Protein AF-A0A6V7URA0-F1 (afdb_monomer)

Secondary structure (DSSP, 8-state):
-TT-TTB-TTT--BTTTTTT--S-----TTT-S-HHHHHHHHHHHSS-TT--SEEEEEESSGGGTHHHHHHHHHHHTT----EEEEETTEEEEEEE--BTTB-SEEEEEEGGGT--S-GGGHHHHHT----SS-SPP--GGG--GGGTT-EESSPPPGGGG-GGGS-HHHHHHHHHHHHHHTTS-EEHHHHHHHHHHHHHHHHHHHHHHHHHHHHHH--SGGG---HHHH-SSHHHHHHHHHHHHTPPTT-B----TT-SGGG----HHHHHHHHHHHHHH----EETTSTT-S-EEE-TTS-EEEPSEEEGGGTEEEEEE-HHHHT-TTT--TTSBPTTSSBHHHHHHHHHHHHHHHHHTT-EEEEEEHHHHHHHHHH-HHHHHHHHHS---S---GGGG--------S-S-----S-TT----------TTHHHHHHHH--EE-B--EEEEEEEEEEE-SGGGGTT--EEEEEEEE--SS-SS-SS-----SS---HHHH-EEEEEEHHHHHHHHHTT-EEEEEEEEEE-S-EESSSSHHHHHHHHHHHHHTT-S-GGG--TT-HHHHHHHHHHHHHHHHHHH-----GGG----HHHHHHHHHHHHHTGGGGG--S---EEEEE--HHHHHHHHT-TTEEE---EEEETTEEEEEEEE-GGGPPPPTT--HHHHHHHHHHHHHH-

Solvent-accessible surface area (backbone atoms only — not comparable to full-atom values): 39412 Å² total; per-residue (Å²): 119,94,76,52,80,60,32,36,92,85,77,65,30,42,66,90,54,50,85,86,57,77,93,70,85,86,67,42,69,78,82,30,98,52,29,68,58,55,51,48,50,37,72,49,64,66,52,68,85,81,47,87,53,74,43,80,44,75,41,75,56,16,24,74,45,57,52,56,60,50,49,50,47,36,41,78,74,66,70,47,73,49,52,62,42,56,60,87,81,37,39,53,34,46,32,40,72,61,47,95,91,33,57,47,31,34,36,39,34,24,47,33,47,61,47,86,60,58,76,81,49,41,42,69,21,67,72,51,95,64,85,95,66,75,76,74,91,62,50,67,72,59,74,44,74,93,38,26,87,46,75,34,74,30,46,77,62,70,75,25,51,46,55,88,78,43,55,75,69,61,33,52,56,45,53,57,51,43,72,74,46,43,73,40,68,35,42,45,55,58,53,54,47,57,53,51,51,50,53,53,48,53,52,50,55,47,53,53,50,54,50,49,52,52,40,64,71,27,78,52,77,91,51,46,63,63,42,83,78,80,25,77,31,40,34,52,31,38,39,51,49,41,54,61,74,67,56,58,86,80,42,63,46,84,50,51,73,75,27,87,47,92,83,52,94,69,45,47,66,51,56,49,48,52,53,49,48,26,70,74,69,71,49,73,60,37,13,69,87,37,96,83,31,43,46,74,45,74,41,98,88,72,50,74,48,74,38,62,23,32,29,75,95,72,40,31,38,37,42,71,42,50,40,66,53,50,26,36,76,83,67,38,54,54,84,41,72,23,77,74,74,43,33,14,44,58,41,48,53,52,49,53,50,50,52,52,53,40,44,75,73,68,31,48,74,46,78,44,46,42,67,59,52,53,55,46,36,78,75,28,67,70,56,38,52,54,52,68,72,49,77,81,80,36,75,74,43,67,63,72,40,50,59,71,80,84,82,78,79,90,62,96,69,86,83,78,89,71,67,99,81,69,87,79,88,83,90,84,88,77,71,86,56,50,64,48,52,34,42,43,70,42,72,41,70,39,39,67,62,50,79,45,80,64,68,39,81,48,81,39,52,44,50,72,64,46,63,94,60,39,44,41,38,26,30,34,37,27,70,51,95,82,66,90,70,77,70,70,94,69,87,81,85,80,82,88,62,57,72,79,68,54,28,46,69,44,44,41,42,42,74,45,49,36,54,29,17,70,66,55,20,35,34,48,30,40,46,35,36,42,27,38,92,46,67,37,45,62,78,45,21,65,63,42,33,56,30,46,38,49,25,48,27,19,56,24,79,57,73,91,34,60,39,96,91,38,66,71,60,20,52,51,38,48,49,51,51,45,52,46,36,33,73,78,61,68,28,80,74,60,76,94,57,45,39,73,28,74,40,40,20,48,51,25,50,45,48,53,63,34,23,56,59,48,18,54,55,76,63,71,58,71,44,62,48,52,45,60,48,67,65,62,51,52,53,59,78,68,36,65,57,46,46,73,54,78,72,42,75,79,46,102,63,31,34,38,38,36,32,31,58,37,83,90,69,52,59,52,50,96,68,30,30,49,67,64,32,25,50,46,31,43,52,43,48,68,77,104

pLDDT: mean 86.51, std 10.98, range [37.19, 97.12]

Sequence (688 aa):
MQNNAWKEKYTGACKTCGPGIPRMKSWTGANYENPLREFLQWIIFGLDNERKGKTLAVSHYGGRYDMHLLLGELINNFGIEPNITRTGNKLYEVLIKKKDGIYPNISFRDSFNWMMLKLNQLPKALDLDIDEGGKLFFPHGWNLNKNMDVLLKRLPDKKYYYPETMGKQRRKDFEEWYDMHKDSSFLLCEQIVEYCEQDVRILTYALVKLQKLFFELATEPSKRDDVLVSSMTLASACLRHFCINYLKSNQIGIIPDNGYHKDTNYSAISIKFIKWLEHKTGFQIQNRQSAEGEYRITVSNGNVLRLDGFIKEKNIAIEFLGCAWHGHKCLYRPHEICLNGKTALYNDDTLNERIKMLKNENIRTYIFWECEVVKALEGNPKMSLFFDELPDIGPLFPRDAFHGGRTGPLSLKCHLEGDAENEYEISCYDVVSLYPAVNFYAFYPIGHPELLDLNLDINWTKPEDLRPYRGIFKLFIIPPDDLYLPVIPERIHGKLHDDNKRGFVSTTCSVELELALSRGYRATKVYSIYHWEEWSDELLRPYVQDMMRLKIEASGWPSSVLSPDNIEQEERLKNDFIEKNQKEYGITLDPSKIARNEGLRYLAKTCNNSMWGRWALRCNLTQDCITSSPIKLHTILNDPKLEVGAIEMLTPDLFAVPYKNRREFVRPHDKYNIILALITTATARVML

Radius of gyration: 31.94 Å; Cα contacts (8 Å, |Δi|>4): 1020; chains: 1; bounding box: 79×62×95 Å

Mean predicted aligned error: 9.59 Å

Organism: Meloidogyne enterolobii (NCBI:txid390850)

Foldseek 3Di:
DVPLPQADPPPRHGPQQDPPRPPDDDFDLVVDVDSLLVVVCCVFQVRDLPPPAEAEAEDAQCQQPVVVVNVLCCCPPVVFFWFFDDDVSGTAWTWGCDDVNGRHTYIYGHCCQQAVDPLQCLCLLLVNPDPPDGQDQDQCQQPDSVQQAPKDQFDPDPVSSVLVVDDPVVSVVVVVVCVVGGRHIDHNNVVVSVNVVSSVVSVVRSLVSSLVVQCVLQVDNVLRDRCSVQHSHLQSSLQSSLCSRFDDPQWAADAWQQGPCLPPPDFLLLVLVVVVCCVVVVADWAACLDPVGFDWDQFPVRDIDTARTARPVQLEGEHEAECQALPDPLADDQQDQGPNRDGNVVSVVVVVVVCVRSVVVVHHYDYDYPVNSVVVCVVDVVSVVSSVPDARLTDFRLCLQFDFADDDDPDPDDDDPDDPPDDDDDDDDDDDLLLLVCLQAPKAFTHFFDKFQDFDFDWQQALVSCPPFFAKFWFWKAADPPDPDQLRPDDQPDDDDDRVSRIGTGIHGSLSVNVRSVRGMITGTTRIGGGGPDIDSSSRLVSSLSLVLQLQLQQADDPVLDDPPDPVSSVVSVVVVQVCCCVVRVHHHDNVSNDHRPSSNVSSSCSSPSHLVQQVDDLKDKGKRKDLDPVVVCCQVPNSQKDWDDWDDSDPRIIIIIITGDPSPRGRDPSHDSRSSSSSRSSSNSVD

InterPro domains:
  IPR004868 DNA-directed DNA polymerase, family B, mitochondria/virus [PF03175] (61-258)
  IPR004868 DNA-directed DNA polymerase, family B, mitochondria/virus [PF03175] (422-555)
  IPR012337 Ribonuclease H-like superfamily [SSF53098] (56-216)
  IPR036397 Ribonuclease H superfamily [G3DSA:3.30.420.10] (19-165)
  IPR043502 DNA/RNA polymerase superfamily [SSF56672] (396-688)

Nearest PDB structures (foldseek):
  2pyj-assembly1_A  TM=6.493E-01  e=2.298E-08  Salasvirus phi29
  2py5-assembly1_A  TM=6.226E-01  e=4.637E-07  Salasvirus phi29
  1vsr-assembly1_A  TM=6.389E-01  e=6.923E-02  Escherichia coli K-12
  9g6k-assembly1_L9  TM=3.494E-01  e=2.586E-01  Toxoplasma gondii
  7z3s-assembly1_A  TM=3.270E-01  e=9.661E-01  Geobacillus stearothermophilus

Structure (mmCIF, N/CA/C/O backbone):
data_AF-A0A6V7URA0-F1
#
_entry.id   AF-A0A6V7URA0-F1
#
loop_
_atom_site.group_PDB
_atom_site.id
_atom_site.type_symbol
_atom_site.label_atom_id
_atom_site.label_alt_id
_atom_site.label_comp_id
_atom_site.label_asym_id
_atom_site.label_entity_id
_atom_site.label_seq_id
_atom_site.pdbx_PDB_ins_code
_atom_site.Cartn_x
_atom_site.Cartn_y
_atom_site.Cartn_z
_atom_site.occupancy
_atom_site.B_iso_or_equiv
_atom_site.auth_seq_id
_atom_site.auth_comp_id
_atom_site.auth_asym_id
_atom_site.auth_atom_id
_atom_site.pdbx_PDB_model_num
ATOM 1 N N . MET A 1 1 ? 25.448 12.582 -4.496 1.00 45.47 1 MET A N 1
ATOM 2 C CA . MET A 1 1 ? 25.897 13.272 -5.732 1.00 45.47 1 MET A CA 1
ATOM 3 C C . MET A 1 1 ? 26.052 14.791 -5.589 1.00 45.47 1 MET A C 1
ATOM 5 O O . MET A 1 1 ? 26.789 15.354 -6.386 1.00 45.47 1 MET A O 1
ATOM 9 N N . GLN A 1 2 ? 25.430 15.443 -4.594 1.00 37.75 2 GLN A N 1
ATOM 10 C CA . GLN A 1 2 ? 25.272 16.909 -4.514 1.00 37.75 2 GLN A CA 1
ATOM 11 C C . GLN A 1 2 ? 26.557 17.766 -4.567 1.00 37.75 2 GLN A C 1
ATOM 13 O O . GLN A 1 2 ? 26.469 18.895 -5.023 1.00 37.75 2 GLN A O 1
ATOM 18 N N . ASN A 1 3 ? 27.744 17.244 -4.219 1.00 47.72 3 ASN A N 1
ATOM 19 C CA . ASN A 1 3 ? 28.981 18.053 -4.174 1.00 47.72 3 ASN A CA 1
ATOM 20 C C . ASN A 1 3 ? 30.072 17.601 -5.160 1.00 47.72 3 ASN A C 1
ATOM 22 O O . ASN A 1 3 ? 31.237 17.940 -4.975 1.00 47.72 3 ASN A O 1
ATOM 26 N N . ASN A 1 4 ? 29.748 16.746 -6.142 1.00 46.47 4 ASN A N 1
ATOM 27 C CA . ASN A 1 4 ? 30.726 16.128 -7.058 1.00 46.47 4 ASN A CA 1
ATOM 28 C C . ASN A 1 4 ? 31.925 15.431 -6.377 1.00 46.47 4 ASN A C 1
ATOM 30 O O . ASN A 1 4 ? 32.858 15.016 -7.052 1.00 46.47 4 ASN A O 1
ATOM 34 N N . ALA A 1 5 ? 31.880 15.204 -5.060 1.00 54.31 5 ALA A N 1
ATOM 35 C CA . ALA A 1 5 ? 32.964 14.593 -4.289 1.00 54.31 5 ALA A CA 1
ATOM 36 C C . ALA A 1 5 ? 33.297 13.153 -4.720 1.00 54.31 5 ALA A C 1
ATOM 38 O O . ALA A 1 5 ? 34.359 12.646 -4.366 1.00 54.31 5 ALA A O 1
ATOM 39 N N . TRP A 1 6 ? 32.402 12.522 -5.485 1.00 56.69 6 TRP A N 1
ATOM 40 C CA . TRP A 1 6 ? 32.556 11.203 -6.093 1.00 56.69 6 TRP A CA 1
ATOM 41 C C . TRP A 1 6 ? 33.377 11.217 -7.389 1.00 56.69 6 TRP A C 1
ATOM 43 O O . TRP A 1 6 ? 33.791 10.152 -7.835 1.00 56.69 6 TRP A O 1
ATOM 53 N N . LYS A 1 7 ? 33.615 12.389 -7.990 1.00 57.16 7 LYS A N 1
ATOM 54 C CA . LYS A 1 7 ? 34.470 12.566 -9.166 1.00 57.16 7 LYS A CA 1
ATOM 55 C C . LYS A 1 7 ? 35.818 13.136 -8.757 1.00 57.16 7 LYS A C 1
ATOM 57 O O . LYS A 1 7 ? 35.894 14.006 -7.888 1.00 57.16 7 LYS A O 1
ATOM 62 N N . GLU A 1 8 ? 36.885 12.664 -9.373 1.00 64.06 8 GLU A N 1
ATOM 63 C CA . GLU A 1 8 ? 38.178 13.324 -9.313 1.00 64.06 8 GLU A CA 1
ATOM 64 C C . GLU A 1 8 ? 38.073 14.733 -9.891 1.00 64.06 8 GLU A C 1
ATOM 66 O O . GLU A 1 8 ? 37.472 14.954 -10.943 1.00 64.06 8 GLU A O 1
ATOM 71 N N . LYS A 1 9 ? 38.671 15.695 -9.182 1.00 58.38 9 LYS A N 1
ATOM 72 C CA . LYS A 1 9 ? 38.550 17.124 -9.489 1.00 58.38 9 LYS A CA 1
ATOM 73 C C . LYS A 1 9 ? 39.153 17.490 -10.852 1.00 58.38 9 LYS A C 1
ATOM 75 O O . LYS A 1 9 ? 38.693 18.445 -11.462 1.00 58.38 9 LYS A O 1
ATOM 80 N N . TYR A 1 10 ? 40.151 16.732 -11.306 1.00 50.84 10 TYR A N 1
ATOM 81 C CA . TYR A 1 10 ? 40.919 17.024 -12.519 1.00 50.84 10 TYR A CA 1
ATOM 82 C C . TYR A 1 10 ? 40.523 16.153 -13.715 1.00 50.84 10 TYR A C 1
ATOM 84 O O . TYR A 1 10 ? 40.450 16.654 -14.828 1.00 50.84 10 TYR A O 1
ATOM 92 N N . THR A 1 11 ? 40.222 14.870 -13.498 1.00 61.94 11 THR A N 1
ATOM 93 C CA . THR A 1 11 ? 39.878 13.934 -14.585 1.00 61.94 11 THR A CA 1
ATOM 94 C C . THR A 1 11 ? 38.370 13.827 -14.822 1.00 61.94 11 THR A C 1
ATOM 96 O O . THR A 1 11 ? 37.937 13.291 -15.839 1.00 61.94 11 THR A O 1
ATOM 99 N N . GLY A 1 12 ? 37.540 14.272 -13.868 1.00 56.88 12 GLY A N 1
ATOM 100 C CA . GLY A 1 12 ? 36.091 14.045 -13.885 1.00 56.88 12 GLY A CA 1
ATOM 101 C C . GLY A 1 12 ? 35.690 12.571 -13.722 1.00 56.88 12 GLY A C 1
ATOM 102 O O . GLY A 1 12 ? 34.492 12.265 -13.692 1.00 56.88 12 GLY A O 1
ATOM 103 N N . ALA A 1 13 ? 36.662 11.661 -13.593 1.00 56.16 13 ALA A N 1
ATOM 104 C CA . ALA A 1 13 ? 36.440 10.235 -13.433 1.00 56.16 13 ALA A CA 1
ATOM 105 C C . ALA A 1 13 ? 35.858 9.934 -12.050 1.00 56.16 13 ALA A C 1
ATOM 107 O O . ALA A 1 13 ? 36.155 10.606 -11.066 1.00 56.16 13 ALA A O 1
ATOM 108 N N . CYS A 1 14 ? 35.014 8.910 -11.960 1.00 62.41 14 CYS A N 1
ATOM 109 C CA . CYS A 1 14 ? 34.522 8.414 -10.678 1.00 62.41 14 CYS A CA 1
ATOM 110 C C . CYS A 1 14 ? 35.717 7.955 -9.821 1.00 62.41 14 CYS A C 1
ATOM 112 O O . CYS A 1 14 ? 36.417 7.031 -10.219 1.00 62.41 14 CYS A O 1
ATOM 114 N N . LYS A 1 15 ? 35.924 8.545 -8.636 1.00 60.00 15 LYS A N 1
ATOM 115 C CA . LYS A 1 15 ? 37.036 8.216 -7.719 1.00 60.00 15 LYS A CA 1
ATOM 116 C C . LYS A 1 15 ? 37.089 6.737 -7.332 1.00 60.00 15 LYS A C 1
ATOM 118 O O . LYS A 1 15 ? 38.152 6.219 -7.045 1.00 60.00 15 LYS A O 1
ATOM 123 N N . THR A 1 16 ? 35.937 6.068 -7.308 1.00 57.38 16 THR A N 1
ATOM 124 C CA . THR A 1 16 ? 35.812 4.637 -6.977 1.00 57.38 16 THR A CA 1
ATOM 125 C C . THR A 1 16 ? 36.003 3.732 -8.193 1.00 57.38 16 THR A C 1
ATOM 127 O O . THR A 1 16 ? 36.319 2.560 -8.054 1.00 57.38 16 THR A O 1
ATOM 130 N N . CYS A 1 17 ? 35.755 4.259 -9.388 1.00 58.50 17 CYS A N 1
ATOM 131 C CA . CYS A 1 17 ? 35.760 3.500 -10.629 1.00 58.50 17 CYS A CA 1
ATOM 132 C C . CYS A 1 17 ? 37.062 3.712 -11.417 1.00 58.50 17 CYS A C 1
ATOM 134 O O . CYS A 1 17 ? 37.315 2.962 -12.347 1.00 58.50 17 CYS A O 1
ATOM 136 N N . GLY A 1 18 ? 37.840 4.748 -11.082 1.00 54.53 18 GLY A N 1
ATOM 137 C CA . GLY A 1 18 ? 39.051 5.165 -11.781 1.00 54.53 18 GLY A CA 1
ATOM 138 C C . GLY A 1 18 ? 38.839 5.515 -13.265 1.00 54.53 18 GLY A C 1
ATOM 139 O O . GLY A 1 18 ? 37.804 5.212 -13.871 1.00 54.53 18 GLY A O 1
ATOM 140 N N . PRO A 1 19 ? 39.809 6.178 -13.903 1.00 44.56 19 PRO A N 1
ATOM 141 C CA . PRO A 1 19 ? 39.999 6.057 -15.341 1.00 44.56 19 PRO A CA 1
ATOM 142 C C . PRO A 1 19 ? 40.602 4.669 -15.649 1.00 44.56 19 PRO A C 1
ATOM 144 O O . PRO A 1 19 ? 41.620 4.301 -15.077 1.00 44.56 19 PRO A O 1
ATOM 147 N N . GLY A 1 20 ? 39.968 3.883 -16.528 1.00 53.16 20 GLY A N 1
ATOM 148 C CA . GLY A 1 20 ? 40.534 2.623 -17.044 1.00 53.16 20 GLY A CA 1
ATOM 149 C C . GLY A 1 20 ? 39.934 1.306 -16.527 1.00 53.16 20 GLY A C 1
ATOM 150 O O . GLY A 1 20 ? 40.277 0.260 -17.068 1.00 53.16 20 GLY A O 1
ATOM 151 N N . ILE A 1 21 ? 39.010 1.310 -15.555 1.00 57.09 21 ILE A N 1
ATOM 152 C CA . ILE A 1 21 ? 38.282 0.079 -15.184 1.00 57.09 21 ILE A CA 1
ATOM 153 C C . ILE A 1 21 ? 37.158 -0.175 -16.206 1.00 57.09 21 ILE A C 1
ATOM 155 O O . ILE A 1 21 ? 36.320 0.715 -16.410 1.00 57.09 21 ILE A O 1
ATOM 159 N N . PRO A 1 22 ? 37.081 -1.375 -16.820 1.00 60.75 22 PRO A N 1
ATOM 160 C CA . PRO A 1 22 ? 35.968 -1.742 -17.688 1.00 60.75 22 PRO A CA 1
ATOM 161 C C . PRO A 1 22 ? 34.637 -1.595 -16.944 1.00 60.75 22 PRO A C 1
ATOM 163 O O . PRO A 1 22 ? 34.409 -2.225 -15.909 1.00 60.75 22 PRO A O 1
ATOM 166 N N . ARG A 1 23 ? 33.749 -0.739 -17.466 1.00 71.19 23 ARG A N 1
ATOM 167 C CA . ARG A 1 23 ? 32.410 -0.491 -16.893 1.00 71.19 23 ARG A CA 1
ATOM 168 C C . ARG A 1 23 ? 31.398 -1.587 -17.232 1.00 71.19 23 ARG A C 1
ATOM 170 O O . ARG A 1 23 ? 30.279 -1.557 -16.731 1.00 71.19 23 ARG A O 1
ATOM 177 N N . MET A 1 24 ? 31.800 -2.529 -18.076 1.00 82.31 24 MET A N 1
ATOM 178 C CA . MET A 1 24 ? 31.020 -3.662 -18.545 1.00 82.31 24 MET A CA 1
ATOM 179 C C . MET A 1 24 ? 31.838 -4.923 -18.284 1.00 82.31 24 MET A C 1
ATOM 181 O O . MET A 1 24 ? 33.040 -4.952 -18.553 1.00 82.31 24 MET A O 1
ATOM 185 N N . LYS A 1 25 ? 31.202 -5.924 -17.681 1.00 87.25 25 LYS A N 1
ATOM 186 C CA . LYS A 1 25 ? 31.781 -7.239 -17.407 1.00 87.25 25 LYS A CA 1
ATOM 187 C C . LYS A 1 25 ? 30.747 -8.290 -17.770 1.00 87.25 25 LYS A C 1
ATOM 189 O O . LYS A 1 25 ? 29.570 -8.108 -17.459 1.00 87.25 25 LYS A O 1
ATOM 194 N N . SER A 1 26 ? 31.211 -9.373 -18.376 1.00 89.19 26 SER A N 1
ATOM 195 C CA . SER A 1 26 ? 30.359 -10.423 -18.921 1.00 89.19 26 SER A CA 1
ATOM 196 C C . SER A 1 26 ? 30.864 -11.781 -18.449 1.00 89.19 26 SER A C 1
ATOM 198 O O . SER A 1 26 ? 32.057 -12.075 -18.528 1.00 89.19 26 SER A O 1
ATOM 200 N N . TRP A 1 27 ? 29.943 -12.608 -17.966 1.00 90.50 27 TRP A N 1
ATOM 201 C CA . TRP A 1 27 ? 30.185 -14.003 -17.617 1.00 90.50 27 TRP A CA 1
ATOM 202 C C . TRP A 1 27 ? 29.311 -14.848 -18.532 1.00 90.50 27 TRP A C 1
ATOM 204 O O . TRP A 1 27 ? 28.097 -14.654 -18.578 1.00 90.50 27 TRP A O 1
ATOM 214 N N . THR A 1 28 ? 29.917 -15.758 -19.288 1.00 87.19 28 THR A N 1
ATOM 215 C CA . THR A 1 28 ? 29.223 -16.559 -20.303 1.00 87.19 28 THR A CA 1
ATOM 216 C C . THR A 1 28 ? 29.547 -18.034 -20.142 1.00 87.19 28 THR A C 1
ATOM 218 O O . THR A 1 28 ? 30.597 -18.389 -19.608 1.00 87.19 28 THR A O 1
ATOM 221 N N . GLY A 1 29 ? 28.657 -18.890 -20.653 1.00 84.06 29 GLY A N 1
ATOM 222 C CA . GLY A 1 29 ? 28.874 -20.339 -20.696 1.00 84.06 29 GLY A CA 1
ATOM 223 C C . GLY A 1 29 ? 30.054 -20.769 -21.576 1.00 84.06 29 GLY A C 1
ATOM 224 O O . GLY A 1 29 ? 30.457 -21.921 -21.512 1.00 84.06 29 GLY A O 1
ATOM 225 N N . ALA A 1 30 ? 30.606 -19.854 -22.383 1.00 83.19 30 ALA A N 1
ATOM 226 C CA . ALA A 1 30 ? 31.829 -20.086 -23.149 1.00 83.19 30 ALA A CA 1
ATOM 227 C C . ALA A 1 30 ? 33.080 -20.064 -22.253 1.00 83.19 30 ALA A C 1
ATOM 229 O O . ALA A 1 30 ? 34.019 -20.819 -22.473 1.00 83.19 30 ALA A O 1
ATOM 230 N N . ASN A 1 31 ? 33.077 -19.217 -21.218 1.00 85.31 31 ASN A N 1
ATOM 231 C CA . ASN A 1 31 ? 34.243 -19.003 -20.357 1.00 85.31 31 ASN A CA 1
ATOM 232 C C . ASN A 1 31 ? 34.112 -19.684 -18.991 1.00 85.31 31 ASN A C 1
ATOM 234 O O . ASN A 1 31 ? 35.114 -19.898 -18.313 1.00 85.31 31 ASN A O 1
ATOM 238 N N . TYR A 1 32 ? 32.884 -19.986 -18.565 1.00 87.31 32 TYR A N 1
ATOM 239 C CA . TYR A 1 32 ? 32.593 -20.459 -17.219 1.00 87.31 32 TYR A CA 1
ATOM 240 C C . TYR A 1 32 ? 31.532 -21.553 -17.237 1.00 87.31 32 TYR A C 1
ATOM 242 O O . TYR A 1 32 ? 30.504 -21.423 -17.899 1.00 87.31 32 TYR A O 1
ATOM 250 N N . GLU A 1 33 ? 31.732 -22.589 -16.425 1.00 88.00 33 GLU A N 1
ATOM 251 C CA . GLU A 1 33 ? 30.746 -23.656 -16.234 1.00 88.00 33 GLU A CA 1
ATOM 252 C C . GLU A 1 33 ? 29.444 -23.120 -15.613 1.00 88.00 33 GLU A C 1
ATOM 254 O O . GLU A 1 33 ? 28.345 -23.487 -16.031 1.00 88.00 33 GLU A O 1
ATOM 259 N N . ASN A 1 34 ? 29.561 -22.194 -14.652 1.00 90.94 34 ASN A N 1
ATOM 260 C CA . ASN A 1 34 ? 28.428 -21.514 -14.027 1.00 90.94 34 ASN A CA 1
ATOM 261 C C . ASN A 1 34 ? 28.642 -19.987 -14.009 1.00 90.94 34 ASN A C 1
ATOM 263 O O . ASN A 1 34 ? 29.195 -19.441 -13.051 1.00 90.94 34 ASN A O 1
ATOM 267 N N . PRO A 1 35 ? 28.168 -19.269 -15.042 1.00 91.81 35 PRO A N 1
ATOM 268 C CA . PRO A 1 35 ? 28.327 -17.817 -15.140 1.00 91.81 35 PRO A CA 1
ATOM 269 C C . PRO A 1 35 ? 27.714 -17.028 -13.974 1.00 91.81 35 PRO A C 1
ATOM 271 O O . PRO A 1 35 ? 28.247 -15.993 -13.577 1.00 91.81 35 PRO A O 1
ATOM 274 N N . LEU A 1 36 ? 26.604 -17.513 -13.404 1.00 93.69 36 LEU A N 1
ATOM 275 C CA . LEU A 1 36 ? 25.943 -16.874 -12.264 1.00 93.69 36 LEU A CA 1
ATOM 276 C C . LEU A 1 36 ? 26.807 -16.963 -11.001 1.00 93.69 36 LEU A C 1
ATOM 278 O O . LEU A 1 36 ? 26.923 -15.978 -10.271 1.00 93.69 36 LEU A O 1
ATOM 282 N N . ARG A 1 37 ? 27.432 -18.120 -10.757 1.00 94.94 37 ARG A N 1
ATOM 283 C CA . ARG A 1 37 ? 28.354 -18.314 -9.630 1.00 94.94 37 ARG A CA 1
ATOM 284 C C . ARG A 1 37 ? 29.539 -17.363 -9.715 1.00 94.94 37 ARG A C 1
ATOM 286 O O . ARG A 1 37 ? 29.875 -16.729 -8.724 1.00 94.94 37 ARG A O 1
ATOM 293 N N . GLU A 1 38 ? 30.122 -17.215 -10.896 1.00 94.62 38 GLU A N 1
ATOM 294 C CA . GLU A 1 38 ? 31.271 -16.332 -11.118 1.00 94.62 38 GLU A CA 1
ATOM 295 C C . GLU A 1 38 ? 30.910 -14.853 -10.951 1.00 94.62 38 GLU A C 1
ATOM 297 O O . GLU A 1 38 ? 31.642 -14.086 -10.319 1.00 94.62 38 GLU A O 1
ATOM 302 N N . PHE A 1 39 ? 29.728 -14.451 -11.428 1.00 93.25 39 PHE A N 1
ATOM 303 C CA . PHE A 1 39 ? 29.177 -13.130 -11.138 1.00 93.25 39 PHE A CA 1
ATOM 304 C C . PHE A 1 39 ? 29.007 -12.899 -9.628 1.00 93.25 39 PHE A C 1
ATOM 306 O O . PHE A 1 39 ? 29.389 -11.840 -9.120 1.00 93.25 39 PHE A O 1
ATOM 313 N N . LEU A 1 40 ? 28.459 -13.879 -8.900 1.00 92.69 40 LEU A N 1
ATOM 314 C CA . LEU A 1 40 ? 28.265 -13.786 -7.452 1.00 92.69 40 LEU A CA 1
ATOM 315 C C . LEU A 1 40 ? 29.599 -13.730 -6.698 1.00 92.69 40 LEU A C 1
ATOM 317 O O . L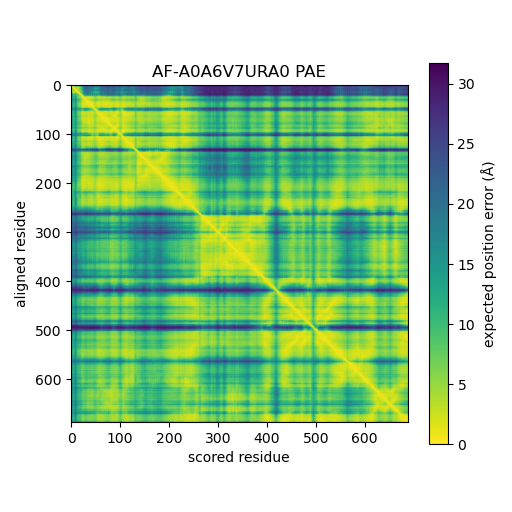EU A 1 40 ? 29.770 -12.873 -5.833 1.00 92.69 40 LEU A O 1
ATOM 321 N N . GLN A 1 41 ? 30.571 -14.562 -7.073 1.00 90.94 41 GLN A N 1
ATOM 322 C CA . GLN A 1 41 ? 31.926 -14.527 -6.525 1.00 90.94 41 GLN A CA 1
ATOM 323 C C . GLN A 1 41 ? 32.539 -13.131 -6.699 1.00 90.94 41 GLN A C 1
ATOM 325 O O . GLN A 1 41 ? 33.068 -12.547 -5.749 1.00 90.94 41 GLN A O 1
ATOM 330 N N . TRP A 1 42 ? 32.406 -12.552 -7.895 1.00 88.88 42 TRP A N 1
ATOM 331 C CA . TRP A 1 42 ? 32.902 -11.212 -8.178 1.00 88.88 42 TRP A CA 1
ATOM 332 C C . TRP A 1 42 ? 32.182 -10.125 -7.370 1.00 88.88 42 TRP A C 1
ATOM 334 O O . TRP A 1 42 ? 32.849 -9.278 -6.780 1.00 88.88 42 TRP A O 1
ATOM 344 N N . ILE A 1 43 ? 30.846 -10.114 -7.318 1.00 88.00 43 ILE A N 1
ATOM 345 C CA . ILE A 1 43 ? 30.113 -9.030 -6.646 1.00 88.00 43 ILE A CA 1
ATOM 346 C C . ILE A 1 43 ? 30.215 -9.108 -5.114 1.00 88.00 43 ILE A C 1
ATOM 348 O O . ILE A 1 43 ? 30.139 -8.078 -4.443 1.00 88.00 43 ILE A O 1
ATOM 352 N N . ILE A 1 44 ? 30.395 -10.306 -4.552 1.00 86.50 44 ILE A N 1
ATOM 353 C CA . ILE A 1 44 ? 30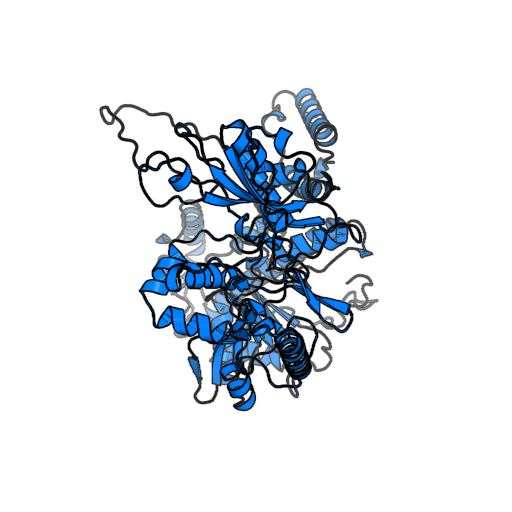.494 -10.515 -3.101 1.00 86.50 44 ILE A CA 1
ATOM 354 C C . ILE A 1 44 ? 31.927 -10.275 -2.611 1.00 86.50 44 ILE A C 1
ATOM 356 O O . ILE A 1 44 ? 32.114 -9.578 -1.611 1.00 86.50 44 ILE A O 1
ATOM 360 N N . PHE A 1 45 ? 32.926 -10.817 -3.317 1.00 83.62 45 PHE A N 1
ATOM 361 C CA . PHE A 1 45 ? 34.318 -10.859 -2.848 1.00 83.62 45 PHE A CA 1
ATOM 362 C C . PHE A 1 45 ? 35.311 -10.126 -3.757 1.00 83.62 45 PHE A C 1
ATOM 364 O O . PHE A 1 45 ? 36.362 -9.699 -3.295 1.00 83.62 45 PHE A O 1
ATOM 371 N N . GLY A 1 46 ? 35.001 -9.965 -5.045 1.00 77.75 46 GLY A N 1
ATOM 372 C CA . GLY A 1 46 ? 35.898 -9.374 -6.049 1.00 77.75 46 GLY A CA 1
ATOM 373 C C . GLY A 1 46 ? 35.848 -7.847 -6.150 1.00 77.75 46 GLY A C 1
ATOM 374 O O . GLY A 1 46 ? 36.347 -7.277 -7.122 1.00 77.75 46 GLY A O 1
ATOM 375 N N . LEU A 1 47 ? 35.201 -7.177 -5.198 1.00 72.12 47 LEU A N 1
ATOM 376 C CA . LEU A 1 47 ? 35.090 -5.726 -5.129 1.00 72.12 47 LEU A CA 1
ATOM 377 C C . LEU A 1 47 ? 35.868 -5.215 -3.909 1.00 72.12 47 LEU A C 1
ATOM 379 O O . LEU A 1 47 ? 35.541 -5.606 -2.794 1.00 72.12 47 LEU A O 1
ATOM 383 N N . ASP A 1 48 ? 36.855 -4.335 -4.124 1.00 63.78 48 ASP A N 1
ATOM 384 C CA . ASP A 1 48 ? 37.822 -3.908 -3.098 1.00 63.78 48 ASP A CA 1
ATOM 385 C C . ASP A 1 48 ? 37.209 -3.511 -1.746 1.00 63.78 48 ASP A C 1
ATOM 387 O O . ASP A 1 48 ? 36.160 -2.857 -1.656 1.00 63.78 48 ASP A O 1
ATOM 391 N N . ASN A 1 49 ? 37.966 -3.812 -0.686 1.00 58.56 49 ASN A N 1
ATOM 392 C CA . ASN A 1 49 ? 37.637 -3.556 0.722 1.00 58.56 49 ASN A CA 1
ATOM 393 C C . ASN A 1 49 ? 37.391 -2.067 1.051 1.00 58.56 49 ASN A C 1
ATOM 395 O O . ASN A 1 49 ? 36.890 -1.741 2.129 1.00 58.56 49 ASN A O 1
ATOM 399 N N . GLU A 1 50 ? 37.705 -1.148 0.134 1.00 56.81 50 GLU A N 1
ATOM 400 C CA . GLU A 1 50 ? 37.452 0.290 0.274 1.00 56.81 50 GLU A CA 1
ATOM 401 C C . GLU A 1 50 ? 35.974 0.684 0.086 1.00 56.81 50 GLU A C 1
ATOM 403 O O . GLU A 1 50 ? 35.578 1.811 0.411 1.00 56.81 50 GLU A O 1
ATOM 408 N N . ARG A 1 51 ? 35.112 -0.226 -0.395 1.00 64.94 51 ARG A N 1
ATOM 409 C CA . ARG A 1 51 ? 33.669 0.029 -0.527 1.00 64.94 51 ARG A CA 1
ATOM 410 C C . ARG A 1 51 ? 32.985 0.089 0.838 1.00 64.94 51 ARG A C 1
ATOM 412 O O . ARG A 1 51 ? 32.529 -0.905 1.388 1.00 64.94 51 ARG A O 1
ATOM 419 N N . LYS A 1 52 ? 32.829 1.304 1.362 1.00 66.56 52 LYS A N 1
ATOM 420 C CA . LYS A 1 52 ? 32.134 1.558 2.638 1.00 66.56 52 LYS A CA 1
ATOM 421 C C . LYS A 1 52 ? 30.598 1.615 2.522 1.00 66.56 52 LYS A C 1
ATOM 423 O O . LYS A 1 52 ? 29.922 1.698 3.543 1.00 66.56 52 LYS A O 1
ATOM 428 N N . GLY A 1 53 ? 30.045 1.609 1.303 1.00 73.69 53 GLY A N 1
ATOM 429 C CA . GLY A 1 53 ? 28.621 1.855 1.027 1.00 73.69 53 GLY A CA 1
ATOM 430 C C . GLY A 1 53 ? 27.782 0.616 0.681 1.00 73.69 53 GLY A C 1
ATOM 431 O O . GLY A 1 53 ? 28.295 -0.487 0.506 1.00 73.69 53 GLY A O 1
ATOM 432 N N . LYS A 1 54 ? 26.462 0.822 0.546 1.00 82.56 54 LYS A N 1
ATOM 433 C CA . LYS A 1 54 ? 25.518 -0.179 0.023 1.00 82.56 54 LYS A CA 1
ATOM 434 C C . LYS A 1 54 ? 25.668 -0.282 -1.499 1.00 82.56 54 LYS A C 1
ATOM 436 O O . LYS A 1 54 ? 25.566 0.729 -2.188 1.00 82.56 54 LYS A O 1
ATOM 441 N N . THR A 1 55 ? 25.880 -1.488 -2.018 1.00 87.50 55 THR A N 1
ATOM 442 C CA . THR A 1 55 ? 25.870 -1.772 -3.460 1.00 87.50 55 THR A CA 1
ATOM 443 C C . THR A 1 55 ? 24.449 -2.118 -3.885 1.00 87.50 55 THR A C 1
ATOM 445 O O . THR A 1 55 ? 23.818 -2.994 -3.293 1.00 87.50 55 THR A O 1
ATOM 448 N N . LEU A 1 56 ? 23.938 -1.421 -4.898 1.00 90.25 56 LEU A N 1
ATOM 449 C CA . LEU A 1 56 ? 22.638 -1.703 -5.493 1.00 90.25 56 LEU A CA 1
ATOM 450 C C . LEU A 1 56 ? 22.852 -2.441 -6.819 1.00 90.25 56 LEU A C 1
ATOM 452 O O . LEU A 1 56 ? 23.387 -1.865 -7.763 1.00 90.25 56 LEU A O 1
ATOM 456 N N . ALA A 1 57 ? 22.440 -3.703 -6.872 1.00 93.44 57 ALA A N 1
ATOM 457 C CA . ALA A 1 57 ? 22.433 -4.521 -8.076 1.00 93.44 57 ALA A CA 1
ATOM 458 C C . ALA A 1 57 ? 21.000 -4.585 -8.609 1.00 93.44 57 ALA A C 1
ATOM 460 O O . ALA A 1 57 ? 20.076 -4.950 -7.883 1.00 93.44 57 ALA A O 1
ATOM 461 N N . VAL A 1 58 ? 20.795 -4.189 -9.862 1.00 95.38 58 VAL A N 1
ATOM 462 C CA . VAL A 1 58 ? 19.454 -4.057 -10.436 1.00 95.38 58 VAL A CA 1
ATOM 463 C C . VAL A 1 58 ? 19.342 -4.919 -11.678 1.00 95.38 58 VAL A C 1
ATOM 465 O O . VAL A 1 58 ? 20.142 -4.770 -12.596 1.00 95.38 58 VAL A O 1
ATOM 468 N N . SER A 1 59 ? 18.321 -5.769 -11.725 1.00 95.75 59 SER A N 1
ATOM 469 C CA . SER A 1 59 ? 17.895 -6.452 -12.948 1.00 95.75 59 SER A CA 1
ATOM 470 C C . SER A 1 59 ? 16.512 -5.965 -13.383 1.00 95.75 59 SER A C 1
ATOM 472 O O . SER A 1 59 ? 15.852 -5.183 -12.686 1.00 95.75 59 SER A O 1
ATOM 474 N N . HIS A 1 60 ? 16.073 -6.358 -14.577 1.00 95.62 60 HIS A N 1
ATOM 475 C CA . HIS A 1 60 ? 14.771 -5.971 -15.107 1.00 95.62 60 HIS A CA 1
ATOM 476 C C . HIS A 1 60 ? 13.833 -7.169 -15.156 1.00 95.62 60 HIS A C 1
ATOM 478 O O . HIS A 1 60 ? 14.074 -8.121 -15.885 1.00 95.62 60 HIS A O 1
ATOM 484 N N . TYR A 1 61 ? 12.762 -7.104 -14.366 1.00 95.06 61 TYR A N 1
ATOM 485 C CA . TYR A 1 61 ? 11.819 -8.195 -14.124 1.00 95.06 61 TYR A CA 1
ATOM 486 C C . TYR A 1 61 ? 12.419 -9.410 -13.392 1.00 95.06 61 TYR A C 1
ATOM 488 O O . TYR A 1 61 ? 11.796 -10.469 -13.296 1.00 95.06 61 TYR A O 1
ATOM 496 N N . GLY A 1 62 ? 13.602 -9.246 -12.792 1.00 94.88 62 GLY A N 1
ATOM 497 C CA . GLY A 1 62 ? 14.307 -10.334 -12.116 1.00 94.88 62 GLY A CA 1
ATOM 498 C C . GLY A 1 62 ? 13.647 -10.808 -10.825 1.00 94.88 62 GLY A C 1
ATOM 499 O O . GLY A 1 62 ? 13.891 -11.935 -10.407 1.00 94.88 62 GLY A O 1
ATOM 500 N N . GLY A 1 63 ? 12.743 -10.023 -10.227 1.00 95.00 63 GLY A N 1
ATOM 501 C CA . GLY A 1 63 ? 12.009 -10.417 -9.020 1.00 95.00 63 GLY A CA 1
ATOM 502 C C . GLY A 1 63 ? 11.125 -11.656 -9.202 1.00 95.00 63 GLY A C 1
ATOM 503 O O . GLY A 1 63 ? 10.693 -12.263 -8.222 1.00 95.00 63 GLY A O 1
ATOM 504 N N . ARG A 1 64 ? 10.840 -12.039 -10.452 1.00 94.44 64 ARG A N 1
ATOM 505 C CA . ARG A 1 64 ? 10.123 -13.273 -10.811 1.00 94.44 64 ARG A CA 1
ATOM 506 C C . ARG A 1 64 ? 10.992 -14.304 -11.536 1.00 94.44 64 ARG A C 1
ATOM 508 O O . ARG A 1 64 ? 10.508 -15.403 -11.772 1.00 94.44 64 ARG A O 1
ATOM 515 N N . TYR A 1 65 ? 12.239 -13.961 -11.854 1.00 92.62 65 TYR A N 1
ATOM 516 C CA . TYR A 1 65 ? 13.170 -14.801 -12.605 1.00 92.62 65 TYR A CA 1
ATOM 517 C C . TYR A 1 65 ? 14.550 -14.791 -11.938 1.00 92.62 65 TYR A C 1
ATOM 519 O O . TYR A 1 65 ? 14.751 -15.522 -10.970 1.00 92.62 65 TYR A O 1
ATOM 527 N N . ASP A 1 66 ? 15.468 -13.938 -12.404 1.00 93.12 66 ASP A N 1
ATOM 528 C CA . ASP A 1 66 ? 16.898 -13.933 -12.053 1.00 93.12 66 ASP A CA 1
ATOM 529 C C . ASP A 1 66 ? 17.176 -14.018 -10.549 1.00 93.12 66 ASP A C 1
ATOM 531 O O . ASP A 1 66 ? 18.078 -14.730 -10.114 1.00 93.12 66 ASP A O 1
ATOM 535 N N . MET A 1 67 ? 16.388 -13.309 -9.735 1.00 95.06 67 MET A N 1
ATOM 536 C CA . MET A 1 67 ? 16.608 -13.231 -8.291 1.00 95.06 67 MET A CA 1
ATOM 537 C C . MET A 1 67 ? 16.351 -14.568 -7.585 1.00 95.06 67 MET A C 1
ATOM 539 O O . MET A 1 67 ? 16.939 -14.801 -6.534 1.00 95.06 67 MET A O 1
ATOM 543 N N . HIS A 1 68 ? 15.527 -15.456 -8.152 1.00 92.88 68 HIS A N 1
ATOM 544 C CA . HIS A 1 68 ? 15.318 -16.809 -7.619 1.00 92.88 68 HIS A CA 1
ATOM 545 C C . HIS A 1 68 ? 16.506 -17.721 -7.901 1.00 92.88 68 HIS A C 1
ATOM 547 O O . HIS A 1 68 ? 16.940 -18.444 -7.009 1.00 92.88 68 HIS A O 1
ATOM 553 N N . LEU A 1 69 ? 17.067 -17.645 -9.113 1.00 93.69 69 LEU A N 1
ATOM 554 C CA . LEU A 1 69 ? 18.289 -18.376 -9.466 1.00 93.69 69 LEU A CA 1
ATOM 555 C C . LEU A 1 69 ? 19.449 -17.921 -8.576 1.00 93.69 69 LEU A C 1
ATOM 557 O O . LEU A 1 69 ? 20.161 -18.738 -7.996 1.00 93.69 69 LEU A O 1
ATOM 561 N N . LEU A 1 70 ? 19.577 -16.604 -8.406 1.00 94.50 70 LEU A N 1
ATOM 562 C CA . LEU A 1 70 ? 20.552 -15.991 -7.514 1.00 94.50 70 LEU A CA 1
ATOM 563 C C . LEU A 1 70 ? 20.359 -16.435 -6.061 1.00 94.50 70 LEU A C 1
ATOM 565 O O . LEU A 1 70 ? 21.336 -16.773 -5.401 1.00 94.50 70 LEU A O 1
ATOM 569 N N . LEU A 1 71 ? 19.120 -16.456 -5.561 1.00 91.94 71 LEU A N 1
ATOM 570 C CA . LEU A 1 71 ? 18.816 -16.895 -4.198 1.00 91.94 71 LEU A CA 1
ATOM 571 C C . LEU A 1 71 ? 19.237 -18.353 -3.971 1.00 91.94 71 LEU A C 1
ATOM 573 O O . LEU A 1 71 ? 19.852 -18.649 -2.948 1.00 91.94 71 LEU A O 1
ATOM 577 N N . GLY A 1 72 ? 18.959 -19.235 -4.935 1.00 90.56 72 GLY A N 1
ATOM 578 C CA . GLY A 1 72 ? 19.390 -20.631 -4.887 1.00 90.56 72 GLY A CA 1
ATOM 579 C C . GLY A 1 72 ? 20.911 -20.770 -4.830 1.00 90.56 72 GLY A C 1
ATOM 580 O O . GLY A 1 72 ? 21.426 -21.523 -4.007 1.00 90.56 72 GLY A O 1
ATOM 581 N N . GLU A 1 73 ? 21.641 -20.005 -5.642 1.00 93.19 73 GLU A N 1
ATOM 582 C CA . GLU A 1 73 ? 23.104 -20.068 -5.671 1.00 93.19 73 GLU A CA 1
ATOM 583 C C . GLU A 1 73 ? 23.735 -19.515 -4.382 1.00 93.19 73 GLU A C 1
ATOM 585 O O . GLU A 1 73 ? 24.642 -20.134 -3.824 1.00 93.19 73 GLU A O 1
ATOM 590 N N . LEU A 1 74 ? 23.213 -18.398 -3.856 1.00 91.31 74 LEU A N 1
ATOM 591 C CA . LEU A 1 74 ? 23.646 -17.821 -2.576 1.00 91.31 74 LEU A CA 1
ATOM 592 C C . LEU A 1 74 ? 23.514 -18.811 -1.416 1.00 91.31 74 LEU A C 1
ATOM 594 O O . LEU A 1 74 ? 24.405 -18.898 -0.573 1.00 91.31 74 LEU A O 1
ATOM 598 N N . ILE A 1 75 ? 22.402 -19.540 -1.379 1.00 89.06 75 ILE A N 1
ATOM 599 C CA . ILE A 1 75 ? 22.103 -20.494 -0.315 1.00 89.06 75 ILE A CA 1
ATOM 600 C C . ILE A 1 75 ? 22.946 -21.760 -0.476 1.00 89.06 75 ILE A C 1
ATOM 602 O O . ILE A 1 75 ? 23.662 -22.142 0.446 1.00 89.06 75 ILE A O 1
ATOM 606 N N . ASN A 1 76 ? 22.884 -22.393 -1.648 1.00 88.12 76 ASN A N 1
ATOM 607 C CA . ASN A 1 76 ? 23.420 -23.738 -1.840 1.00 88.12 76 ASN A CA 1
ATOM 608 C C . ASN A 1 76 ? 24.942 -23.765 -1.999 1.00 88.12 76 ASN A C 1
ATOM 610 O O . ASN A 1 76 ? 25.569 -24.740 -1.599 1.00 88.12 76 ASN A O 1
ATOM 614 N N . ASN A 1 77 ? 25.535 -22.720 -2.586 1.00 88.56 77 ASN A N 1
ATOM 615 C CA . ASN A 1 77 ? 26.959 -22.712 -2.935 1.00 88.56 77 ASN A CA 1
ATOM 616 C C . ASN A 1 77 ? 27.781 -21.739 -2.089 1.00 88.56 77 ASN A C 1
ATOM 618 O O . ASN A 1 77 ? 28.939 -22.022 -1.793 1.00 88.56 77 ASN A O 1
ATOM 622 N N . PHE A 1 78 ? 27.192 -20.619 -1.661 1.00 87.50 78 PHE A N 1
ATOM 623 C CA . PHE A 1 78 ? 27.890 -19.640 -0.820 1.00 87.50 78 PHE A CA 1
ATOM 624 C C . PHE A 1 78 ? 27.557 -19.758 0.674 1.00 87.50 78 PHE A C 1
ATOM 626 O O . PHE A 1 78 ? 28.213 -19.107 1.486 1.00 87.50 78 PHE A O 1
ATOM 633 N N . GLY A 1 79 ? 26.545 -20.548 1.061 1.00 85.00 79 GLY A N 1
ATOM 634 C CA . GLY A 1 79 ? 26.116 -20.676 2.460 1.00 85.00 79 GLY A CA 1
ATOM 635 C C . GLY A 1 79 ? 25.634 -19.353 3.072 1.00 85.00 79 GLY A C 1
ATOM 636 O O . GLY A 1 79 ? 25.709 -19.151 4.285 1.00 85.00 79 GLY A O 1
ATOM 637 N N . ILE A 1 80 ? 25.183 -18.411 2.238 1.00 86.69 80 ILE A N 1
ATOM 638 C CA . ILE A 1 80 ? 24.737 -17.090 2.676 1.00 86.69 80 ILE A CA 1
ATOM 639 C C . ILE A 1 80 ? 23.260 -17.169 3.063 1.00 86.69 80 ILE A C 1
ATOM 641 O O . ILE A 1 80 ? 22.428 -17.641 2.297 1.00 86.69 80 ILE A O 1
ATOM 645 N N . GLU A 1 81 ? 22.929 -16.634 4.241 1.00 88.44 81 GLU A N 1
ATOM 646 C CA . GLU A 1 81 ? 21.556 -16.370 4.688 1.00 88.44 81 GLU A CA 1
ATOM 647 C C . GLU A 1 81 ? 21.144 -14.932 4.292 1.00 88.44 81 GLU A C 1
ATOM 649 O O . GLU A 1 81 ? 21.477 -13.986 5.024 1.00 88.44 81 GLU A O 1
ATOM 654 N N . PRO A 1 82 ? 20.474 -14.701 3.145 1.00 90.06 82 PRO A N 1
ATOM 655 C CA . PRO A 1 82 ? 20.032 -13.364 2.776 1.00 90.06 82 PRO A CA 1
ATOM 656 C C . PRO A 1 82 ? 18.740 -12.970 3.497 1.00 90.06 82 PRO A C 1
ATOM 658 O O . PRO A 1 82 ? 17.867 -13.789 3.779 1.00 90.06 82 PRO A O 1
ATOM 661 N N . ASN A 1 83 ? 18.567 -11.667 3.698 1.00 91.12 83 ASN A N 1
ATOM 662 C CA . ASN A 1 83 ? 17.279 -11.096 4.066 1.00 91.12 83 ASN A CA 1
ATOM 663 C C . ASN A 1 83 ? 16.443 -10.900 2.797 1.00 91.12 83 ASN A C 1
ATOM 665 O O . ASN A 1 83 ? 16.858 -10.168 1.899 1.00 91.12 83 ASN A O 1
ATOM 669 N N . ILE A 1 84 ? 15.254 -11.494 2.735 1.00 91.62 84 ILE A N 1
ATOM 670 C CA . ILE A 1 84 ? 14.365 -11.358 1.577 1.00 91.62 84 ILE A CA 1
ATOM 671 C C . ILE A 1 84 ? 13.158 -10.477 1.892 1.00 91.62 84 ILE A C 1
ATOM 673 O O . ILE A 1 84 ? 12.601 -10.511 2.985 1.00 91.62 84 ILE A O 1
ATOM 677 N N . THR A 1 85 ? 12.745 -9.679 0.911 1.00 91.19 85 THR A N 1
ATOM 678 C CA . THR A 1 85 ? 11.461 -8.967 0.930 1.00 91.19 85 THR A CA 1
ATOM 679 C C . THR A 1 85 ? 10.646 -9.459 -0.253 1.00 91.19 85 THR A C 1
ATOM 681 O O . THR A 1 85 ? 11.059 -9.245 -1.394 1.00 91.19 85 THR A O 1
ATOM 684 N N . ARG A 1 86 ? 9.503 -10.114 -0.015 1.00 89.56 86 ARG A N 1
ATOM 685 C CA . ARG A 1 86 ? 8.689 -10.716 -1.082 1.00 89.56 86 ARG A CA 1
ATOM 686 C C . ARG A 1 86 ? 7.187 -10.568 -0.878 1.00 89.56 86 ARG A C 1
ATOM 688 O O . ARG A 1 86 ? 6.704 -10.218 0.193 1.00 89.56 86 ARG A O 1
ATOM 695 N N . THR A 1 87 ? 6.430 -10.835 -1.934 1.00 86.38 87 THR A N 1
ATOM 696 C CA . THR A 1 87 ? 4.982 -11.069 -1.859 1.00 86.38 87 THR A CA 1
ATOM 697 C C . THR A 1 87 ? 4.637 -12.224 -2.785 1.00 86.38 87 THR A C 1
ATOM 699 O O . THR A 1 87 ? 4.838 -12.131 -4.000 1.00 86.38 87 THR A O 1
ATOM 702 N N . GLY A 1 88 ? 4.159 -13.329 -2.207 1.00 85.56 88 GLY A N 1
ATOM 703 C CA . GLY A 1 88 ? 4.111 -14.608 -2.916 1.00 85.56 88 GLY A CA 1
ATOM 704 C C . GLY A 1 88 ? 5.496 -14.954 -3.471 1.00 85.56 88 GLY A C 1
ATOM 705 O O . GLY A 1 88 ? 6.503 -14.792 -2.786 1.00 85.56 88 GLY A O 1
ATOM 706 N N . ASN A 1 89 ? 5.559 -15.331 -4.747 1.00 86.50 89 ASN A N 1
ATOM 707 C CA . ASN A 1 89 ? 6.819 -15.669 -5.419 1.00 86.50 89 ASN A CA 1
ATOM 708 C C . ASN A 1 89 ? 7.547 -14.460 -6.021 1.00 86.50 89 ASN A C 1
ATOM 710 O O . ASN A 1 89 ? 8.548 -14.628 -6.705 1.00 86.50 89 ASN A O 1
ATOM 714 N N . LYS A 1 90 ? 7.066 -13.230 -5.822 1.00 92.38 90 LYS A N 1
ATOM 715 C CA . LYS A 1 90 ? 7.759 -12.042 -6.328 1.00 92.38 90 LYS A CA 1
ATOM 716 C C . LYS A 1 90 ? 8.730 -11.510 -5.275 1.00 92.38 90 LYS A C 1
ATOM 718 O O . LYS A 1 90 ? 8.287 -10.993 -4.250 1.00 92.38 90 LYS A O 1
ATOM 723 N N . LEU A 1 91 ? 10.028 -11.583 -5.560 1.00 93.50 91 LEU A N 1
ATOM 724 C CA . LEU A 1 91 ? 11.098 -10.966 -4.778 1.00 93.50 91 LEU A CA 1
ATOM 725 C C . LEU A 1 91 ? 11.194 -9.471 -5.117 1.00 93.50 91 LEU A C 1
ATOM 727 O O . LEU A 1 91 ? 11.295 -9.084 -6.279 1.00 93.50 91 LEU A O 1
ATOM 731 N N . TYR A 1 92 ? 11.143 -8.623 -4.096 1.00 93.75 92 TYR A N 1
ATOM 732 C CA . TYR A 1 92 ? 11.373 -7.182 -4.206 1.00 93.75 92 TYR A CA 1
ATOM 733 C C . TYR A 1 92 ? 12.815 -6.821 -3.818 1.00 93.75 92 TYR A C 1
ATOM 735 O O . TYR A 1 92 ? 13.420 -5.969 -4.468 1.00 93.75 92 TYR A O 1
ATOM 743 N N . GLU A 1 93 ? 13.355 -7.454 -2.767 1.00 94.50 93 GLU A N 1
ATOM 744 C CA . GLU A 1 93 ? 14.769 -7.367 -2.366 1.00 94.50 93 GLU A CA 1
ATOM 745 C C . GLU A 1 93 ? 15.313 -8.756 -2.051 1.00 94.50 93 GLU A C 1
ATOM 747 O O . GLU A 1 93 ? 14.641 -9.541 -1.378 1.00 94.50 93 GLU A O 1
ATOM 752 N N . VAL A 1 94 ? 16.567 -8.985 -2.432 1.00 94.62 94 VAL A N 1
ATOM 753 C CA . VAL A 1 94 ? 17.459 -9.934 -1.757 1.00 94.62 94 VAL A CA 1
ATOM 754 C C . VAL A 1 94 ? 18.611 -9.108 -1.190 1.00 94.62 94 VAL A C 1
ATOM 756 O O . VAL A 1 94 ? 19.346 -8.461 -1.937 1.00 94.62 94 VAL A O 1
ATOM 759 N N . LEU A 1 95 ? 18.719 -9.057 0.136 1.00 93.00 95 LEU A N 1
ATOM 760 C CA . LEU A 1 95 ? 19.664 -8.218 0.866 1.00 93.00 95 LEU A CA 1
ATOM 761 C C . LEU A 1 95 ? 20.722 -9.083 1.552 1.00 93.00 95 LEU A C 1
ATOM 763 O O . LEU A 1 95 ? 20.427 -9.825 2.491 1.00 93.00 95 LEU A O 1
ATOM 767 N N . ILE A 1 96 ? 21.972 -8.914 1.134 1.00 90.94 96 ILE A N 1
ATOM 768 C CA . ILE A 1 96 ? 23.146 -9.490 1.786 1.00 90.94 96 ILE A CA 1
ATOM 769 C C . ILE A 1 96 ? 23.724 -8.431 2.720 1.00 90.94 96 ILE A C 1
ATOM 771 O O . ILE A 1 96 ? 24.278 -7.421 2.281 1.00 90.94 96 ILE A O 1
ATOM 775 N N . LYS A 1 97 ? 23.575 -8.651 4.028 1.00 86.38 97 LYS A N 1
ATOM 776 C CA . LYS A 1 97 ? 24.144 -7.765 5.048 1.00 86.38 97 LYS A CA 1
ATOM 777 C C . LYS A 1 97 ? 25.651 -7.982 5.168 1.00 86.38 97 LYS A C 1
ATOM 779 O O . LYS A 1 97 ? 26.138 -9.096 5.001 1.00 86.38 97 LYS A O 1
ATOM 784 N N . LYS A 1 98 ? 26.358 -6.916 5.543 1.00 80.69 98 LYS A N 1
ATOM 785 C CA . LYS A 1 98 ? 27.787 -6.964 5.861 1.00 80.69 98 LYS A CA 1
ATOM 786 C C . LYS A 1 98 ? 28.050 -7.969 6.992 1.00 80.69 98 LYS A C 1
ATOM 788 O O . LYS A 1 98 ? 27.363 -7.925 8.013 1.00 80.69 98 LYS A O 1
ATOM 793 N N . LYS A 1 99 ? 29.039 -8.839 6.796 1.00 76.88 99 LYS A N 1
ATOM 794 C CA . LYS A 1 99 ? 29.549 -9.833 7.757 1.00 76.88 99 LYS A CA 1
ATOM 795 C C . LYS A 1 99 ? 31.070 -9.930 7.592 1.00 76.88 99 LYS A C 1
ATOM 797 O O . LYS A 1 99 ? 31.599 -9.437 6.597 1.00 76.88 99 LYS A O 1
ATOM 802 N N . ASP A 1 100 ? 31.770 -10.549 8.538 1.00 67.75 100 ASP A N 1
ATOM 803 C CA . ASP A 1 100 ? 33.212 -10.787 8.399 1.00 67.75 100 ASP A CA 1
ATOM 804 C C . ASP A 1 100 ? 33.491 -11.588 7.114 1.00 67.75 100 ASP A C 1
ATOM 806 O O . ASP A 1 100 ? 32.853 -12.608 6.862 1.00 67.75 100 ASP A O 1
ATOM 810 N N . GLY A 1 101 ? 34.376 -11.071 6.254 1.00 65.62 101 GLY A N 1
ATOM 811 C CA . GLY A 1 101 ? 34.670 -11.641 4.930 1.00 65.62 101 GLY A CA 1
ATOM 812 C C . GLY A 1 101 ? 33.700 -11.264 3.795 1.00 65.62 101 GLY A C 1
ATOM 813 O O . GLY A 1 101 ? 33.982 -11.584 2.645 1.00 65.62 101 GLY A O 1
ATOM 814 N N . ILE A 1 102 ? 32.598 -10.553 4.072 1.00 65.19 102 ILE A N 1
ATOM 815 C CA . ILE A 1 102 ? 31.654 -10.029 3.064 1.00 65.19 102 ILE A CA 1
ATOM 816 C C . ILE A 1 102 ? 31.644 -8.500 3.147 1.00 65.19 102 ILE A C 1
ATOM 818 O O . ILE A 1 102 ? 31.090 -7.911 4.081 1.00 65.19 102 ILE A O 1
ATOM 822 N N . TYR A 1 103 ? 32.271 -7.843 2.170 1.00 63.25 103 TYR A N 1
ATOM 823 C CA . TYR A 1 103 ? 32.683 -6.446 2.321 1.00 63.25 103 TYR A CA 1
ATOM 824 C C . TYR A 1 103 ? 31.577 -5.407 2.027 1.00 63.25 103 TYR A C 1
ATOM 826 O O . TYR A 1 103 ? 31.350 -4.561 2.904 1.00 63.25 103 TYR A O 1
ATOM 834 N N . PRO A 1 104 ? 30.823 -5.435 0.905 1.00 67.38 104 PRO A N 1
ATOM 835 C CA . PRO A 1 104 ? 29.688 -4.529 0.732 1.00 67.38 104 PRO A CA 1
ATOM 836 C C . PRO A 1 104 ? 28.359 -5.116 1.237 1.00 67.38 104 PRO A C 1
ATOM 838 O O . PRO A 1 104 ? 28.067 -6.299 1.106 1.00 67.38 104 PRO A O 1
ATOM 841 N N . ASN A 1 105 ? 27.496 -4.239 1.755 1.00 85.12 105 ASN A N 1
ATOM 842 C CA . ASN A 1 105 ? 26.068 -4.516 1.931 1.00 85.12 105 ASN A CA 1
ATOM 843 C C . ASN A 1 105 ? 25.406 -4.504 0.540 1.00 85.12 105 ASN A C 1
ATOM 845 O O . ASN A 1 105 ? 25.353 -3.439 -0.078 1.00 85.12 105 ASN A O 1
ATOM 849 N N . ILE A 1 106 ? 24.947 -5.646 0.025 1.00 90.94 106 ILE A N 1
ATOM 850 C CA . ILE A 1 106 ? 24.445 -5.772 -1.355 1.00 90.94 106 ILE A CA 1
ATOM 851 C C . ILE A 1 106 ? 22.930 -5.916 -1.345 1.00 90.94 106 ILE A C 1
ATOM 853 O O . ILE A 1 106 ? 22.378 -6.748 -0.633 1.00 90.94 106 ILE A O 1
ATOM 857 N N . SER A 1 107 ? 22.252 -5.122 -2.164 1.00 93.31 107 SER A N 1
ATOM 858 C CA . SER A 1 107 ? 20.815 -5.225 -2.394 1.00 93.31 107 SER A CA 1
ATOM 859 C C . SER A 1 107 ? 20.549 -5.495 -3.859 1.00 93.31 107 SER A C 1
ATOM 861 O O . SER A 1 107 ? 20.850 -4.657 -4.709 1.00 93.31 107 SER A O 1
ATOM 863 N N . PHE A 1 108 ? 19.977 -6.661 -4.130 1.00 95.75 108 PHE A N 1
ATOM 864 C CA . PHE A 1 108 ? 19.436 -7.003 -5.434 1.00 95.75 108 PHE A CA 1
ATOM 865 C C . PHE A 1 108 ? 17.994 -6.505 -5.508 1.00 95.75 108 PHE A C 1
ATOM 867 O O . PHE A 1 108 ? 17.194 -6.817 -4.622 1.00 95.75 108 PHE A O 1
ATOM 874 N N . ARG A 1 109 ? 17.663 -5.720 -6.538 1.00 95.94 109 ARG A N 1
ATOM 875 C CA . ARG A 1 109 ? 16.325 -5.150 -6.762 1.00 95.94 109 ARG A CA 1
ATOM 876 C C . ARG A 1 109 ? 15.874 -5.326 -8.203 1.00 95.94 109 ARG A C 1
ATOM 878 O O . ARG A 1 109 ? 16.678 -5.422 -9.125 1.00 95.94 109 ARG A O 1
ATOM 885 N N . ASP A 1 110 ? 14.563 -5.282 -8.382 1.00 95.81 110 ASP A N 1
ATOM 886 C CA . ASP A 1 110 ? 13.918 -5.369 -9.687 1.00 95.81 110 ASP A CA 1
ATOM 887 C C . ASP A 1 110 ? 13.442 -3.988 -10.163 1.00 95.81 110 ASP A C 1
ATOM 889 O O . ASP A 1 110 ? 12.527 -3.393 -9.581 1.00 95.81 110 ASP A O 1
ATOM 893 N N . SER A 1 111 ? 14.038 -3.505 -11.257 1.00 95.00 111 SER A N 1
ATOM 894 C CA . SER A 1 111 ? 13.698 -2.225 -11.887 1.00 95.00 111 SER A CA 1
ATOM 895 C C . SER A 1 111 ? 12.293 -2.154 -12.465 1.00 95.00 111 SER A C 1
ATOM 897 O O . SER A 1 111 ? 11.751 -1.055 -12.602 1.00 95.00 111 SER A O 1
ATOM 899 N N . PHE A 1 112 ? 11.664 -3.295 -12.750 1.00 94.06 112 PHE A N 1
ATOM 900 C CA . PHE A 1 112 ? 10.284 -3.335 -13.218 1.00 94.06 112 PHE A CA 1
ATOM 901 C C . PHE A 1 112 ? 9.324 -2.729 -12.184 1.00 94.06 112 PHE A C 1
ATOM 903 O O . PHE A 1 112 ? 8.281 -2.190 -12.537 1.00 94.06 112 PHE A O 1
ATOM 910 N N . ASN A 1 113 ? 9.691 -2.739 -10.896 1.00 93.44 113 ASN A N 1
ATOM 911 C CA . ASN A 1 113 ? 8.914 -2.089 -9.839 1.00 93.44 113 ASN A CA 1
ATOM 912 C C . ASN A 1 113 ? 8.942 -0.553 -9.897 1.00 93.44 113 ASN A C 1
ATOM 914 O O . ASN A 1 113 ? 8.079 0.086 -9.288 1.00 93.44 113 ASN A O 1
ATOM 918 N N . TRP A 1 114 ? 9.915 0.037 -10.594 1.00 92.25 114 TRP A N 1
ATOM 919 C CA . TRP A 1 114 ? 9.975 1.474 -10.864 1.00 92.25 114 TRP A CA 1
ATOM 920 C C . TRP A 1 114 ? 9.438 1.818 -12.256 1.00 92.25 114 TRP A C 1
ATOM 922 O O . TRP A 1 114 ? 8.772 2.835 -12.419 1.00 92.25 114 TRP A O 1
ATOM 932 N N . MET A 1 115 ? 9.706 0.966 -13.248 1.00 91.12 115 MET A N 1
ATOM 933 C CA . MET A 1 115 ? 9.357 1.176 -14.653 1.00 91.12 115 MET A CA 1
ATOM 934 C C . MET A 1 115 ? 8.633 -0.063 -15.186 1.00 91.12 115 MET A C 1
ATOM 936 O O . MET A 1 115 ? 9.253 -0.966 -15.741 1.00 91.12 115 MET A O 1
ATOM 940 N N . MET A 1 116 ? 7.312 -0.111 -14.995 1.00 89.69 116 MET A N 1
ATOM 941 C CA . MET A 1 116 ? 6.450 -1.249 -15.354 1.00 89.69 116 MET A CA 1
ATOM 942 C C . MET A 1 116 ? 6.180 -1.321 -16.869 1.00 89.69 116 MET A C 1
ATOM 944 O O . MET A 1 116 ? 5.030 -1.280 -17.306 1.00 89.69 116 MET A O 1
ATOM 948 N N . LEU A 1 117 ? 7.246 -1.371 -17.664 1.00 89.06 117 LEU A N 1
ATOM 949 C CA . LEU A 1 117 ? 7.268 -1.487 -19.122 1.00 89.06 117 LEU A CA 1
ATOM 950 C C . LEU A 1 117 ? 8.273 -2.573 -19.509 1.00 89.06 117 LEU A C 1
ATOM 952 O O . LEU A 1 117 ? 9.155 -2.898 -18.721 1.00 89.06 117 LEU A O 1
ATOM 956 N N . LYS A 1 118 ? 8.164 -3.129 -20.720 1.00 88.19 118 LYS A N 1
ATOM 957 C CA . LYS A 1 118 ? 9.198 -4.044 -21.228 1.00 88.19 118 LYS A CA 1
ATOM 958 C C . LYS A 1 118 ? 10.502 -3.271 -21.439 1.00 88.19 118 LYS A C 1
ATOM 960 O O . LYS A 1 118 ? 10.462 -2.124 -21.880 1.00 88.19 118 LYS A O 1
ATOM 965 N N . LEU A 1 119 ? 11.648 -3.921 -21.231 1.00 89.25 119 LEU A N 1
ATOM 966 C CA . LEU A 1 119 ? 12.967 -3.292 -21.384 1.00 89.25 119 LEU A CA 1
ATOM 967 C C . LEU A 1 119 ? 13.134 -2.576 -22.736 1.00 89.25 119 LEU A C 1
ATOM 969 O O . LEU A 1 119 ? 13.579 -1.437 -22.785 1.00 89.25 119 LEU A O 1
ATOM 973 N N . ASN A 1 120 ? 12.681 -3.199 -23.829 1.00 85.06 120 ASN A N 1
ATOM 974 C CA . ASN A 1 120 ? 12.769 -2.633 -25.179 1.00 85.06 120 ASN A CA 1
ATOM 975 C C . ASN A 1 120 ? 11.851 -1.420 -25.425 1.00 85.06 120 ASN A C 1
ATOM 977 O O . ASN A 1 120 ? 11.984 -0.761 -26.449 1.00 85.06 120 ASN A O 1
ATOM 981 N N . GLN A 1 121 ? 10.899 -1.146 -24.532 1.00 85.00 121 GLN A N 1
ATOM 982 C CA . GLN A 1 121 ? 10.039 0.037 -24.596 1.00 85.00 121 GLN A CA 1
ATOM 983 C C . GLN A 1 121 ? 10.641 1.220 -23.830 1.00 85.00 121 GLN A C 1
ATOM 985 O O . GLN A 1 121 ? 10.237 2.353 -24.077 1.00 85.00 121 GLN A O 1
ATOM 990 N N . LEU A 1 122 ? 11.598 0.979 -22.922 1.00 87.69 122 LEU A N 1
ATOM 991 C CA . LEU A 1 122 ? 12.201 2.028 -22.097 1.00 87.69 122 LEU A CA 1
ATOM 992 C C . LEU A 1 122 ? 12.914 3.120 -22.907 1.00 87.69 122 LEU A C 1
ATOM 994 O O . LEU A 1 122 ? 12.714 4.278 -22.548 1.00 87.69 122 LEU A O 1
ATOM 998 N N . PRO A 1 123 ? 13.665 2.826 -23.993 1.00 87.38 123 PRO A N 1
ATOM 999 C CA . PRO A 1 123 ? 14.325 3.869 -24.777 1.00 87.38 123 PRO A CA 1
ATOM 1000 C C . PRO A 1 123 ? 13.347 4.912 -25.313 1.00 87.38 123 PRO A C 1
ATOM 1002 O O . PRO A 1 123 ? 13.474 6.092 -25.005 1.00 87.38 123 PRO A O 1
ATOM 1005 N N . LYS A 1 124 ? 12.288 4.461 -25.996 1.00 81.69 124 LYS A N 1
ATOM 1006 C CA . LYS A 1 124 ? 11.218 5.340 -26.484 1.00 81.69 124 LYS A CA 1
ATOM 1007 C C . LYS A 1 124 ? 10.474 6.026 -25.334 1.00 81.69 124 LYS A C 1
ATOM 1009 O O . LYS A 1 124 ? 10.129 7.196 -25.428 1.00 81.69 124 LYS A O 1
ATOM 1014 N N . ALA A 1 125 ? 10.211 5.300 -24.247 1.00 82.06 125 ALA A N 1
ATOM 1015 C CA . ALA A 1 125 ? 9.434 5.814 -23.123 1.00 82.06 125 ALA A CA 1
ATOM 1016 C C . ALA A 1 125 ? 10.130 6.930 -22.341 1.00 82.06 125 ALA A C 1
ATOM 1018 O O . ALA A 1 125 ? 9.466 7.786 -21.767 1.00 82.06 125 ALA A O 1
ATOM 1019 N N . LEU A 1 126 ? 11.454 6.889 -22.276 1.00 83.25 126 LEU A N 1
ATOM 1020 C CA . LEU A 1 126 ? 12.264 7.816 -21.497 1.00 83.25 126 LEU A CA 1
ATOM 1021 C C . LEU A 1 126 ? 13.062 8.782 -22.372 1.00 83.25 126 LEU A C 1
ATOM 1023 O O . LEU A 1 126 ? 13.841 9.564 -21.826 1.00 83.25 126 LEU A O 1
ATOM 1027 N N . ASP A 1 127 ? 12.836 8.738 -23.689 1.00 80.06 127 ASP A N 1
ATOM 1028 C CA . ASP A 1 127 ? 13.554 9.541 -24.676 1.00 80.06 127 ASP A CA 1
ATOM 1029 C C . ASP A 1 127 ? 15.072 9.389 -24.483 1.00 80.06 127 ASP A C 1
ATOM 1031 O O . ASP A 1 127 ? 15.793 10.320 -24.111 1.00 80.06 127 ASP A O 1
ATOM 1035 N N . LEU A 1 128 ? 15.520 8.130 -24.549 1.00 83.50 128 LEU A N 1
ATOM 1036 C CA . LEU A 1 128 ? 16.920 7.762 -24.382 1.00 83.50 128 LEU A CA 1
ATOM 1037 C C . LEU A 1 128 ? 17.599 7.765 -25.745 1.00 83.50 128 LEU A C 1
ATOM 1039 O O . LEU A 1 128 ? 17.219 6.993 -26.624 1.00 83.50 128 LEU A O 1
ATOM 1043 N N . ASP A 1 129 ? 18.638 8.580 -25.858 1.00 74.25 129 ASP A N 1
ATOM 1044 C CA . ASP A 1 129 ? 19.550 8.594 -26.993 1.00 74.25 129 ASP A CA 1
ATOM 1045 C C . ASP A 1 129 ? 20.486 7.378 -26.894 1.00 74.25 129 ASP A C 1
ATOM 1047 O O . ASP A 1 129 ? 21.449 7.361 -26.119 1.00 74.25 129 ASP A O 1
ATOM 1051 N N . ILE A 1 130 ? 20.101 6.289 -27.559 1.00 71.00 130 ILE A N 1
ATOM 1052 C CA . ILE A 1 130 ? 20.837 5.024 -27.619 1.00 71.00 130 ILE A CA 1
ATOM 1053 C C . ILE A 1 130 ? 20.955 4.683 -29.102 1.00 71.00 130 ILE A C 1
ATOM 1055 O O . ILE A 1 130 ? 19.920 4.638 -29.767 1.00 71.00 130 ILE A O 1
ATOM 1059 N N . ASP A 1 131 ? 22.185 4.448 -29.581 1.00 56.69 131 ASP A N 1
ATOM 1060 C CA . ASP A 1 131 ? 22.499 4.221 -31.000 1.00 56.69 131 ASP A CA 1
ATOM 1061 C C . ASP A 1 131 ? 21.450 3.348 -31.710 1.00 56.69 131 ASP A C 1
ATOM 1063 O O . ASP A 1 131 ? 21.018 2.294 -31.220 1.00 56.69 131 ASP A O 1
ATOM 1067 N N . GLU A 1 132 ? 21.020 3.859 -32.863 1.00 45.78 132 GLU A N 1
ATOM 1068 C CA . GLU A 1 132 ? 19.871 3.437 -33.657 1.00 45.78 132 GLU A CA 1
ATOM 1069 C C . GLU A 1 132 ? 19.963 1.968 -34.098 1.00 45.78 132 GLU A C 1
ATOM 1071 O O . GLU A 1 132 ? 20.519 1.626 -35.136 1.00 45.78 132 GLU A O 1
ATOM 1076 N N . GLY A 1 133 ? 19.376 1.072 -33.310 1.00 50.38 133 GLY A N 1
ATOM 1077 C CA . GLY A 1 133 ? 19.127 -0.308 -33.744 1.00 50.38 133 GLY A CA 1
ATOM 1078 C C . GLY A 1 133 ? 17.942 -0.989 -33.069 1.00 50.38 133 GLY A C 1
ATOM 1079 O O . GLY A 1 133 ? 17.541 -2.081 -33.470 1.00 50.38 133 GLY A O 1
ATOM 1080 N N . GLY A 1 134 ? 17.360 -0.371 -32.032 1.00 54.19 134 GLY A N 1
ATOM 1081 C CA . GLY A 1 134 ? 16.408 -1.058 -31.161 1.00 54.19 134 GLY A CA 1
ATOM 1082 C C . GLY A 1 134 ? 17.019 -2.317 -30.529 1.00 54.19 134 GLY A C 1
ATOM 1083 O O . GLY A 1 134 ? 18.188 -2.640 -30.718 1.00 54.19 134 GLY A O 1
ATOM 1084 N N . LYS A 1 135 ? 16.237 -3.046 -29.732 1.00 64.88 135 LYS A N 1
ATOM 1085 C CA . LYS A 1 135 ? 16.692 -4.338 -29.202 1.00 64.88 135 LYS A CA 1
ATOM 1086 C C . LYS A 1 135 ? 16.752 -5.351 -30.350 1.00 64.88 135 LYS A C 1
ATOM 1088 O O . LYS A 1 135 ? 15.695 -5.671 -30.899 1.00 64.88 135 LYS A O 1
ATOM 1093 N N . LEU A 1 136 ? 17.946 -5.858 -30.663 1.00 70.06 136 LEU A N 1
ATOM 1094 C CA . LEU A 1 136 ? 18.158 -6.862 -31.711 1.00 70.06 136 LEU A CA 1
ATOM 1095 C C . LEU A 1 136 ? 17.331 -8.133 -31.447 1.00 70.06 136 LEU A C 1
ATOM 1097 O O . LEU A 1 136 ? 17.004 -8.472 -30.302 1.00 70.06 136 LEU A O 1
ATOM 1101 N N . PHE A 1 137 ? 16.973 -8.847 -32.513 1.00 86.38 137 PHE A N 1
ATOM 1102 C CA . PHE A 1 137 ? 16.311 -10.143 -32.397 1.00 86.38 137 PHE A CA 1
ATOM 1103 C C . PHE A 1 137 ? 17.330 -11.215 -32.011 1.00 86.38 137 PHE A C 1
ATOM 1105 O O . PHE A 1 137 ? 18.345 -11.383 -32.681 1.00 86.38 137 PHE A O 1
ATOM 1112 N N . PHE A 1 138 ? 17.044 -11.964 -30.944 1.00 90.69 138 PHE A N 1
ATOM 1113 C CA . PHE A 1 138 ? 17.938 -12.999 -30.430 1.00 90.69 138 PHE A CA 1
ATOM 1114 C C . PHE A 1 138 ? 17.316 -14.399 -30.573 1.00 90.69 138 PHE A C 1
ATOM 1116 O O . PHE A 1 138 ? 16.143 -14.580 -30.222 1.00 90.69 138 PHE A O 1
ATOM 1123 N N . PRO A 1 139 ? 18.069 -15.406 -31.058 1.00 93.75 139 PRO A N 1
ATOM 1124 C CA . PRO A 1 139 ? 17.570 -16.763 -31.266 1.00 93.75 139 PRO A CA 1
ATOM 1125 C C . PRO A 1 139 ? 17.514 -17.533 -29.941 1.00 93.75 139 PRO A C 1
ATOM 1127 O O . PRO A 1 139 ? 18.338 -18.405 -29.664 1.00 93.75 139 PRO A O 1
ATOM 1130 N N . HIS A 1 140 ? 16.530 -17.223 -29.097 1.00 92.38 140 HIS A N 1
ATOM 1131 C CA . HIS A 1 140 ? 16.368 -17.826 -27.772 1.00 92.38 140 HIS A CA 1
ATOM 1132 C C . HIS A 1 140 ? 16.346 -19.365 -27.782 1.00 92.38 140 HIS A C 1
ATOM 1134 O O . HIS A 1 140 ? 16.862 -19.981 -26.855 1.00 92.38 140 HIS A O 1
ATOM 1140 N N . GLY A 1 141 ? 15.797 -19.999 -28.823 1.00 93.81 141 GLY A N 1
ATOM 1141 C CA . GLY A 1 141 ? 15.797 -21.458 -28.965 1.00 93.81 141 GLY A CA 1
ATOM 1142 C C . GLY A 1 141 ? 17.145 -22.063 -29.376 1.00 93.81 141 GLY A C 1
ATOM 1143 O O . GLY A 1 141 ? 17.318 -23.276 -29.282 1.00 93.81 141 GLY A O 1
ATOM 1144 N N . TRP A 1 142 ? 18.098 -21.241 -29.826 1.00 94.25 142 TRP A N 1
ATOM 1145 C CA . TRP A 1 142 ? 19.467 -21.658 -30.148 1.00 94.25 142 TRP A CA 1
ATOM 1146 C C . TRP A 1 142 ? 20.439 -21.476 -28.972 1.00 94.25 142 TRP A C 1
ATOM 1148 O O . TRP A 1 142 ? 21.562 -21.979 -29.024 1.00 94.25 142 TRP A O 1
ATOM 1158 N N . ASN A 1 143 ? 20.013 -20.791 -27.906 1.00 92.25 143 ASN A N 1
ATOM 1159 C CA . ASN A 1 143 ? 20.828 -20.493 -26.732 1.00 92.25 143 ASN A CA 1
ATOM 1160 C C . ASN A 1 143 ? 21.046 -21.732 -25.846 1.00 92.25 143 ASN A C 1
ATOM 1162 O O . ASN A 1 143 ? 20.366 -21.928 -24.840 1.00 92.25 143 ASN A O 1
ATOM 1166 N N . LEU A 1 144 ? 21.988 -22.582 -26.249 1.00 90.06 144 LEU A N 1
ATOM 1167 C CA . LEU A 1 144 ? 22.377 -23.809 -25.559 1.00 90.06 144 LEU A CA 1
ATOM 1168 C C . LEU A 1 144 ? 23.896 -23.826 -25.381 1.00 90.06 144 LEU A C 1
ATOM 1170 O O . LEU A 1 144 ? 24.616 -23.473 -26.311 1.00 90.06 144 LEU A O 1
ATOM 1174 N N . ASN A 1 145 ? 24.395 -24.330 -24.247 1.00 86.56 145 ASN A N 1
ATOM 1175 C CA . ASN A 1 145 ? 25.842 -24.386 -23.975 1.00 86.56 145 ASN A CA 1
ATOM 1176 C C . ASN A 1 145 ? 26.626 -25.106 -25.083 1.00 86.56 145 ASN A C 1
ATOM 1178 O O . ASN A 1 145 ? 27.667 -24.628 -25.515 1.00 86.56 145 ASN A O 1
ATOM 1182 N N . LYS A 1 146 ? 26.078 -26.202 -25.626 1.00 89.50 146 LYS A N 1
ATOM 1183 C CA . LYS A 1 146 ? 26.687 -26.950 -26.742 1.00 89.50 146 LYS A CA 1
ATOM 1184 C C . LYS A 1 146 ? 26.852 -26.143 -28.040 1.00 89.50 146 LYS A C 1
ATOM 1186 O O . LYS A 1 146 ? 27.564 -26.584 -28.932 1.00 89.50 146 LYS A O 1
ATOM 1191 N N . ASN A 1 147 ? 26.158 -25.011 -28.165 1.00 92.38 147 ASN A N 1
ATOM 1192 C CA . ASN A 1 147 ? 26.175 -24.156 -29.347 1.00 92.38 147 ASN A CA 1
ATOM 1193 C C . ASN A 1 147 ? 27.097 -22.932 -29.183 1.00 92.38 147 ASN A C 1
ATOM 1195 O O . ASN A 1 147 ? 27.190 -22.153 -30.128 1.00 92.38 147 ASN A O 1
ATOM 1199 N N . MET A 1 148 ? 27.737 -22.729 -28.019 1.00 88.50 148 MET A N 1
ATOM 1200 C CA . MET A 1 148 ? 28.500 -21.505 -27.710 1.00 88.50 148 MET A CA 1
ATOM 1201 C C . MET A 1 148 ? 29.605 -21.220 -28.733 1.00 88.50 148 MET A C 1
ATOM 1203 O O . MET A 1 148 ? 29.670 -20.105 -29.245 1.00 88.50 148 MET A O 1
ATOM 1207 N N . ASP A 1 149 ? 30.379 -22.243 -29.101 1.00 89.50 149 ASP A N 1
ATOM 1208 C CA . ASP A 1 149 ? 31.531 -22.119 -30.009 1.00 89.50 149 ASP A CA 1
ATOM 1209 C C . ASP A 1 149 ? 31.224 -22.580 -31.445 1.00 89.50 149 ASP A C 1
ATOM 1211 O O . ASP A 1 149 ? 32.120 -22.774 -32.269 1.00 89.50 149 ASP A O 1
ATOM 1215 N N . VAL A 1 150 ? 29.943 -22.790 -31.768 1.00 91.31 150 VAL A N 1
ATOM 1216 C CA . VAL A 1 150 ? 29.526 -23.234 -33.102 1.00 91.31 150 VAL A CA 1
ATOM 1217 C C . VAL A 1 150 ? 29.380 -22.024 -34.019 1.00 91.31 150 VAL A C 1
ATOM 1219 O O . VAL A 1 150 ? 28.405 -21.277 -33.923 1.00 91.31 150 VAL A O 1
ATOM 1222 N N . LEU A 1 151 ? 30.321 -21.871 -34.955 1.00 93.19 151 LEU A N 1
ATOM 1223 C CA . LEU A 1 151 ? 30.237 -20.863 -36.009 1.00 93.19 151 LEU A CA 1
ATOM 1224 C C . LEU A 1 151 ? 29.268 -21.309 -37.111 1.00 93.19 151 LEU A C 1
ATOM 1226 O O . LEU A 1 151 ? 29.533 -22.255 -37.860 1.00 93.19 151 LEU A O 1
ATOM 1230 N N . LEU A 1 152 ? 28.162 -20.586 -37.254 1.00 93.88 152 LEU A N 1
ATOM 1231 C CA . LEU A 1 152 ? 27.243 -20.732 -38.373 1.00 93.88 152 LEU A CA 1
ATOM 1232 C C . LEU A 1 152 ? 27.593 -19.730 -39.475 1.00 93.88 152 LEU A C 1
ATOM 1234 O O . LEU A 1 152 ? 27.840 -18.554 -39.222 1.00 93.88 152 LEU A O 1
ATOM 1238 N N . LYS A 1 153 ? 27.552 -20.185 -40.731 1.00 93.62 153 LYS A N 1
ATOM 1239 C CA . LYS A 1 153 ? 27.738 -19.316 -41.910 1.00 93.62 153 LYS A CA 1
ATOM 1240 C C . LYS A 1 153 ? 26.540 -18.398 -42.190 1.00 93.62 153 LYS A C 1
ATOM 1242 O O . LYS A 1 153 ? 26.639 -17.535 -43.048 1.00 93.62 153 LYS A O 1
ATOM 1247 N N . ARG A 1 154 ? 25.411 -18.653 -41.530 1.00 94.50 154 ARG A N 1
ATOM 1248 C CA . ARG A 1 154 ? 24.118 -17.978 -41.674 1.00 94.50 154 ARG A CA 1
ATOM 1249 C C . ARG A 1 154 ? 23.487 -17.825 -40.294 1.00 94.50 154 ARG A C 1
ATOM 1251 O O . ARG A 1 154 ? 23.874 -18.548 -39.372 1.00 94.50 154 ARG A O 1
ATOM 1258 N N . LEU A 1 155 ? 22.476 -16.970 -40.166 1.00 94.25 155 LEU A N 1
ATOM 1259 C CA . LEU A 1 155 ? 21.692 -16.893 -38.933 1.00 94.25 155 LEU A CA 1
ATOM 1260 C C . LEU A 1 155 ? 21.014 -18.239 -38.612 1.00 94.25 155 LEU A C 1
ATOM 1262 O O . LEU A 1 155 ? 20.686 -19.002 -39.529 1.00 94.25 155 LEU A O 1
ATOM 1266 N N . PRO A 1 156 ? 20.747 -18.534 -37.324 1.00 95.31 156 PRO A N 1
ATOM 1267 C CA . PRO A 1 156 ? 19.890 -19.647 -36.939 1.00 95.31 156 PRO A CA 1
ATOM 1268 C C . PRO A 1 156 ? 18.537 -19.601 -37.653 1.00 95.31 156 PRO A C 1
ATOM 1270 O O . PRO A 1 156 ? 18.042 -18.541 -38.030 1.00 95.31 156 PRO A O 1
ATOM 1273 N N . ASP A 1 157 ? 17.912 -20.760 -37.828 1.00 94.81 157 ASP A N 1
ATOM 1274 C CA . ASP A 1 157 ? 16.579 -20.868 -38.429 1.00 94.81 157 ASP A CA 1
ATOM 1275 C C . ASP A 1 157 ? 15.551 -19.961 -37.715 1.00 94.81 157 ASP A C 1
ATOM 1277 O O . ASP A 1 157 ? 15.575 -19.847 -36.483 1.00 94.81 157 ASP A O 1
ATOM 1281 N N . LYS A 1 158 ? 14.628 -19.351 -38.480 1.00 94.50 158 LYS A N 1
ATOM 1282 C CA . LYS A 1 158 ? 13.562 -18.461 -37.976 1.00 94.50 158 LYS A CA 1
ATOM 1283 C C . LYS A 1 158 ? 12.834 -19.046 -36.758 1.00 94.50 158 LYS A C 1
ATOM 1285 O O . LYS A 1 158 ? 12.513 -18.297 -35.838 1.00 94.50 158 LYS A O 1
ATOM 1290 N N . LYS A 1 159 ? 12.635 -20.370 -36.693 1.00 94.88 159 LYS A N 1
ATOM 1291 C CA . LYS A 1 159 ? 11.961 -21.044 -35.565 1.00 94.88 159 LYS A CA 1
ATOM 1292 C C . LYS A 1 159 ? 12.626 -20.792 -34.206 1.00 94.88 159 LYS A C 1
ATOM 1294 O O . LYS A 1 159 ? 11.948 -20.773 -33.186 1.00 94.88 159 LYS A O 1
ATOM 1299 N N . TYR A 1 160 ? 13.943 -20.569 -34.167 1.00 95.31 160 TYR A N 1
ATOM 1300 C CA . TYR A 1 160 ? 14.674 -20.338 -32.916 1.00 95.31 160 TYR A CA 1
ATOM 1301 C C . TYR A 1 160 ? 14.456 -18.936 -32.332 1.00 95.31 160 TYR A C 1
ATOM 1303 O O . TYR A 1 160 ? 14.850 -18.687 -31.193 1.00 95.31 160 TYR A O 1
ATOM 1311 N N . TYR A 1 161 ? 13.814 -18.036 -33.079 1.00 93.88 161 TYR A N 1
ATOM 1312 C CA . TYR A 1 161 ? 13.445 -16.688 -32.639 1.00 93.88 161 TYR A CA 1
ATOM 1313 C C . TYR A 1 161 ? 12.002 -16.602 -32.117 1.00 93.88 161 TYR A C 1
ATOM 1315 O O . TYR A 1 161 ? 11.605 -15.560 -31.600 1.00 93.88 161 TYR A O 1
ATOM 1323 N N . TYR A 1 162 ? 11.225 -17.685 -32.230 1.00 93.31 162 TYR A N 1
ATOM 1324 C CA . TYR A 1 162 ? 9.824 -17.778 -31.810 1.00 93.31 162 TYR A CA 1
ATOM 1325 C C . TYR A 1 162 ? 8.875 -16.719 -32.422 1.00 93.31 162 TYR A C 1
ATOM 1327 O O . TYR A 1 162 ? 8.148 -16.045 -31.677 1.00 93.31 162 TYR A O 1
ATOM 1335 N N . PRO A 1 163 ? 8.849 -16.530 -33.760 1.00 91.88 163 PRO A N 1
ATOM 1336 C CA . PRO A 1 163 ? 8.056 -15.478 -34.409 1.00 91.88 163 PRO A CA 1
ATOM 1337 C C . PRO A 1 163 ? 6.548 -15.590 -34.142 1.00 91.88 163 PRO A C 1
ATOM 1339 O O . PRO A 1 163 ? 5.857 -14.579 -34.041 1.00 91.88 163 PRO A O 1
ATOM 1342 N N . GLU A 1 164 ? 6.030 -16.801 -33.951 1.00 91.06 164 GLU A N 1
ATOM 1343 C CA . GLU A 1 164 ? 4.648 -17.087 -33.548 1.00 91.06 164 GLU A CA 1
ATOM 1344 C C . GLU A 1 164 ? 4.243 -16.490 -32.190 1.00 91.06 164 GLU A C 1
ATOM 1346 O O . GLU A 1 164 ? 3.059 -16.246 -31.966 1.00 91.06 164 GLU A O 1
ATOM 1351 N N . THR A 1 165 ? 5.198 -16.204 -31.301 1.00 88.88 165 THR A N 1
ATOM 1352 C CA . THR A 1 165 ? 4.926 -15.544 -30.008 1.00 88.88 165 THR A CA 1
ATOM 1353 C C . THR A 1 165 ? 4.946 -14.015 -30.100 1.00 88.88 165 THR A C 1
ATOM 1355 O O . THR A 1 165 ? 4.570 -13.317 -29.152 1.00 88.88 165 THR A O 1
ATOM 1358 N N . MET A 1 166 ? 5.394 -13.465 -31.233 1.00 88.44 166 MET A N 1
ATOM 1359 C CA . MET A 1 166 ? 5.499 -12.027 -31.447 1.00 88.44 166 MET A CA 1
ATOM 1360 C C . MET A 1 166 ? 4.143 -11.430 -31.845 1.00 88.44 166 MET A C 1
ATOM 1362 O O . MET A 1 166 ? 3.364 -12.015 -32.593 1.00 88.44 166 MET A O 1
ATOM 1366 N N . GLY A 1 167 ? 3.863 -10.209 -31.377 1.00 86.19 167 GLY A N 1
ATOM 1367 C CA . GLY A 1 167 ? 2.712 -9.442 -31.864 1.00 86.19 167 GLY A CA 1
ATOM 1368 C C . GLY A 1 167 ? 2.874 -9.063 -33.341 1.00 86.19 167 GLY A C 1
ATOM 1369 O O . GLY A 1 167 ? 4.000 -8.940 -33.817 1.00 86.19 167 GLY A O 1
ATOM 1370 N N . LYS A 1 168 ? 1.757 -8.819 -34.044 1.00 88.81 168 LYS A N 1
ATOM 1371 C CA . LYS A 1 168 ? 1.716 -8.584 -35.505 1.00 88.81 168 LYS A CA 1
ATOM 1372 C C . LYS A 1 168 ? 2.804 -7.632 -36.020 1.00 88.81 168 LYS A C 1
ATOM 1374 O O . LYS A 1 168 ? 3.542 -8.006 -36.921 1.00 88.81 168 LYS A O 1
ATOM 1379 N N . GLN A 1 169 ? 2.931 -6.442 -35.422 1.00 85.56 169 GLN A N 1
ATOM 1380 C CA . GLN A 1 169 ? 3.928 -5.454 -35.851 1.00 85.56 169 GLN A CA 1
ATOM 1381 C C . GLN A 1 169 ? 5.361 -5.960 -35.646 1.00 85.56 169 GLN A C 1
ATOM 1383 O O . GLN A 1 169 ? 6.136 -6.001 -36.587 1.00 85.56 169 GLN A O 1
ATOM 1388 N N . ARG A 1 170 ? 5.687 -6.447 -34.443 1.00 84.69 170 ARG A N 1
ATOM 1389 C CA . ARG A 1 170 ? 7.035 -6.944 -34.129 1.00 84.69 170 ARG A CA 1
ATOM 1390 C C . ARG A 1 170 ? 7.436 -8.145 -34.986 1.00 84.69 170 ARG A C 1
ATOM 1392 O O . ARG A 1 170 ? 8.611 -8.307 -35.286 1.00 84.69 170 ARG A O 1
ATOM 1399 N N . ARG A 1 171 ? 6.473 -8.995 -35.353 1.00 90.12 171 ARG A N 1
ATOM 1400 C CA . ARG A 1 171 ? 6.705 -10.115 -36.267 1.00 90.12 171 ARG A CA 1
ATOM 1401 C C . ARG A 1 171 ? 7.060 -9.626 -37.670 1.00 90.12 171 ARG A C 1
ATOM 1403 O O . ARG A 1 171 ? 7.973 -10.174 -38.270 1.00 90.12 171 ARG A O 1
ATOM 1410 N N . LYS A 1 172 ? 6.375 -8.591 -38.161 1.00 90.25 172 LYS A N 1
ATOM 1411 C CA . LYS A 1 172 ? 6.707 -7.951 -39.437 1.00 90.25 172 LYS A CA 1
ATOM 1412 C C . LYS A 1 172 ? 8.128 -7.377 -39.402 1.00 90.25 172 LYS A C 1
ATOM 1414 O O . LYS A 1 172 ? 8.932 -7.719 -40.260 1.00 90.25 172 LYS A O 1
ATOM 1419 N N . ASP A 1 173 ? 8.450 -6.621 -38.350 1.00 88.69 173 ASP A N 1
ATOM 1420 C CA . ASP A 1 173 ? 9.791 -6.055 -38.148 1.00 88.69 173 ASP A CA 1
ATOM 1421 C C . ASP A 1 173 ? 10.870 -7.165 -38.090 1.00 88.69 173 ASP A C 1
ATOM 1423 O O . ASP A 1 173 ? 11.974 -7.001 -38.605 1.00 88.69 173 ASP A O 1
ATOM 1427 N N . PHE A 1 174 ? 10.552 -8.322 -37.490 1.00 91.75 174 PHE A N 1
ATOM 1428 C CA . PHE A 1 174 ? 11.432 -9.497 -37.457 1.00 91.75 174 PHE A CA 1
ATOM 1429 C C . PHE A 1 174 ? 11.641 -10.123 -38.832 1.00 91.75 174 PHE A C 1
ATOM 1431 O O . PHE A 1 174 ? 12.767 -10.475 -39.166 1.00 91.75 174 PHE A O 1
ATOM 1438 N N . GLU A 1 175 ? 10.573 -10.317 -39.604 1.00 92.56 175 GLU A N 1
ATOM 1439 C CA . GLU A 1 175 ? 10.651 -10.953 -40.920 1.00 92.56 175 GLU A CA 1
ATOM 1440 C C . GLU A 1 175 ? 11.498 -10.108 -41.880 1.00 92.56 175 GLU A C 1
ATOM 1442 O O . GLU A 1 175 ? 12.401 -10.650 -42.519 1.00 92.56 175 GLU A O 1
ATOM 1447 N N . GLU A 1 176 ? 11.290 -8.787 -41.885 1.00 92.12 176 GLU A N 1
ATOM 1448 C CA . GLU A 1 176 ? 12.101 -7.828 -42.646 1.00 92.12 176 GLU A CA 1
ATOM 1449 C C . GLU A 1 176 ? 13.574 -7.865 -42.208 1.00 92.12 176 GLU A C 1
ATOM 1451 O O . GLU A 1 176 ? 14.469 -8.045 -43.037 1.00 92.12 176 GLU A O 1
ATOM 1456 N N . TRP A 1 177 ? 13.836 -7.784 -40.898 1.00 91.62 177 TRP A N 1
ATOM 1457 C CA . TRP A 1 177 ? 15.194 -7.866 -40.358 1.00 91.62 177 TRP A CA 1
ATOM 1458 C C . TRP A 1 177 ? 15.879 -9.194 -40.705 1.00 91.62 177 TRP A C 1
ATOM 1460 O O . TRP A 1 177 ? 17.031 -9.200 -41.139 1.00 91.62 177 TRP A O 1
ATOM 1470 N N . TYR A 1 178 ? 15.187 -10.324 -40.544 1.00 93.25 178 TYR A N 1
ATOM 1471 C CA . TYR A 1 178 ? 15.760 -11.643 -40.791 1.00 93.25 178 TYR A CA 1
ATOM 1472 C C . TYR A 1 178 ? 16.114 -11.812 -42.262 1.00 93.25 178 TYR A C 1
ATOM 1474 O O . TYR A 1 178 ? 17.194 -12.297 -42.577 1.00 93.25 178 TYR A O 1
ATOM 1482 N N . ASP A 1 179 ? 15.235 -11.404 -43.177 1.00 93.69 179 ASP A N 1
ATOM 1483 C CA . ASP A 1 179 ? 15.490 -11.567 -44.607 1.00 93.69 179 ASP A CA 1
ATOM 1484 C C . ASP A 1 179 ? 16.679 -10.718 -45.085 1.00 93.69 179 ASP A C 1
ATOM 1486 O O . ASP A 1 179 ? 17.400 -11.161 -45.984 1.00 93.69 179 ASP A O 1
ATOM 1490 N N . MET A 1 180 ? 16.936 -9.574 -44.436 1.00 92.19 180 MET A N 1
ATOM 1491 C CA . MET A 1 180 ? 18.123 -8.739 -44.661 1.00 92.19 180 MET A CA 1
ATOM 1492 C C . MET A 1 180 ? 19.420 -9.339 -44.092 1.00 92.19 180 MET A C 1
ATOM 1494 O O . MET A 1 180 ? 20.479 -9.147 -44.683 1.00 92.19 180 MET A O 1
ATOM 1498 N N . HIS A 1 181 ? 19.355 -10.057 -42.965 1.00 90.38 181 HIS A N 1
ATOM 1499 C CA . HIS A 1 181 ? 20.543 -10.515 -42.224 1.00 90.38 181 HIS A CA 1
ATOM 1500 C C . HIS A 1 181 ? 20.781 -12.031 -42.285 1.00 90.38 181 HIS A C 1
ATOM 1502 O O . HIS A 1 181 ? 21.778 -12.513 -41.761 1.00 90.38 181 HIS A O 1
ATOM 1508 N N . LYS A 1 182 ? 19.902 -12.818 -42.921 1.00 91.81 182 LYS A N 1
ATOM 1509 C CA . LYS A 1 182 ? 19.955 -14.297 -42.934 1.00 91.81 182 LYS A CA 1
ATOM 1510 C C . LYS A 1 182 ? 21.293 -14.885 -43.385 1.00 91.81 182 LYS A C 1
ATOM 1512 O O . LYS A 1 182 ? 21.641 -15.983 -42.955 1.00 91.81 182 LYS A O 1
ATOM 1517 N N . ASP A 1 183 ? 22.025 -14.180 -44.244 1.00 93.25 183 ASP A N 1
ATOM 1518 C CA . ASP A 1 183 ? 23.314 -14.617 -44.782 1.00 93.25 183 ASP A CA 1
ATOM 1519 C C . ASP A 1 183 ? 24.523 -14.137 -43.952 1.00 93.25 183 ASP A C 1
ATOM 1521 O O . ASP A 1 183 ? 25.663 -14.443 -44.294 1.00 93.25 183 ASP A O 1
ATOM 1525 N N . SER A 1 184 ? 24.296 -13.425 -42.844 1.00 91.69 184 SER A N 1
ATOM 1526 C CA . SER A 1 184 ? 25.341 -13.044 -41.891 1.00 91.69 184 SER A CA 1
ATOM 1527 C C . SER A 1 184 ? 25.820 -14.250 -41.078 1.00 91.69 184 SER A C 1
ATOM 1529 O O . SER A 1 184 ? 25.025 -15.096 -40.659 1.00 91.69 184 SER A O 1
ATOM 1531 N N . SER A 1 185 ? 27.128 -14.320 -40.816 1.00 93.44 185 SER A N 1
ATOM 1532 C CA . SER A 1 185 ? 27.697 -15.320 -39.911 1.00 93.44 185 SER A CA 1
ATOM 1533 C C . SER A 1 185 ? 27.194 -15.114 -38.485 1.00 93.44 185 SER A C 1
ATOM 1535 O O . SER A 1 185 ? 27.037 -13.980 -38.037 1.00 93.44 185 SER A O 1
ATOM 1537 N N . PHE A 1 186 ? 26.991 -16.207 -37.758 1.00 93.75 186 PHE A N 1
ATOM 1538 C CA . PHE A 1 186 ? 26.499 -16.179 -36.387 1.00 93.75 186 PHE A CA 1
ATOM 1539 C C . PHE A 1 186 ? 27.379 -17.042 -35.488 1.00 93.75 186 PHE A C 1
ATOM 1541 O O . PHE A 1 186 ? 27.546 -18.238 -35.737 1.00 93.75 186 PHE A O 1
ATOM 1548 N N . LEU A 1 187 ? 27.889 -16.442 -34.416 1.00 92.62 187 LEU A N 1
ATOM 1549 C CA . LEU A 1 187 ? 28.602 -17.128 -33.346 1.00 92.62 187 LEU A CA 1
ATOM 1550 C C . LEU A 1 187 ? 27.925 -16.800 -32.014 1.00 92.62 187 LEU A C 1
ATOM 1552 O O . LEU A 1 187 ? 27.845 -15.638 -31.618 1.00 92.62 187 LEU A O 1
ATOM 1556 N N . LEU A 1 188 ? 27.399 -17.821 -31.332 1.00 91.25 188 LEU A N 1
ATOM 1557 C CA . LEU A 1 188 ? 26.560 -17.608 -30.151 1.00 91.25 188 LEU A CA 1
ATOM 1558 C C . LEU A 1 188 ? 27.321 -16.906 -29.019 1.00 91.25 188 LEU A C 1
ATOM 1560 O O . LEU A 1 188 ? 26.740 -16.033 -28.379 1.00 91.25 188 LEU A O 1
ATOM 1564 N N . CYS A 1 189 ? 28.587 -17.265 -28.772 1.00 89.62 189 CYS A N 1
ATOM 1565 C CA . CYS A 1 189 ? 29.364 -16.696 -27.669 1.00 89.62 189 CYS A CA 1
ATOM 1566 C C . CYS A 1 189 ? 29.617 -15.185 -27.812 1.00 89.62 189 CYS A C 1
ATOM 1568 O O . CYS A 1 189 ? 29.626 -14.487 -26.800 1.00 89.62 189 CYS A O 1
ATOM 1570 N N . GLU A 1 190 ? 29.732 -14.666 -29.035 1.00 89.31 190 GLU A N 1
ATOM 1571 C CA . GLU A 1 190 ? 29.830 -13.225 -29.304 1.00 89.31 190 GLU A CA 1
ATOM 1572 C C . GLU A 1 190 ? 28.449 -12.564 -29.233 1.00 89.31 190 GLU A C 1
ATOM 1574 O O . GLU A 1 190 ? 28.234 -11.606 -28.489 1.00 89.31 190 GLU A O 1
ATOM 1579 N N . GLN A 1 191 ? 27.469 -13.143 -29.931 1.00 89.62 191 GLN A N 1
ATOM 1580 C CA . GLN A 1 191 ? 26.129 -12.569 -30.066 1.00 89.62 191 GLN A CA 1
ATOM 1581 C C . GLN A 1 191 ? 25.370 -12.488 -28.734 1.00 89.62 191 GLN A C 1
ATOM 1583 O O . GLN A 1 191 ? 24.610 -11.547 -28.504 1.00 89.62 191 GLN A O 1
ATOM 1588 N N . ILE A 1 192 ? 25.570 -13.448 -27.823 1.00 89.62 192 ILE A N 1
ATOM 1589 C CA . ILE A 1 192 ? 24.959 -13.398 -26.487 1.00 89.62 192 ILE A CA 1
ATOM 1590 C C . ILE A 1 192 ? 25.548 -12.276 -25.629 1.00 89.62 192 ILE A C 1
ATOM 1592 O O . ILE A 1 192 ? 24.817 -11.674 -24.841 1.00 89.62 192 ILE A O 1
ATOM 1596 N N . VAL A 1 193 ? 26.842 -11.976 -25.781 1.00 89.06 193 VAL A N 1
ATOM 1597 C CA . VAL A 1 193 ? 27.489 -10.871 -25.065 1.00 89.06 193 VAL A CA 1
ATOM 1598 C C . VAL A 1 193 ? 26.936 -9.553 -25.579 1.00 89.06 193 VAL A C 1
ATOM 1600 O O . VAL A 1 193 ? 26.407 -8.791 -24.779 1.00 89.06 193 VAL A O 1
ATOM 1603 N N . GLU A 1 194 ? 26.956 -9.325 -26.894 1.00 87.50 194 GLU A N 1
ATOM 1604 C CA . GLU A 1 194 ? 26.427 -8.099 -27.509 1.00 87.50 194 GLU A CA 1
ATOM 1605 C C . GLU A 1 194 ? 24.971 -7.832 -27.100 1.00 87.50 194 GLU A C 1
ATOM 1607 O O . GLU A 1 194 ? 24.623 -6.728 -26.671 1.00 87.50 194 GLU A O 1
ATOM 1612 N N . TYR A 1 195 ? 24.128 -8.867 -27.149 1.00 88.25 195 TYR A N 1
ATOM 1613 C CA . TYR A 1 195 ? 22.725 -8.778 -26.756 1.00 88.25 195 TYR A CA 1
ATOM 1614 C C . TYR A 1 195 ? 22.543 -8.430 -25.268 1.00 88.25 195 TYR A C 1
ATOM 1616 O O . TYR A 1 195 ? 21.775 -7.527 -24.922 1.00 88.25 195 TYR A O 1
ATOM 1624 N N . CYS A 1 196 ? 23.263 -9.113 -24.372 1.00 89.06 196 CYS A N 1
ATOM 1625 C CA . CYS A 1 196 ? 23.193 -8.850 -22.933 1.00 89.06 196 CYS A CA 1
ATOM 1626 C C . CYS A 1 196 ? 23.765 -7.472 -22.567 1.00 89.06 196 CYS A C 1
ATOM 1628 O O . CYS A 1 196 ? 23.211 -6.777 -21.712 1.00 89.06 196 CYS A O 1
ATOM 1630 N N . GLU A 1 197 ? 24.848 -7.045 -23.218 1.00 87.81 197 GLU A N 1
ATOM 1631 C CA . GLU A 1 197 ? 25.425 -5.715 -23.035 1.00 87.81 197 GLU A CA 1
ATOM 1632 C C . GLU A 1 197 ? 24.440 -4.619 -23.436 1.00 87.81 197 GLU A C 1
ATOM 1634 O O . GLU A 1 197 ? 24.274 -3.646 -22.696 1.00 87.81 197 GLU A O 1
ATOM 1639 N N . GLN A 1 198 ? 23.744 -4.786 -24.564 1.00 86.31 198 GLN A N 1
ATOM 1640 C CA . GLN A 1 198 ? 22.709 -3.854 -25.001 1.00 86.31 198 GLN A CA 1
ATOM 1641 C C . GLN A 1 198 ? 21.578 -3.745 -23.965 1.00 86.31 198 GLN A C 1
ATOM 1643 O O . GLN A 1 198 ? 21.176 -2.635 -23.604 1.00 86.31 198 GLN A O 1
ATOM 1648 N N . ASP A 1 199 ? 21.110 -4.875 -23.427 1.00 89.81 199 ASP A N 1
ATOM 1649 C CA . ASP A 1 199 ? 20.083 -4.907 -22.381 1.00 89.81 199 ASP A CA 1
ATOM 1650 C C . ASP A 1 199 ? 20.523 -4.156 -21.111 1.00 89.81 199 ASP A C 1
ATOM 1652 O O . ASP A 1 199 ? 19.774 -3.330 -20.573 1.00 89.81 199 ASP A O 1
ATOM 1656 N N . VAL A 1 200 ? 21.759 -4.381 -20.651 1.00 90.38 200 VAL A N 1
ATOM 1657 C CA . VAL A 1 200 ? 22.320 -3.695 -19.474 1.00 90.38 200 VAL A CA 1
ATOM 1658 C C . VAL A 1 200 ? 22.514 -2.199 -19.735 1.00 90.38 200 VAL A C 1
ATOM 1660 O O . VAL A 1 200 ? 22.255 -1.386 -18.839 1.00 90.38 200 VAL A O 1
ATOM 1663 N N . ARG A 1 201 ? 22.921 -1.803 -20.951 1.00 88.19 201 ARG A N 1
ATOM 1664 C CA . ARG A 1 201 ? 23.009 -0.388 -21.349 1.00 88.19 201 ARG A CA 1
ATOM 1665 C C . ARG A 1 201 ? 21.633 0.263 -21.259 1.00 88.19 201 ARG A C 1
ATOM 1667 O O . ARG A 1 201 ? 21.488 1.210 -20.488 1.00 88.19 201 ARG A O 1
ATOM 1674 N N . ILE A 1 202 ? 20.616 -0.276 -21.939 1.00 90.00 202 ILE A N 1
ATOM 1675 C CA . ILE A 1 202 ? 19.241 0.258 -21.902 1.00 90.00 202 ILE A CA 1
ATOM 1676 C C . ILE A 1 202 ? 18.764 0.437 -20.458 1.00 90.00 202 ILE A C 1
ATOM 1678 O O . ILE A 1 202 ? 18.286 1.514 -20.093 1.00 90.00 202 ILE A O 1
ATOM 1682 N N . LEU A 1 203 ? 18.938 -0.590 -19.621 1.00 92.94 203 LEU A N 1
ATOM 1683 C CA . LEU A 1 203 ? 18.548 -0.528 -18.215 1.00 92.94 203 LEU A CA 1
ATOM 1684 C C . LEU A 1 203 ? 19.281 0.594 -17.465 1.00 92.94 203 LEU A C 1
ATOM 1686 O O . LEU A 1 203 ? 18.659 1.351 -16.720 1.00 92.94 203 LEU A O 1
ATOM 1690 N N . THR A 1 204 ? 20.589 0.735 -17.678 1.00 91.06 204 THR A N 1
ATOM 1691 C CA . THR A 1 204 ? 21.411 1.757 -17.017 1.00 91.06 204 THR A CA 1
ATOM 1692 C C . THR A 1 204 ? 20.965 3.170 -17.397 1.00 91.06 204 THR A C 1
ATOM 1694 O O . THR A 1 204 ? 20.731 3.994 -16.509 1.00 91.06 204 THR A O 1
ATOM 1697 N N . TYR A 1 205 ? 20.784 3.454 -18.692 1.00 89.19 205 TYR A N 1
ATOM 1698 C CA . TYR A 1 205 ? 20.309 4.764 -19.156 1.00 89.19 205 TYR A CA 1
ATOM 1699 C C . TYR A 1 205 ? 18.901 5.071 -18.629 1.00 89.19 205 TYR A C 1
ATOM 1701 O O . TYR A 1 205 ? 18.648 6.185 -18.164 1.00 89.19 205 TYR A O 1
ATOM 1709 N N . ALA A 1 206 ? 18.012 4.073 -18.613 1.00 91.12 206 ALA A N 1
ATOM 1710 C CA . ALA A 1 206 ? 16.659 4.218 -18.088 1.00 91.12 206 ALA A CA 1
ATOM 1711 C C . ALA A 1 206 ? 16.646 4.572 -16.591 1.00 91.12 206 ALA A C 1
ATOM 1713 O O . ALA A 1 206 ? 15.961 5.510 -16.181 1.00 91.12 206 ALA A O 1
ATOM 1714 N N . LEU A 1 207 ? 17.446 3.877 -15.775 1.00 92.12 207 LEU A N 1
ATOM 1715 C CA . LEU A 1 207 ? 17.570 4.155 -14.340 1.00 92.12 207 LEU A CA 1
ATOM 1716 C C . LEU A 1 207 ? 18.106 5.569 -14.078 1.00 92.12 207 LEU A C 1
ATOM 1718 O O . LEU A 1 207 ? 17.574 6.282 -13.225 1.00 92.12 207 LEU A O 1
ATOM 1722 N N . VAL A 1 208 ? 19.118 6.004 -14.835 1.00 89.94 208 VAL A N 1
ATOM 1723 C CA . VAL A 1 208 ? 19.675 7.361 -14.723 1.00 89.94 208 VAL A CA 1
ATOM 1724 C C . VAL A 1 208 ? 18.643 8.417 -15.121 1.00 89.94 208 VAL A C 1
ATOM 1726 O O . VAL A 1 208 ? 18.513 9.429 -14.431 1.00 89.94 208 VAL A O 1
ATOM 1729 N N . LYS A 1 209 ? 17.886 8.204 -16.204 1.00 87.88 209 LYS A N 1
ATOM 1730 C CA . LYS A 1 209 ? 16.841 9.144 -16.632 1.00 87.88 209 LYS A CA 1
ATOM 1731 C C . LYS A 1 209 ? 15.708 9.227 -15.609 1.00 87.88 209 LYS A C 1
ATOM 1733 O O . LYS A 1 209 ? 15.296 10.333 -15.270 1.00 87.88 209 LYS A O 1
ATOM 1738 N N . LEU A 1 210 ? 15.263 8.096 -15.055 1.00 88.88 210 LEU A N 1
ATOM 1739 C CA . LEU A 1 210 ? 14.265 8.074 -13.982 1.00 88.88 210 LEU A CA 1
ATOM 1740 C C . LEU A 1 210 ? 14.741 8.866 -12.755 1.00 88.88 210 LEU A C 1
ATOM 1742 O O . LEU A 1 210 ? 13.987 9.663 -12.201 1.00 88.88 210 LEU A O 1
ATOM 1746 N N . GLN A 1 211 ? 15.993 8.670 -12.341 1.00 88.81 211 GLN A N 1
ATOM 1747 C CA . GLN A 1 211 ? 16.576 9.404 -11.219 1.00 88.81 211 GLN A CA 1
ATOM 1748 C C . GLN A 1 211 ? 16.600 10.919 -11.485 1.00 88.81 211 GLN A C 1
ATOM 1750 O O . GLN A 1 211 ? 16.210 11.699 -10.616 1.00 88.81 211 GLN A O 1
ATOM 1755 N N . LYS A 1 212 ? 17.006 11.340 -12.691 1.00 86.56 212 LYS A N 1
ATOM 1756 C CA . LYS A 1 212 ? 16.995 12.754 -13.100 1.00 86.56 212 LYS A CA 1
ATOM 1757 C C . LYS A 1 212 ? 15.590 13.353 -13.064 1.00 86.56 212 LYS A C 1
ATOM 1759 O O . LYS A 1 212 ? 15.429 14.425 -12.495 1.00 86.56 212 LYS A O 1
ATOM 1764 N N . LEU A 1 213 ? 14.584 12.632 -13.563 1.00 85.69 213 LEU A N 1
ATOM 1765 C CA . LEU A 1 213 ? 13.188 13.082 -13.551 1.00 85.69 213 LEU A CA 1
ATOM 1766 C C . LEU A 1 213 ? 12.717 13.439 -12.129 1.00 85.69 213 LEU A C 1
ATOM 1768 O O . LEU A 1 213 ? 12.149 14.504 -11.905 1.00 85.69 213 LEU A O 1
ATOM 1772 N N . PHE A 1 214 ? 12.998 12.585 -11.140 1.00 87.19 214 PHE A N 1
ATOM 1773 C CA . PHE A 1 214 ? 12.642 12.865 -9.742 1.00 87.19 214 PHE A CA 1
ATOM 1774 C C . PHE A 1 214 ? 13.454 14.016 -9.127 1.00 87.19 214 PHE A C 1
ATOM 1776 O O . PHE A 1 214 ? 12.945 14.729 -8.262 1.00 87.19 214 PHE A O 1
ATOM 1783 N N . PHE A 1 215 ? 14.699 14.228 -9.563 1.00 87.94 215 PHE A N 1
ATOM 1784 C CA . PHE A 1 215 ? 15.491 15.388 -9.147 1.00 87.94 215 PHE A CA 1
ATOM 1785 C C . PHE A 1 215 ? 15.012 16.702 -9.767 1.00 87.94 215 PHE A C 1
ATOM 1787 O O . PHE A 1 215 ? 15.153 17.739 -9.126 1.00 87.94 215 PHE A O 1
ATOM 1794 N N . GLU A 1 216 ? 14.475 16.669 -10.985 1.00 84.62 216 GLU A N 1
ATOM 1795 C CA . GLU A 1 216 ? 13.887 17.829 -11.664 1.00 84.62 216 GLU A CA 1
ATOM 1796 C C . GLU A 1 216 ? 12.538 18.216 -11.051 1.00 84.62 216 GLU A C 1
ATOM 1798 O O . GLU A 1 216 ? 12.254 19.402 -10.901 1.00 84.62 216 GLU A O 1
ATOM 1803 N N . LEU A 1 217 ? 11.750 17.226 -10.622 1.00 84.31 217 LEU A N 1
ATOM 1804 C CA . LEU A 1 217 ? 10.513 17.444 -9.868 1.00 84.31 217 LEU A CA 1
ATOM 1805 C C . LEU A 1 217 ? 10.757 18.118 -8.509 1.00 84.31 217 LEU A C 1
ATOM 1807 O O . LEU A 1 217 ? 9.971 18.956 -8.082 1.00 84.31 217 LEU A O 1
ATOM 1811 N N . ALA A 1 218 ? 11.850 17.773 -7.825 1.00 85.56 218 ALA A N 1
ATOM 1812 C CA . ALA A 1 218 ? 12.265 18.443 -6.595 1.00 85.56 218 ALA A CA 1
ATOM 1813 C C . ALA A 1 218 ? 13.067 19.716 -6.927 1.00 85.56 218 ALA A C 1
ATOM 1815 O O . ALA A 1 218 ? 14.300 19.694 -7.042 1.00 85.56 218 ALA A O 1
ATOM 1816 N N . THR A 1 219 ? 12.347 20.830 -7.088 1.00 75.12 219 THR A N 1
ATOM 1817 C CA . THR A 1 219 ? 12.902 22.138 -7.479 1.00 75.12 219 THR A CA 1
ATOM 1818 C C . THR A 1 219 ? 13.971 22.638 -6.504 1.00 75.12 219 THR A C 1
ATOM 1820 O O . THR A 1 219 ? 14.992 23.180 -6.930 1.00 75.12 219 THR A O 1
ATOM 1823 N N . GLU A 1 220 ? 13.798 22.384 -5.205 1.00 85.31 220 GLU A N 1
ATOM 1824 C CA . GLU A 1 220 ? 14.790 22.689 -4.175 1.00 85.31 220 GLU A CA 1
ATOM 1825 C C . GLU A 1 220 ? 15.845 21.571 -4.054 1.00 85.31 220 GLU A C 1
ATOM 1827 O O . GLU A 1 220 ? 15.509 20.427 -3.726 1.00 85.31 220 GLU A O 1
ATOM 1832 N N . PRO A 1 221 ? 17.150 21.870 -4.220 1.00 84.31 221 PRO A N 1
ATOM 1833 C CA . PRO A 1 221 ? 18.202 20.858 -4.128 1.00 84.31 221 PRO A CA 1
ATOM 1834 C C . PRO A 1 221 ? 18.246 20.090 -2.799 1.00 84.31 221 PRO A C 1
ATOM 1836 O O . PRO A 1 221 ? 18.615 18.915 -2.803 1.00 84.31 221 PRO A O 1
ATOM 1839 N N . SER A 1 222 ? 17.864 20.724 -1.684 1.00 86.75 222 SER A N 1
ATOM 1840 C CA . SER A 1 222 ? 17.783 20.122 -0.341 1.00 86.75 222 SER A CA 1
ATOM 1841 C C . SER A 1 222 ? 16.680 19.065 -0.213 1.00 86.75 222 SER A C 1
ATOM 1843 O O . SER A 1 222 ? 16.768 18.197 0.652 1.00 86.75 222 SER A O 1
ATOM 1845 N N . LYS A 1 223 ? 15.672 19.110 -1.092 1.00 86.81 223 LYS A N 1
ATOM 1846 C CA . LYS A 1 223 ? 14.508 18.214 -1.118 1.00 86.81 223 LYS A CA 1
ATOM 1847 C C . LYS A 1 223 ? 14.641 17.070 -2.133 1.00 86.81 223 LYS A C 1
ATOM 1849 O O . LYS A 1 223 ? 13.724 16.264 -2.302 1.00 86.81 223 LYS A O 1
ATOM 1854 N N . ARG A 1 224 ? 15.788 16.967 -2.813 1.00 88.62 224 ARG A N 1
ATOM 1855 C CA . ARG A 1 224 ? 16.080 15.875 -3.753 1.00 88.62 224 ARG A CA 1
ATOM 1856 C C . ARG A 1 224 ? 16.358 14.573 -3.009 1.00 88.62 224 ARG A C 1
ATOM 1858 O O . ARG A 1 224 ? 17.211 14.521 -2.127 1.00 88.62 224 ARG A O 1
ATOM 1865 N N . ASP A 1 225 ? 15.690 13.506 -3.433 1.00 87.94 225 ASP A N 1
ATOM 1866 C CA . ASP A 1 225 ? 15.844 12.159 -2.886 1.00 87.94 225 ASP A CA 1
ATOM 1867 C C . ASP A 1 225 ? 16.181 11.163 -3.996 1.00 87.94 225 ASP A C 1
ATOM 1869 O O . ASP A 1 225 ? 15.569 11.173 -5.064 1.00 87.94 225 ASP A O 1
ATOM 1873 N N . ASP A 1 226 ? 17.174 10.307 -3.754 1.00 89.12 226 ASP A N 1
ATOM 1874 C CA . ASP A 1 226 ? 17.565 9.274 -4.711 1.00 89.12 226 ASP A CA 1
ATOM 1875 C C . ASP A 1 226 ? 16.615 8.078 -4.604 1.00 89.12 226 ASP A C 1
ATOM 1877 O O . ASP A 1 226 ? 16.786 7.184 -3.767 1.00 89.12 226 ASP A O 1
ATOM 1881 N N . VAL A 1 227 ? 15.603 8.075 -5.470 1.00 87.56 227 VAL A N 1
ATOM 1882 C CA . VAL A 1 227 ? 14.509 7.099 -5.446 1.00 87.56 227 VAL A CA 1
ATOM 1883 C C . VAL A 1 227 ? 14.965 5.655 -5.641 1.00 87.56 227 VAL A C 1
ATOM 1885 O O . VAL A 1 227 ? 14.308 4.748 -5.133 1.00 87.56 227 VAL A O 1
ATOM 1888 N N . LEU A 1 228 ? 16.093 5.425 -6.322 1.00 89.62 228 LEU A N 1
ATOM 1889 C CA . LEU A 1 228 ? 16.630 4.079 -6.553 1.00 89.62 228 LEU A CA 1
ATOM 1890 C C . LEU A 1 228 ? 17.196 3.474 -5.263 1.00 89.62 228 LEU A C 1
ATOM 1892 O O . LEU A 1 228 ? 17.132 2.261 -5.040 1.00 89.62 228 LEU A O 1
ATOM 1896 N N . VAL A 1 229 ? 17.722 4.331 -4.386 1.00 88.19 229 VAL A N 1
ATOM 1897 C CA . VAL A 1 229 ? 18.268 3.947 -3.083 1.00 88.19 229 VAL A CA 1
ATOM 1898 C C . VAL A 1 229 ? 17.153 3.889 -2.043 1.00 88.19 229 VAL A C 1
ATOM 1900 O O . VAL A 1 229 ? 17.012 2.878 -1.344 1.00 88.19 229 VAL A O 1
ATOM 1903 N N . SER A 1 230 ? 16.342 4.944 -1.965 1.00 88.81 230 SER A N 1
ATOM 1904 C CA . SER A 1 230 ? 15.368 5.154 -0.893 1.00 88.81 230 SER A CA 1
ATOM 1905 C C . SER A 1 230 ? 14.102 4.305 -1.022 1.00 88.81 230 SER A C 1
ATOM 1907 O O . SER A 1 230 ? 13.423 4.063 -0.023 1.00 88.81 230 SER A O 1
ATOM 1909 N N . SER A 1 231 ? 13.769 3.853 -2.236 1.00 91.12 231 SER A N 1
ATOM 1910 C CA . SER A 1 231 ? 12.492 3.209 -2.541 1.00 91.12 231 SER A CA 1
ATOM 1911 C C . SER A 1 231 ? 12.663 2.001 -3.453 1.00 91.12 231 SER A C 1
ATOM 1913 O O . SER A 1 231 ? 13.480 1.990 -4.359 1.00 91.12 231 SER A O 1
ATOM 1915 N N . MET A 1 232 ? 11.846 0.971 -3.239 1.00 90.44 232 MET A N 1
ATOM 1916 C CA . MET A 1 232 ? 11.877 -0.265 -4.038 1.00 90.44 232 MET A CA 1
ATOM 1917 C C . MET A 1 232 ? 10.810 -0.321 -5.133 1.00 90.44 232 MET A C 1
ATOM 1919 O O . MET A 1 232 ? 10.795 -1.235 -5.948 1.00 90.44 232 MET A O 1
ATOM 1923 N N . THR A 1 233 ? 9.856 0.605 -5.090 1.00 92.31 233 THR A N 1
ATOM 1924 C CA . THR A 1 233 ? 8.712 0.663 -6.002 1.00 92.31 233 THR A CA 1
ATOM 1925 C C . THR A 1 233 ? 8.439 2.110 -6.367 1.00 92.31 233 THR A C 1
ATOM 1927 O O . THR A 1 233 ? 8.729 3.008 -5.568 1.00 92.31 233 THR A O 1
ATOM 1930 N N . LEU A 1 234 ? 7.831 2.335 -7.531 1.00 92.50 234 LEU A N 1
ATOM 1931 C CA . LEU A 1 234 ? 7.412 3.667 -7.957 1.00 92.50 234 LEU A CA 1
ATOM 1932 C C . LEU A 1 234 ? 6.444 4.301 -6.948 1.00 92.50 234 LEU A C 1
ATOM 1934 O O . LEU A 1 234 ? 6.643 5.438 -6.551 1.00 92.50 234 LEU A O 1
ATOM 1938 N N . ALA A 1 235 ? 5.473 3.539 -6.433 1.00 91.50 235 ALA A N 1
ATOM 1939 C CA . ALA A 1 235 ? 4.533 4.018 -5.414 1.00 91.50 235 ALA A CA 1
ATOM 1940 C C . ALA A 1 235 ? 5.238 4.533 -4.143 1.00 91.50 235 ALA A C 1
ATOM 1942 O O . ALA A 1 235 ? 4.881 5.579 -3.607 1.00 91.50 235 ALA A O 1
ATOM 1943 N N . SER A 1 236 ? 6.270 3.819 -3.671 1.00 91.44 236 SER A N 1
ATOM 1944 C CA . SER A 1 236 ? 7.083 4.263 -2.530 1.00 91.44 236 SER A CA 1
ATOM 1945 C C . SER A 1 236 ? 7.875 5.531 -2.851 1.00 91.44 236 SER A C 1
ATOM 1947 O O . SER A 1 236 ? 7.969 6.410 -1.995 1.00 91.44 236 SER A O 1
ATOM 1949 N N . ALA A 1 237 ? 8.422 5.633 -4.066 1.00 92.62 237 ALA A N 1
ATOM 1950 C CA . ALA A 1 237 ? 9.144 6.818 -4.517 1.00 92.62 237 ALA A CA 1
ATOM 1951 C C . ALA A 1 237 ? 8.217 8.039 -4.584 1.00 92.62 237 ALA A C 1
ATOM 1953 O O . ALA A 1 237 ? 8.553 9.092 -4.053 1.00 92.62 237 ALA A O 1
ATOM 1954 N N . CYS A 1 238 ? 7.019 7.877 -5.146 1.00 93.19 238 CYS A N 1
ATOM 1955 C CA . CYS A 1 238 ? 6.009 8.926 -5.233 1.00 93.19 238 CYS A CA 1
ATOM 1956 C C . CYS A 1 238 ? 5.543 9.403 -3.855 1.00 93.19 238 CYS A C 1
ATOM 1958 O O . CYS A 1 238 ? 5.513 10.607 -3.624 1.00 93.19 238 CYS A O 1
ATOM 1960 N N . LEU A 1 239 ? 5.239 8.490 -2.923 1.00 92.81 239 LEU A N 1
ATOM 1961 C CA . LEU A 1 239 ? 4.844 8.886 -1.568 1.00 92.81 239 LEU A CA 1
ATOM 1962 C C . LEU A 1 239 ? 5.988 9.592 -0.833 1.00 92.81 239 LEU A C 1
ATOM 1964 O O . LEU A 1 239 ? 5.773 10.579 -0.141 1.00 92.81 239 LEU A O 1
ATOM 1968 N N . ARG A 1 240 ? 7.225 9.117 -0.993 1.00 92.19 240 ARG A N 1
ATOM 1969 C CA . ARG A 1 240 ? 8.382 9.777 -0.384 1.00 92.19 240 ARG A CA 1
ATOM 1970 C C . ARG A 1 240 ? 8.618 11.167 -0.976 1.00 92.19 240 ARG A C 1
ATOM 1972 O O . ARG A 1 240 ? 8.868 12.097 -0.218 1.00 92.19 240 ARG A O 1
ATOM 1979 N N . HIS A 1 241 ? 8.493 11.315 -2.292 1.00 92.56 241 HIS A N 1
ATOM 1980 C CA . HIS A 1 241 ? 8.553 12.609 -2.963 1.00 92.56 241 HIS A CA 1
ATOM 1981 C C . HIS A 1 241 ? 7.450 13.549 -2.453 1.00 92.56 241 HIS A C 1
ATOM 1983 O O . HIS A 1 241 ? 7.757 14.690 -2.114 1.00 92.56 241 HIS A O 1
ATOM 1989 N N . PHE A 1 242 ? 6.218 13.041 -2.294 1.00 93.25 242 PHE A N 1
ATOM 1990 C CA . PHE A 1 242 ? 5.103 13.761 -1.676 1.00 93.25 242 PHE A CA 1
ATOM 1991 C C . PHE A 1 242 ? 5.465 14.280 -0.273 1.00 93.25 242 PHE A C 1
ATOM 1993 O O . PHE A 1 242 ? 5.396 15.480 -0.011 1.00 93.25 242 PHE A O 1
ATOM 2000 N N . CYS A 1 243 ? 5.928 13.389 0.609 1.00 91.88 243 CYS A N 1
ATOM 2001 C CA . CYS A 1 243 ? 6.277 13.739 1.985 1.00 91.88 243 CYS A CA 1
ATOM 2002 C C . CYS A 1 243 ? 7.406 14.775 2.090 1.00 91.88 243 CYS A C 1
ATOM 2004 O O . CYS A 1 243 ? 7.414 15.559 3.027 1.00 91.88 243 CYS A O 1
ATOM 2006 N N . ILE A 1 244 ? 8.375 14.759 1.171 1.00 91.88 244 ILE A N 1
ATOM 2007 C CA . ILE A 1 244 ? 9.526 15.672 1.219 1.00 91.88 244 ILE A CA 1
ATOM 2008 C C . ILE A 1 244 ? 9.185 17.046 0.626 1.00 91.88 244 ILE A C 1
ATOM 2010 O O . ILE A 1 244 ? 9.675 18.062 1.115 1.00 91.88 244 ILE A O 1
ATOM 2014 N N . ASN A 1 245 ? 8.383 17.082 -0.442 1.00 92.00 245 ASN A N 1
ATOM 2015 C CA . ASN A 1 245 ? 8.191 18.298 -1.235 1.00 92.00 245 ASN A CA 1
ATOM 2016 C C . ASN A 1 245 ? 6.886 19.039 -0.926 1.00 92.00 245 ASN A C 1
ATOM 2018 O O . ASN A 1 245 ? 6.848 20.252 -1.111 1.00 92.00 245 ASN A O 1
ATOM 2022 N N . TYR A 1 246 ? 5.857 18.348 -0.425 1.00 92.62 246 TYR A N 1
ATOM 2023 C CA . TYR A 1 246 ? 4.506 18.911 -0.307 1.00 92.62 246 TYR A CA 1
ATOM 2024 C C . TYR A 1 246 ? 3.920 18.817 1.104 1.00 92.62 246 TYR A C 1
ATOM 2026 O O . TYR A 1 246 ? 3.187 19.714 1.516 1.00 92.62 246 TYR A O 1
ATOM 2034 N N . LEU A 1 247 ? 4.236 17.759 1.858 1.00 92.38 247 LEU A N 1
ATOM 2035 C CA . LEU A 1 247 ? 3.676 17.568 3.196 1.00 92.38 247 LEU A CA 1
ATOM 2036 C C . LEU A 1 247 ? 4.295 18.550 4.202 1.00 92.38 247 LEU A C 1
ATOM 2038 O O . LEU A 1 247 ? 5.503 18.532 4.445 1.00 92.38 247 LEU A O 1
ATOM 2042 N N . LYS A 1 248 ? 3.457 19.384 4.823 1.00 92.00 248 LYS A N 1
ATOM 2043 C CA . LYS A 1 248 ? 3.879 20.310 5.881 1.00 92.00 248 LYS A CA 1
ATOM 2044 C C . LYS A 1 248 ? 4.023 19.575 7.218 1.00 92.00 248 LYS A C 1
ATOM 2046 O O . LYS A 1 248 ? 3.396 18.541 7.460 1.00 92.00 248 LYS A O 1
ATOM 2051 N N . SER A 1 249 ? 4.843 20.131 8.111 1.00 89.88 249 SER A N 1
ATOM 2052 C CA . SER A 1 249 ? 4.988 19.609 9.476 1.00 89.88 249 SER A CA 1
ATOM 2053 C C . SER A 1 249 ? 3.634 19.586 10.196 1.00 89.88 249 SER A C 1
ATOM 2055 O O . SER A 1 249 ? 2.873 20.545 10.087 1.00 89.88 249 SER A O 1
ATOM 2057 N N . ASN A 1 250 ? 3.342 18.503 10.924 1.00 87.88 250 ASN A N 1
ATOM 2058 C CA . ASN A 1 250 ? 2.108 18.292 11.700 1.00 87.88 250 ASN A CA 1
ATOM 2059 C C . ASN A 1 250 ? 0.785 18.367 10.904 1.00 87.88 250 ASN A C 1
ATOM 2061 O O . ASN A 1 250 ? -0.274 18.522 11.501 1.00 87.88 250 ASN A O 1
ATOM 2065 N N . GLN A 1 251 ? 0.819 18.234 9.573 1.00 91.44 251 GLN A N 1
ATOM 2066 C CA . GLN A 1 251 ? -0.381 18.381 8.741 1.00 91.44 251 GLN A CA 1
ATOM 2067 C C . GLN A 1 251 ? -1.307 17.152 8.767 1.00 91.44 251 GLN A C 1
ATOM 2069 O O . GLN A 1 251 ? -2.523 17.297 8.704 1.00 91.44 251 GLN A O 1
ATOM 2074 N N . ILE A 1 252 ? -0.760 15.936 8.859 1.00 90.31 252 ILE A N 1
ATOM 2075 C CA . ILE A 1 252 ? -1.547 14.691 8.892 1.00 90.31 252 ILE A CA 1
ATOM 2076 C C . ILE A 1 252 ? -1.172 13.859 10.118 1.00 90.31 252 ILE A C 1
ATOM 2078 O O . ILE A 1 252 ? 0.007 13.745 10.456 1.00 90.31 252 ILE A O 1
ATOM 2082 N N . GLY A 1 253 ? -2.168 13.260 10.774 1.00 84.19 253 GLY A N 1
ATOM 2083 C CA . GLY A 1 253 ? -1.943 12.360 11.902 1.00 84.19 253 GLY A CA 1
ATOM 2084 C C . GLY A 1 253 ? -1.390 10.995 11.478 1.00 84.19 253 GLY A C 1
ATOM 2085 O O . GLY A 1 253 ? -1.717 10.475 10.408 1.00 84.19 253 GLY A O 1
ATOM 2086 N N . ILE A 1 254 ? -0.585 10.376 12.347 1.00 82.12 254 ILE A N 1
ATOM 2087 C CA . ILE A 1 254 ? -0.237 8.952 12.227 1.00 82.12 254 ILE A CA 1
ATOM 2088 C C . ILE A 1 254 ? -1.418 8.143 12.771 1.00 82.12 254 ILE A C 1
ATOM 2090 O O . ILE A 1 254 ? -1.742 8.216 13.959 1.00 82.12 254 ILE A O 1
ATOM 2094 N N . ILE A 1 255 ? -2.080 7.391 11.894 1.00 79.62 255 ILE A N 1
ATOM 2095 C CA . ILE A 1 255 ? -3.268 6.606 12.242 1.00 79.62 255 ILE A CA 1
ATOM 2096 C C . ILE A 1 255 ? -2.833 5.178 12.600 1.00 79.62 255 ILE A C 1
ATOM 2098 O O . ILE A 1 255 ? -2.153 4.545 11.791 1.00 79.62 255 ILE A O 1
ATOM 2102 N N . PRO A 1 256 ? -3.200 4.617 13.763 1.00 74.56 256 PRO A N 1
ATOM 2103 C CA . PRO A 1 256 ? -2.917 3.211 14.037 1.00 74.56 256 PRO A CA 1
ATOM 2104 C C . PRO A 1 256 ? -3.726 2.278 13.117 1.00 74.56 256 PRO A C 1
ATOM 2106 O O . PRO A 1 256 ? -4.871 2.571 12.776 1.00 74.56 256 PRO A O 1
ATOM 2109 N N . ASP A 1 257 ? -3.152 1.134 12.718 1.00 66.81 257 ASP A N 1
ATOM 2110 C CA . ASP A 1 257 ? -3.817 0.167 11.813 1.00 66.81 257 ASP A CA 1
ATOM 2111 C C . ASP A 1 257 ? -5.101 -0.404 12.434 1.00 66.81 257 ASP A C 1
ATOM 2113 O O . ASP A 1 257 ? -6.113 -0.555 11.756 1.00 66.81 257 ASP A O 1
ATOM 2117 N N . ASN A 1 258 ? -5.074 -0.606 13.752 1.00 68.81 258 ASN A N 1
ATOM 2118 C CA . ASN A 1 258 ? -6.216 -1.005 14.564 1.00 68.81 258 ASN A CA 1
ATOM 2119 C C . ASN A 1 258 ? -7.000 0.206 15.109 1.00 68.81 258 ASN A C 1
ATOM 2121 O O . ASN A 1 258 ? -7.555 0.083 16.179 1.00 68.81 258 ASN A O 1
ATOM 2125 N N . GLY A 1 259 ? -7.010 1.382 14.472 1.00 74.38 259 GLY A N 1
ATOM 2126 C CA . GLY A 1 259 ? -7.765 2.545 14.976 1.00 74.38 259 GLY A CA 1
ATOM 2127 C C . GLY A 1 259 ? -7.229 3.153 16.286 1.00 74.38 259 GLY A C 1
ATOM 2128 O O . GLY A 1 259 ? -6.199 2.747 16.825 1.00 74.38 259 GLY A O 1
ATOM 2129 N N . TYR A 1 260 ? -7.915 4.166 16.816 1.00 73.62 260 TYR A N 1
ATOM 2130 C CA . TYR A 1 260 ? -7.512 4.887 18.032 1.00 73.62 260 TYR A CA 1
ATOM 2131 C C . TYR A 1 260 ? -7.966 4.185 19.326 1.00 73.62 260 TYR A C 1
ATOM 2133 O O . TYR A 1 260 ? -8.515 4.797 20.235 1.00 73.62 260 TYR A O 1
ATOM 2141 N N . HIS A 1 261 ? -7.736 2.875 19.426 1.00 63.38 261 HIS A N 1
ATOM 2142 C CA . HIS A 1 261 ? -8.276 2.055 20.518 1.00 63.38 261 HIS A CA 1
ATOM 2143 C C . HIS A 1 261 ? -7.461 2.051 21.812 1.00 63.38 261 HIS A C 1
ATOM 2145 O O . HIS A 1 261 ? -7.803 1.324 22.740 1.00 63.38 261 HIS A O 1
ATOM 2151 N N . LYS A 1 262 ? -6.394 2.855 21.911 1.00 51.09 262 LYS A N 1
ATOM 2152 C CA . LYS A 1 262 ? -5.586 2.920 23.142 1.00 51.09 262 LYS A CA 1
ATOM 2153 C C . LYS A 1 262 ? -6.396 3.364 24.365 1.00 51.09 262 LYS A C 1
ATOM 2155 O O . LYS A 1 262 ? -6.039 2.977 25.471 1.00 51.09 262 LYS A O 1
ATOM 2160 N N . ASP A 1 263 ? -7.489 4.090 24.137 1.00 47.06 263 ASP A N 1
ATOM 2161 C CA . ASP A 1 263 ? -8.383 4.594 25.182 1.00 47.06 263 ASP A CA 1
ATOM 2162 C C . ASP A 1 263 ? -9.747 3.869 25.213 1.00 47.06 263 ASP A C 1
ATOM 2164 O O . ASP A 1 263 ? -10.617 4.204 26.019 1.00 47.06 263 ASP A O 1
ATOM 2168 N N . THR A 1 264 ? -9.969 2.861 24.354 1.00 55.88 264 THR A N 1
ATOM 2169 C CA . THR A 1 264 ? -11.202 2.051 24.369 1.00 55.88 264 THR A CA 1
ATOM 2170 C C . THR A 1 264 ? -10.998 0.766 25.163 1.00 55.88 264 THR A C 1
ATOM 2172 O O . THR A 1 264 ? -10.278 -0.130 24.734 1.00 55.88 264 THR A O 1
ATOM 2175 N N . ASN A 1 265 ? -11.694 0.646 26.293 1.00 59.09 265 ASN A N 1
ATOM 2176 C CA . ASN A 1 265 ? -11.590 -0.488 27.221 1.00 59.09 265 ASN A CA 1
ATOM 2177 C C . ASN A 1 265 ? -12.375 -1.750 26.798 1.00 59.09 265 ASN A C 1
ATOM 2179 O O . ASN A 1 265 ? -12.708 -2.563 27.649 1.00 59.09 265 ASN A O 1
ATOM 2183 N N . TYR A 1 266 ? -12.723 -1.932 25.521 1.00 71.38 266 TYR A N 1
ATOM 2184 C CA . TYR A 1 266 ? -13.568 -3.057 25.099 1.00 71.38 266 TYR A CA 1
ATOM 2185 C C . TYR A 1 266 ? -13.223 -3.572 23.701 1.00 71.38 266 TYR A C 1
ATOM 2187 O O . TYR A 1 266 ? -12.630 -2.868 22.884 1.00 71.38 266 TYR A O 1
ATOM 2195 N N . SER A 1 267 ? -13.624 -4.811 23.414 1.00 78.25 267 SER A N 1
ATOM 2196 C CA . SER A 1 267 ? -13.432 -5.470 22.123 1.00 78.25 267 SER A CA 1
ATOM 2197 C C . SER A 1 267 ? -14.752 -6.046 21.602 1.00 78.25 267 SER A C 1
ATOM 2199 O O . SER A 1 267 ? -15.710 -6.241 22.349 1.00 78.25 267 SER A O 1
ATOM 2201 N N . ALA A 1 268 ? -14.826 -6.345 20.302 1.00 81.56 268 ALA A N 1
ATOM 2202 C CA . ALA A 1 268 ? -16.012 -6.988 19.729 1.00 81.56 268 ALA A CA 1
ATOM 2203 C C . ALA A 1 268 ? -16.309 -8.341 20.408 1.00 81.56 268 ALA A C 1
ATOM 2205 O O . ALA A 1 268 ? -17.464 -8.662 20.691 1.00 81.56 268 ALA A O 1
ATOM 2206 N N . ILE A 1 269 ? -15.258 -9.109 20.726 1.00 87.94 269 ILE A N 1
ATOM 2207 C CA . ILE A 1 269 ? -15.378 -10.394 21.422 1.00 87.94 269 ILE A CA 1
ATOM 2208 C C . ILE A 1 269 ? -15.911 -10.223 22.849 1.00 87.94 269 ILE A C 1
ATOM 2210 O O . ILE A 1 269 ? -16.755 -11.020 23.256 1.00 87.94 269 ILE A O 1
ATOM 2214 N N . SER A 1 270 ? -15.505 -9.176 23.582 1.00 88.62 270 SER A N 1
ATOM 2215 C CA . SER A 1 270 ? -15.995 -8.946 24.947 1.00 88.62 270 SER A CA 1
ATOM 2216 C C . SER A 1 270 ? -17.494 -8.641 24.962 1.00 88.62 270 SER A C 1
ATOM 2218 O O . SER A 1 270 ? -18.237 -9.247 25.733 1.00 88.62 270 SER A O 1
ATOM 2220 N N . ILE A 1 271 ? -17.971 -7.790 24.046 1.00 85.94 271 ILE A N 1
ATOM 2221 C CA . ILE A 1 271 ? -19.399 -7.457 23.950 1.00 85.94 271 ILE A CA 1
ATOM 2222 C C . ILE A 1 271 ? -20.231 -8.678 23.539 1.00 85.94 271 ILE A C 1
ATOM 2224 O O . ILE A 1 271 ? -21.256 -8.965 24.163 1.00 85.94 271 ILE A O 1
ATOM 2228 N N . LYS A 1 272 ? -19.800 -9.422 22.510 1.00 89.50 272 LYS A N 1
ATOM 2229 C CA . LYS A 1 272 ? -20.505 -10.642 22.077 1.00 89.50 272 LYS A CA 1
ATOM 2230 C C . LYS A 1 272 ? -20.553 -11.684 23.194 1.00 89.50 272 LYS A C 1
ATOM 2232 O O . LYS A 1 272 ? -21.584 -12.323 23.396 1.00 89.50 272 LYS A O 1
ATOM 2237 N N . PHE A 1 273 ? -19.473 -11.806 23.966 1.00 92.12 273 PHE A N 1
ATOM 2238 C CA . PHE A 1 273 ? -19.417 -12.712 25.106 1.00 92.12 273 PHE A CA 1
ATOM 2239 C C . PHE A 1 273 ? -20.392 -12.325 26.219 1.00 92.12 273 PHE A C 1
ATOM 2241 O O . PHE A 1 273 ? -21.095 -13.195 26.728 1.00 92.12 273 PHE A O 1
ATOM 2248 N N . ILE A 1 274 ? -20.496 -11.038 26.560 1.00 91.00 274 ILE A N 1
ATOM 2249 C CA . ILE A 1 274 ? -21.474 -10.567 27.550 1.00 91.00 274 ILE A CA 1
ATOM 2250 C C . ILE A 1 274 ? -22.902 -10.877 27.085 1.00 91.00 274 ILE A C 1
ATOM 2252 O O . ILE A 1 274 ? -23.658 -11.478 27.844 1.00 91.00 274 ILE A O 1
ATOM 2256 N N . LYS A 1 275 ? -23.250 -10.592 25.822 1.00 90.69 275 LYS A N 1
ATOM 2257 C CA . LYS A 1 275 ? -24.572 -10.945 25.268 1.00 90.69 275 LYS A CA 1
ATOM 2258 C C . LYS A 1 275 ? -24.850 -12.447 25.299 1.00 90.69 275 LYS A C 1
ATOM 2260 O O . LYS A 1 275 ? -25.974 -12.875 25.551 1.00 90.69 275 LYS A O 1
ATOM 2265 N N . TRP A 1 276 ? -23.826 -13.264 25.063 1.00 91.94 276 TRP A N 1
ATOM 2266 C CA . TRP A 1 276 ? -23.945 -14.712 25.195 1.00 91.94 276 TRP A CA 1
ATOM 2267 C C . TRP A 1 276 ? -24.212 -15.136 26.644 1.00 91.94 276 TRP A C 1
ATOM 2269 O O . TRP A 1 276 ? -25.013 -16.042 26.875 1.00 91.94 276 TRP A O 1
ATOM 2279 N N . LEU A 1 277 ? -23.584 -14.483 27.627 1.00 93.00 277 LEU A N 1
ATOM 2280 C CA . LEU A 1 277 ? -23.873 -14.723 29.041 1.00 93.00 277 LEU A CA 1
ATOM 2281 C C . LEU A 1 277 ? -25.305 -14.318 29.403 1.00 93.00 277 LEU A C 1
ATOM 2283 O O . LEU A 1 277 ? -25.967 -15.091 30.096 1.00 93.00 277 LEU A O 1
ATOM 2287 N N . GLU A 1 278 ? -25.809 -13.186 28.905 1.00 92.50 278 GLU A N 1
ATOM 2288 C CA . GLU A 1 278 ? -27.217 -12.791 29.077 1.00 92.50 278 GLU A CA 1
ATOM 2289 C C . GLU A 1 278 ? -28.150 -13.872 28.520 1.00 92.50 278 GLU A C 1
ATOM 2291 O O . GLU A 1 278 ? -28.995 -14.397 29.242 1.00 92.50 278 GLU A O 1
ATOM 2296 N N . HIS A 1 279 ? -27.925 -14.299 27.272 1.00 91.69 279 HIS A N 1
ATOM 2297 C CA . HIS A 1 279 ? -28.715 -15.348 26.622 1.00 91.69 279 HIS A CA 1
ATOM 2298 C C . HIS A 1 279 ? -28.662 -16.688 27.376 1.00 91.69 279 HIS A C 1
ATOM 2300 O O . HIS A 1 279 ? -29.679 -17.354 27.553 1.00 91.69 279 HIS A O 1
ATOM 2306 N N . LYS A 1 280 ? -27.476 -17.101 27.837 1.00 91.75 280 LYS A N 1
ATOM 2307 C CA . LYS A 1 280 ? -27.279 -18.394 28.506 1.00 91.75 280 LYS A CA 1
ATOM 2308 C C . LYS A 1 280 ? -27.844 -18.417 29.926 1.00 91.75 280 LYS A C 1
ATOM 2310 O O . LYS A 1 280 ? -28.285 -19.470 30.382 1.00 91.75 280 LYS A O 1
ATOM 2315 N N . THR A 1 281 ? -27.746 -17.306 30.651 1.00 90.25 281 THR A N 1
ATOM 2316 C CA . THR A 1 281 ? -28.119 -17.245 32.071 1.00 90.25 281 THR A CA 1
ATOM 2317 C C . THR A 1 281 ? -29.523 -16.699 32.304 1.00 90.25 281 THR A C 1
ATOM 2319 O O . THR A 1 281 ? -30.099 -16.974 33.353 1.00 90.25 281 THR A O 1
ATOM 2322 N N . GLY A 1 282 ? -30.069 -15.947 31.345 1.00 91.06 282 GLY A N 1
ATOM 2323 C CA . GLY A 1 282 ? -31.332 -15.226 31.477 1.00 91.06 282 GLY A CA 1
ATOM 2324 C C . GLY A 1 282 ? -31.245 -13.963 32.341 1.00 91.06 282 GLY A C 1
ATOM 2325 O O . GLY A 1 282 ? -32.267 -13.318 32.550 1.00 91.06 282 GLY A O 1
ATOM 2326 N N . PHE A 1 283 ? -30.061 -13.602 32.852 1.00 92.56 283 PHE A N 1
ATOM 2327 C CA . PHE A 1 283 ? -29.869 -12.371 33.618 1.00 92.56 283 PHE A CA 1
ATOM 2328 C C . PHE A 1 283 ? -29.581 -11.188 32.698 1.00 92.56 283 PHE A C 1
ATOM 2330 O O . PHE A 1 283 ? -28.824 -11.309 31.737 1.00 92.56 283 PHE A O 1
ATOM 2337 N N . GLN A 1 284 ? -30.119 -10.024 33.057 1.00 91.88 284 GLN A N 1
ATOM 2338 C CA . GLN A 1 284 ? -29.742 -8.757 32.444 1.00 91.88 284 GLN A CA 1
ATOM 2339 C C . GLN A 1 284 ? -28.367 -8.322 32.969 1.00 91.88 284 GLN A C 1
ATOM 2341 O O . GLN A 1 284 ? -28.155 -8.245 34.185 1.00 91.88 284 GLN A O 1
ATOM 2346 N N . ILE A 1 285 ? -27.430 -8.043 32.062 1.00 93.50 285 ILE A N 1
ATOM 2347 C CA . ILE A 1 285 ? -26.073 -7.611 32.400 1.00 93.50 285 ILE A CA 1
ATOM 2348 C C . ILE A 1 285 ? -25.914 -6.156 31.967 1.00 93.50 285 ILE A C 1
ATOM 2350 O O . ILE A 1 285 ? -25.812 -5.854 30.779 1.00 93.50 285 ILE A O 1
ATOM 2354 N N . GLN A 1 286 ? -25.818 -5.247 32.939 1.00 91.31 286 GLN A N 1
ATOM 2355 C CA . GLN A 1 286 ? -25.461 -3.863 32.651 1.00 91.31 286 GLN A CA 1
ATOM 2356 C C . GLN A 1 286 ? -24.030 -3.818 32.110 1.00 91.31 286 GLN A C 1
ATOM 2358 O O . GLN A 1 286 ? -23.102 -4.269 32.780 1.00 91.31 286 GLN A O 1
ATOM 2363 N N . ASN A 1 287 ? -23.852 -3.279 30.910 1.00 87.62 287 ASN A N 1
ATOM 2364 C CA . ASN A 1 287 ? -22.569 -3.163 30.223 1.00 87.62 287 ASN A CA 1
ATOM 2365 C C . ASN A 1 287 ? -22.535 -1.864 29.399 1.00 87.62 287 ASN A C 1
ATOM 2367 O O . ASN A 1 287 ? -23.478 -1.076 29.429 1.00 87.62 287 ASN A O 1
ATOM 2371 N N . ARG A 1 288 ? -21.469 -1.630 28.629 1.00 80.25 288 ARG A N 1
ATOM 2372 C CA . ARG A 1 288 ? -21.320 -0.410 27.813 1.00 80.25 288 ARG A CA 1
ATOM 2373 C C . ARG A 1 288 ? -22.491 -0.131 26.863 1.00 80.25 288 ARG A C 1
ATOM 2375 O O . ARG A 1 288 ? -22.777 1.026 26.577 1.00 80.25 288 ARG A O 1
ATOM 2382 N N . GLN A 1 289 ? -23.145 -1.175 26.361 1.00 79.88 289 GLN A N 1
ATOM 2383 C CA . GLN A 1 289 ? -24.261 -1.060 25.422 1.00 79.88 289 GLN A CA 1
ATOM 2384 C C . GLN A 1 289 ? -25.600 -0.757 26.111 1.00 79.88 289 GLN A C 1
ATOM 2386 O O . GLN A 1 289 ? -26.573 -0.462 25.420 1.00 79.88 289 GLN A O 1
ATOM 2391 N N . SER A 1 290 ? -25.668 -0.835 27.443 1.00 82.31 290 SER A N 1
ATOM 2392 C CA . SER A 1 290 ? -26.854 -0.464 28.221 1.00 82.31 290 SER A CA 1
ATOM 2393 C C . SER A 1 290 ? -27.096 1.048 28.163 1.00 82.31 290 SER A C 1
ATOM 2395 O O . SER A 1 290 ? -26.149 1.823 28.035 1.00 82.31 290 SER A O 1
ATOM 2397 N N . ALA A 1 291 ? -28.354 1.481 28.286 1.00 76.94 291 ALA A N 1
ATOM 2398 C CA . ALA A 1 291 ? -28.723 2.900 28.231 1.00 76.94 291 ALA A CA 1
ATOM 2399 C C . ALA A 1 291 ? -28.051 3.728 29.344 1.00 76.94 291 ALA A C 1
ATOM 2401 O O . ALA A 1 291 ? -27.706 4.889 29.148 1.00 76.94 291 ALA A O 1
ATOM 2402 N N . GLU A 1 292 ? -27.813 3.111 30.502 1.00 80.81 292 GLU A N 1
ATOM 2403 C CA . GLU A 1 292 ? -27.116 3.698 31.649 1.00 80.81 292 GLU A CA 1
ATOM 2404 C C . GLU A 1 292 ? -25.580 3.616 31.534 1.00 80.81 292 GLU A C 1
ATOM 2406 O O . GLU A 1 292 ? -24.862 4.124 32.399 1.00 80.81 292 GLU A O 1
ATOM 2411 N N . GLY A 1 293 ? -25.065 2.965 30.485 1.00 81.19 293 GLY A N 1
ATOM 2412 C CA . GLY A 1 293 ? -23.651 2.651 30.293 1.00 81.19 293 GLY A CA 1
ATOM 2413 C C . GLY A 1 293 ? -23.103 1.609 31.278 1.00 81.19 293 GLY A C 1
ATOM 2414 O O . GLY A 1 293 ? -23.841 0.926 31.990 1.00 81.19 293 GLY A O 1
ATOM 2415 N N . GLU A 1 294 ? -21.771 1.494 31.328 1.00 86.56 294 GLU A N 1
ATOM 2416 C CA . GLU A 1 294 ? -21.056 0.612 32.266 1.00 86.56 294 GLU A CA 1
ATOM 2417 C C . GLU A 1 294 ? -21.368 0.970 33.727 1.00 86.56 294 GLU A C 1
ATOM 2419 O O . GLU A 1 294 ? -21.365 2.146 34.111 1.00 86.56 294 GLU A O 1
ATOM 2424 N N . TYR A 1 295 ? -21.567 -0.049 34.568 1.00 89.56 295 TYR A N 1
ATOM 2425 C CA . TYR A 1 295 ? -21.806 0.162 35.992 1.00 89.56 295 TYR A CA 1
ATOM 2426 C C . TYR A 1 295 ? -20.573 0.780 36.662 1.00 89.56 295 TYR A C 1
ATOM 2428 O O . TYR A 1 295 ? -19.449 0.288 36.521 1.00 89.56 295 TYR A O 1
ATOM 2436 N N . ARG A 1 296 ? -20.798 1.869 37.404 1.00 90.75 296 ARG A N 1
ATOM 2437 C CA . ARG A 1 296 ? -19.774 2.592 38.163 1.00 90.75 296 ARG A CA 1
ATOM 2438 C C . ARG A 1 296 ? -19.998 2.374 39.646 1.00 90.75 296 ARG A C 1
ATOM 2440 O O . ARG A 1 296 ? -21.054 2.728 40.161 1.00 90.75 296 ARG A O 1
ATOM 2447 N N . ILE A 1 297 ? -18.984 1.859 40.329 1.00 89.44 297 ILE A N 1
ATOM 2448 C CA . ILE A 1 297 ? -18.983 1.741 41.784 1.00 89.44 297 ILE A CA 1
ATOM 2449 C C . ILE A 1 297 ? -17.872 2.588 42.388 1.00 89.44 297 ILE A C 1
ATOM 2451 O O . ILE A 1 297 ? -16.711 2.471 42.003 1.00 89.44 297 ILE A O 1
ATOM 2455 N N . THR A 1 298 ? -18.234 3.421 43.358 1.00 89.75 298 THR A N 1
ATOM 2456 C CA . THR A 1 298 ? -17.270 4.068 44.247 1.00 89.75 298 THR A CA 1
ATOM 2457 C C . THR A 1 298 ? -16.940 3.089 45.363 1.00 89.75 298 THR A C 1
ATOM 2459 O O . THR A 1 298 ? -17.804 2.777 46.178 1.00 89.75 298 THR A O 1
ATOM 2462 N N . VAL A 1 299 ? -15.714 2.576 45.376 1.00 88.06 299 VAL A N 1
ATOM 2463 C CA . VAL A 1 299 ? -15.227 1.685 46.435 1.00 88.06 299 VAL A CA 1
ATOM 2464 C C . VAL A 1 299 ? -14.789 2.500 47.657 1.00 88.06 299 VAL A C 1
ATOM 2466 O O . VAL A 1 299 ? -14.530 3.701 47.564 1.00 88.06 299 VAL A O 1
ATOM 2469 N N . SER A 1 300 ? -14.675 1.852 48.812 1.00 79.31 300 SER A N 1
ATOM 2470 C CA . SER A 1 300 ? -14.457 2.479 50.128 1.00 79.31 300 SER A CA 1
ATOM 2471 C C . SER A 1 300 ? -13.187 3.338 50.275 1.00 79.31 300 SER A C 1
ATOM 2473 O O . SER A 1 300 ? -13.106 4.143 51.199 1.00 79.31 300 SER A O 1
ATOM 2475 N N . ASN A 1 301 ? -12.219 3.247 49.357 1.00 79.44 301 ASN A N 1
ATOM 2476 C CA . ASN A 1 301 ? -11.058 4.150 49.296 1.00 79.44 301 ASN A CA 1
ATOM 2477 C C . ASN A 1 301 ? -11.288 5.416 48.438 1.00 79.44 301 ASN A C 1
ATOM 2479 O O . ASN A 1 301 ? -10.348 6.172 48.206 1.00 79.44 301 ASN A O 1
ATOM 2483 N N . GLY A 1 302 ? -12.514 5.640 47.956 1.00 81.12 302 GLY A N 1
ATOM 2484 C CA . GLY A 1 302 ? -12.894 6.770 47.107 1.00 81.12 302 GLY A CA 1
ATOM 2485 C C . GLY A 1 302 ? -12.656 6.554 45.609 1.00 81.12 302 GLY A C 1
ATOM 2486 O O . GLY A 1 302 ? -13.076 7.391 44.809 1.00 81.12 302 GLY A O 1
ATOM 2487 N N . ASN A 1 303 ? -12.031 5.444 45.197 1.00 84.81 303 ASN A N 1
ATOM 2488 C CA . ASN A 1 303 ? -11.826 5.150 43.780 1.00 84.81 303 ASN A CA 1
ATOM 2489 C C . ASN A 1 303 ? -13.143 4.760 43.103 1.00 84.81 303 ASN A C 1
ATOM 2491 O O . ASN A 1 303 ? -13.951 4.022 43.661 1.00 84.81 303 ASN A O 1
ATOM 2495 N N . VAL A 1 304 ? -13.327 5.192 41.856 1.00 87.12 304 VAL A N 1
ATOM 2496 C CA . VAL A 1 304 ? -14.466 4.780 41.028 1.00 87.12 304 VAL A CA 1
ATOM 2497 C C . VAL A 1 304 ? -14.013 3.701 40.052 1.00 87.12 304 VAL A C 1
ATOM 2499 O O . VAL A 1 304 ? -13.196 3.958 39.168 1.00 87.12 304 VAL A O 1
ATOM 2502 N N . LEU A 1 305 ? -14.555 2.493 40.196 1.00 88.06 305 LEU A N 1
ATOM 2503 C CA . LEU A 1 305 ? -14.326 1.377 39.284 1.00 88.06 305 LEU A CA 1
ATOM 2504 C C . LEU A 1 305 ? -15.468 1.297 38.263 1.00 88.06 305 LEU A C 1
ATOM 2506 O O . LEU A 1 305 ? -16.640 1.377 38.624 1.00 88.06 305 LEU A O 1
ATOM 2510 N N . ARG A 1 306 ? -15.114 1.124 36.986 1.00 89.19 306 ARG A N 1
ATOM 2511 C CA . ARG A 1 306 ? -16.037 0.795 35.885 1.00 89.19 306 ARG A CA 1
ATOM 2512 C C . ARG A 1 306 ? -15.938 -0.689 35.585 1.00 89.19 306 ARG A C 1
ATOM 2514 O O . ARG A 1 306 ? -14.810 -1.150 35.435 1.00 89.19 306 ARG A O 1
ATOM 2521 N N . LEU A 1 307 ? -17.055 -1.406 35.543 1.00 89.81 307 LEU A N 1
ATOM 2522 C CA . LEU A 1 307 ? -17.095 -2.854 35.302 1.00 89.81 307 LEU A CA 1
ATOM 2523 C C . LEU A 1 307 ? -17.495 -3.152 33.853 1.00 89.81 307 LEU A C 1
ATOM 2525 O O . LEU A 1 307 ? -18.379 -2.473 33.328 1.00 89.81 307 LEU A O 1
ATOM 2529 N N . ASP A 1 308 ? -16.915 -4.192 33.245 1.00 89.12 308 ASP A N 1
ATOM 2530 C CA . ASP A 1 308 ? -17.274 -4.594 31.873 1.00 89.12 308 ASP A CA 1
ATOM 2531 C C . ASP A 1 308 ? -18.719 -5.110 31.799 1.00 89.12 308 ASP A C 1
ATOM 2533 O O . ASP A 1 308 ? -19.449 -4.816 30.849 1.00 89.12 308 ASP A O 1
ATOM 2537 N N . GLY A 1 309 ? -19.147 -5.856 32.822 1.00 92.81 309 GLY A N 1
ATOM 2538 C CA . GLY A 1 309 ? -20.522 -6.312 32.999 1.00 92.81 309 GLY A CA 1
ATOM 2539 C C . GLY A 1 309 ? -20.923 -6.392 34.473 1.00 92.81 309 GLY A C 1
ATOM 2540 O O . GLY A 1 309 ? -20.126 -6.791 35.322 1.00 92.81 309 GLY A O 1
ATOM 2541 N N . PHE A 1 310 ? -22.171 -6.047 34.795 1.00 94.88 310 PHE A N 1
ATOM 2542 C CA . PHE A 1 310 ? -22.697 -6.129 36.158 1.00 94.88 310 PHE A CA 1
ATOM 2543 C C . PHE A 1 310 ? -24.122 -6.691 36.206 1.00 94.88 310 PHE A C 1
ATOM 2545 O O . PHE A 1 310 ? -25.037 -6.169 35.570 1.00 94.88 310 PHE A O 1
ATOM 2552 N N . ILE A 1 311 ? -24.318 -7.743 37.005 1.00 95.00 311 ILE A N 1
ATOM 2553 C CA . ILE A 1 311 ? -25.632 -8.329 37.295 1.00 95.00 311 ILE A CA 1
ATOM 2554 C C . ILE A 1 311 ? -26.090 -7.807 38.654 1.00 95.00 311 ILE A C 1
ATOM 2556 O O . ILE A 1 311 ? -25.716 -8.343 39.706 1.00 95.00 311 ILE A O 1
ATOM 2560 N N . LYS A 1 312 ? -26.928 -6.768 38.627 1.00 91.38 312 LYS A N 1
ATOM 2561 C CA . LYS A 1 312 ? -27.398 -6.057 39.824 1.00 91.38 312 LYS A CA 1
ATOM 2562 C C . LYS A 1 312 ? -28.096 -6.976 40.828 1.00 91.38 312 LYS A C 1
ATOM 2564 O O . LYS A 1 312 ? -27.812 -6.913 42.018 1.00 91.38 312 LYS A O 1
ATOM 2569 N N . GLU A 1 313 ? -28.949 -7.878 40.346 1.00 90.94 313 GLU A N 1
ATOM 2570 C CA . GLU A 1 313 ? -29.745 -8.797 41.178 1.00 90.94 313 GLU A CA 1
ATOM 2571 C C . GLU A 1 313 ? -28.904 -9.766 42.019 1.00 90.94 313 GLU A C 1
ATOM 2573 O O . GLU A 1 313 ? -29.360 -10.272 43.043 1.00 90.94 313 GLU A O 1
ATOM 2578 N N . LYS A 1 314 ? -27.683 -10.067 41.569 1.00 91.44 314 LYS A N 1
ATOM 2579 C CA . LYS A 1 314 ? -26.788 -11.041 42.206 1.00 91.44 314 LYS A CA 1
ATOM 2580 C C . LYS A 1 314 ? -25.539 -10.401 42.803 1.00 91.44 314 LYS A C 1
ATOM 2582 O O . LYS A 1 314 ? -24.736 -11.118 43.394 1.00 91.44 314 LYS A O 1
ATOM 2587 N N . ASN A 1 315 ? -25.378 -9.088 42.640 1.00 92.81 315 ASN A N 1
ATOM 2588 C CA . ASN A 1 315 ? -24.162 -8.352 42.969 1.00 92.81 315 ASN A CA 1
ATOM 2589 C C . ASN A 1 315 ? -22.908 -9.003 42.350 1.00 92.81 315 ASN A C 1
ATOM 2591 O O . ASN A 1 315 ? -21.910 -9.255 43.031 1.00 92.81 31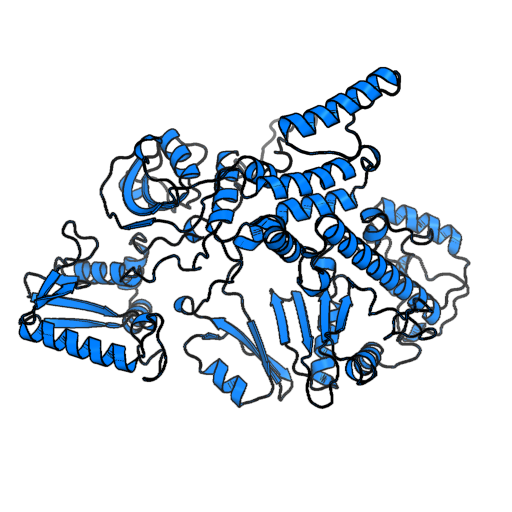5 ASN A O 1
ATOM 2595 N N . ILE A 1 316 ? -23.000 -9.353 41.059 1.00 95.50 316 ILE A N 1
ATOM 2596 C CA . ILE A 1 316 ? -21.927 -10.028 40.320 1.00 95.50 316 ILE A CA 1
ATOM 2597 C C . ILE A 1 316 ? -21.288 -9.063 39.322 1.00 95.50 316 ILE A C 1
ATOM 2599 O O . ILE A 1 316 ? -21.974 -8.548 38.443 1.00 95.50 316 ILE A O 1
ATOM 2603 N N . ALA A 1 317 ? -19.972 -8.894 39.421 1.00 94.88 317 ALA A N 1
ATOM 2604 C CA . ALA A 1 317 ? -19.137 -8.273 38.401 1.00 94.88 317 ALA A CA 1
ATOM 2605 C C . ALA A 1 317 ? -18.602 -9.327 37.421 1.00 94.88 317 ALA A C 1
ATOM 2607 O O . ALA A 1 317 ? -18.181 -10.413 37.828 1.00 94.88 317 ALA A O 1
ATOM 2608 N N . ILE A 1 318 ? -18.597 -8.988 36.138 1.00 94.25 318 ILE A N 1
ATOM 2609 C CA . ILE A 1 318 ? -17.983 -9.751 35.054 1.00 94.25 318 ILE A CA 1
ATOM 2610 C C . ILE A 1 318 ? -16.867 -8.881 34.482 1.00 94.25 318 ILE A C 1
ATOM 2612 O O . ILE A 1 318 ? -17.121 -7.752 34.073 1.00 94.25 318 ILE A O 1
ATOM 2616 N N . GLU A 1 319 ? -15.651 -9.416 34.456 1.00 93.38 319 GLU A N 1
ATOM 2617 C CA . GLU A 1 319 ? -14.463 -8.765 33.901 1.00 93.38 319 GLU A CA 1
ATOM 2618 C C . GLU A 1 319 ? -13.957 -9.599 32.720 1.00 93.38 319 GLU A C 1
ATOM 2620 O O . GLU A 1 319 ? -13.674 -10.795 32.865 1.00 93.38 319 GLU A O 1
ATOM 2625 N N . PHE A 1 320 ? -13.851 -8.980 31.547 1.00 93.50 320 PHE A N 1
ATOM 2626 C CA . PHE A 1 320 ? -13.312 -9.605 30.348 1.00 93.50 320 PHE A CA 1
ATOM 2627 C C . PHE A 1 320 ? -11.908 -9.066 30.082 1.00 93.50 320 PHE A C 1
ATOM 2629 O O . PHE A 1 320 ? -11.711 -7.902 29.738 1.00 93.50 320 PHE A O 1
ATOM 2636 N N . LEU A 1 321 ? -10.907 -9.936 30.173 1.00 92.44 321 LEU A N 1
ATOM 2637 C CA . LEU A 1 321 ? -9.512 -9.533 30.069 1.00 92.44 321 LEU A CA 1
ATOM 2638 C C . LEU A 1 321 ? -8.925 -9.940 28.717 1.00 92.44 321 LEU A C 1
ATOM 2640 O O . LEU A 1 321 ? -8.617 -11.108 28.467 1.00 92.44 321 LEU A O 1
ATOM 2644 N N . GLY A 1 322 ? -8.716 -8.944 27.851 1.00 90.75 322 GLY A N 1
ATOM 2645 C CA . GLY A 1 322 ? -7.948 -9.111 26.614 1.00 90.75 322 GLY A CA 1
ATOM 2646 C C . GLY A 1 322 ? -6.511 -9.541 26.915 1.00 90.75 322 GLY A C 1
ATOM 2647 O O . GLY A 1 322 ? -5.810 -8.855 27.668 1.00 90.75 322 GLY A O 1
ATOM 2648 N N . CYS A 1 323 ? -6.056 -10.656 26.338 1.00 92.38 323 CYS A N 1
ATOM 2649 C CA . CYS A 1 323 ? -4.777 -11.270 26.714 1.00 92.38 323 CYS A CA 1
ATOM 2650 C C . CYS A 1 323 ? -3.582 -10.373 26.361 1.00 92.38 323 CYS A C 1
ATOM 2652 O O . CYS A 1 323 ? -2.644 -10.265 27.153 1.00 92.38 323 CYS A O 1
ATOM 2654 N N . ALA A 1 324 ? -3.633 -9.717 25.195 1.00 90.06 324 ALA A N 1
ATOM 2655 C CA . ALA A 1 324 ? -2.589 -8.815 24.699 1.00 90.06 324 ALA A CA 1
ATOM 2656 C C . ALA A 1 324 ? -2.479 -7.513 25.524 1.00 90.06 324 ALA A C 1
ATOM 2658 O O . ALA A 1 324 ? -1.410 -6.920 25.668 1.00 90.06 324 ALA A O 1
ATOM 2659 N N . TRP A 1 325 ? -3.599 -7.059 26.088 1.00 88.19 325 TRP A N 1
ATOM 2660 C CA . TRP A 1 325 ? -3.660 -5.812 26.847 1.00 88.19 325 TRP A CA 1
ATOM 2661 C C . TRP A 1 325 ? -3.290 -6.011 28.319 1.00 88.19 325 TRP A C 1
ATOM 2663 O O . TRP A 1 325 ? -2.477 -5.260 28.855 1.00 88.19 325 TRP A O 1
ATOM 2673 N N . HIS A 1 326 ? -3.844 -7.053 28.946 1.00 90.56 326 HIS A N 1
ATOM 2674 C CA . HIS A 1 326 ? -3.715 -7.318 30.382 1.00 90.56 326 HIS A CA 1
ATOM 2675 C C . HIS A 1 326 ? -2.561 -8.266 30.741 1.00 90.56 326 HIS A C 1
ATOM 2677 O O . HIS A 1 326 ? -2.320 -8.502 31.918 1.00 90.56 326 HIS A O 1
ATOM 2683 N N . GLY A 1 327 ? -1.814 -8.786 29.762 1.00 92.62 327 GLY A N 1
ATOM 2684 C CA . GLY A 1 327 ? -0.579 -9.526 30.031 1.00 92.62 327 GLY A CA 1
ATOM 2685 C C . GLY A 1 327 ? -0.772 -10.988 30.425 1.00 92.62 327 GLY A C 1
ATOM 2686 O O . GLY A 1 327 ? -0.072 -11.482 31.304 1.00 92.62 327 GLY A O 1
ATOM 2687 N N . HIS A 1 328 ? -1.705 -11.702 29.788 1.00 94.44 328 HIS A N 1
ATOM 2688 C CA . HIS A 1 328 ? -1.933 -13.111 30.123 1.00 94.44 328 HIS A CA 1
ATOM 2689 C C . HIS A 1 328 ? -0.693 -13.976 29.837 1.00 94.44 328 HIS A C 1
ATOM 2691 O O . HIS A 1 328 ? -0.005 -13.798 28.827 1.00 94.44 328 HIS A O 1
ATOM 2697 N N . LYS A 1 329 ? -0.475 -15.005 30.663 1.00 93.50 329 LYS A N 1
ATOM 2698 C CA . LYS A 1 329 ? 0.635 -15.970 30.532 1.00 93.50 329 LYS A CA 1
ATOM 2699 C C . LYS A 1 329 ? 0.671 -16.739 29.205 1.00 93.50 329 LYS A C 1
ATOM 2701 O O . LYS A 1 329 ? 1.678 -17.365 28.897 1.00 93.50 329 LYS A O 1
ATOM 2706 N N . CYS A 1 330 ? -0.419 -16.727 28.429 1.00 92.44 330 CYS A N 1
ATOM 2707 C CA . CYS A 1 330 ? -0.427 -17.313 27.086 1.00 92.44 330 CYS A CA 1
ATOM 2708 C C . CYS A 1 330 ? 0.366 -16.487 26.056 1.00 92.44 330 CYS A C 1
ATOM 2710 O O . CYS A 1 330 ? 0.707 -17.025 25.008 1.00 92.44 330 CYS A O 1
ATOM 2712 N N . LEU A 1 331 ? 0.653 -15.209 26.342 1.00 92.31 331 LEU A N 1
ATOM 2713 C CA . LEU A 1 331 ? 1.352 -14.283 25.441 1.00 92.31 331 LEU A CA 1
ATOM 2714 C C . LEU A 1 331 ? 2.617 -13.666 26.053 1.00 92.31 331 LEU A C 1
ATOM 2716 O O . LEU A 1 331 ? 3.509 -13.272 25.302 1.00 92.31 331 LEU A O 1
ATOM 2720 N N . TYR A 1 332 ? 2.691 -13.554 27.383 1.00 93.62 332 TYR A N 1
ATOM 2721 C CA . TYR A 1 332 ? 3.749 -12.802 28.058 1.00 93.62 332 TYR A CA 1
ATOM 2722 C C . TYR A 1 332 ? 4.378 -13.549 29.225 1.00 93.62 332 TYR A C 1
ATOM 2724 O O . TYR A 1 332 ? 3.724 -14.277 29.974 1.00 93.62 332 TYR A O 1
ATOM 2732 N N . ARG A 1 333 ? 5.660 -13.264 29.432 1.00 93.50 333 ARG A N 1
ATOM 2733 C CA . ARG A 1 333 ? 6.370 -13.466 30.693 1.00 93.50 333 ARG A CA 1
ATOM 2734 C C . ARG A 1 333 ? 6.148 -12.259 31.618 1.00 93.50 333 ARG A C 1
ATOM 2736 O O . ARG A 1 333 ? 5.949 -11.150 31.125 1.00 93.50 333 ARG A O 1
ATOM 2743 N N . PRO A 1 334 ? 6.281 -12.420 32.950 1.00 94.19 334 PRO A N 1
ATOM 2744 C CA . PRO A 1 334 ? 5.954 -11.366 33.920 1.00 94.19 334 PRO A CA 1
ATOM 2745 C C . PRO A 1 334 ? 6.631 -10.000 33.683 1.00 94.19 334 PRO A C 1
ATOM 2747 O O . PRO A 1 334 ? 6.032 -8.960 33.934 1.00 94.19 334 PRO A O 1
ATOM 2750 N N . HIS A 1 335 ? 7.868 -9.982 33.181 1.00 95.06 335 HIS A N 1
ATOM 2751 C CA . HIS A 1 335 ? 8.653 -8.759 32.963 1.00 95.06 335 HIS A CA 1
ATOM 2752 C C . HIS A 1 335 ? 8.458 -8.124 31.576 1.00 95.06 335 HIS A C 1
ATOM 2754 O O . HIS A 1 335 ? 9.035 -7.074 31.300 1.00 95.06 335 HIS A O 1
ATOM 2760 N N . GLU A 1 336 ? 7.686 -8.746 30.683 1.00 93.12 336 GLU A N 1
ATOM 2761 C CA . GLU A 1 336 ? 7.450 -8.195 29.350 1.00 93.12 336 GLU A CA 1
ATOM 2762 C C . GLU A 1 336 ? 6.418 -7.067 29.379 1.00 93.12 336 GLU A C 1
ATOM 2764 O O . GLU A 1 336 ? 5.448 -7.101 30.138 1.00 93.12 336 GLU A O 1
ATOM 2769 N N . ILE A 1 337 ? 6.629 -6.069 28.518 1.00 92.62 337 ILE A N 1
ATOM 2770 C CA . ILE A 1 337 ? 5.736 -4.920 28.364 1.00 92.62 337 ILE A CA 1
ATOM 2771 C C . ILE A 1 337 ? 4.546 -5.317 27.477 1.00 92.62 337 ILE A C 1
ATOM 2773 O O . ILE A 1 337 ? 4.721 -5.766 26.341 1.00 92.62 337 ILE A O 1
ATOM 2777 N N . CYS A 1 338 ? 3.340 -5.131 28.008 1.00 90.56 338 CYS A N 1
ATOM 2778 C CA . CYS A 1 338 ? 2.062 -5.354 27.337 1.00 90.56 338 CYS A CA 1
ATOM 2779 C C . CYS A 1 338 ? 1.685 -4.155 26.452 1.00 90.56 338 CYS A C 1
ATOM 2781 O O . CYS A 1 338 ? 2.337 -3.108 26.477 1.00 90.56 338 CYS A O 1
ATOM 2783 N N . LEU A 1 339 ? 0.603 -4.269 25.674 1.00 84.88 339 LEU A N 1
ATOM 2784 C CA . LEU A 1 339 ? 0.169 -3.190 24.769 1.00 84.88 339 LEU A CA 1
ATOM 2785 C C . LEU A 1 339 ? -0.199 -1.881 25.484 1.00 84.88 339 LEU A C 1
ATOM 2787 O O . LEU A 1 339 ? -0.069 -0.806 24.899 1.00 84.88 339 LEU A O 1
ATOM 2791 N N . ASN A 1 340 ? -0.592 -1.968 26.753 1.00 84.50 340 ASN A N 1
ATOM 2792 C CA . ASN A 1 340 ? -0.901 -0.822 27.604 1.00 84.50 340 ASN A CA 1
ATOM 2793 C C . ASN A 1 340 ? 0.348 -0.109 28.170 1.00 84.50 340 ASN A C 1
ATOM 2795 O O . ASN A 1 340 ? 0.219 0.815 28.970 1.00 84.50 340 ASN A O 1
ATOM 2799 N N . GLY A 1 341 ? 1.558 -0.542 27.793 1.00 88.00 341 GLY A N 1
ATOM 2800 C CA . GLY A 1 341 ? 2.824 0.042 28.244 1.00 88.00 341 GLY A CA 1
ATOM 2801 C C . GLY A 1 341 ? 3.278 -0.399 29.639 1.00 88.00 341 GLY A C 1
ATOM 2802 O O . GLY A 1 341 ? 4.316 0.064 30.106 1.00 88.00 341 GLY A O 1
ATOM 2803 N N . LYS A 1 342 ? 2.539 -1.298 30.297 1.00 92.06 342 LYS A N 1
ATOM 2804 C CA . LYS A 1 342 ? 2.846 -1.829 31.633 1.00 92.06 342 LYS A CA 1
ATOM 2805 C C . LYS A 1 342 ? 3.389 -3.253 31.536 1.00 92.06 342 LYS A C 1
ATOM 2807 O O . LYS A 1 342 ? 3.174 -3.936 30.536 1.00 92.06 342 LYS A O 1
ATOM 2812 N N . THR A 1 343 ? 4.103 -3.713 32.561 1.00 96.00 343 THR A N 1
ATOM 2813 C CA . THR A 1 343 ? 4.558 -5.110 32.610 1.00 96.00 343 THR A CA 1
ATOM 2814 C C . THR A 1 343 ? 3.390 -6.051 32.895 1.00 96.00 343 THR A C 1
ATOM 2816 O O . THR A 1 343 ? 2.425 -5.667 33.560 1.00 96.00 343 THR A O 1
ATOM 2819 N N . ALA A 1 344 ? 3.477 -7.296 32.422 1.00 95.00 344 ALA A N 1
ATOM 2820 C CA . ALA A 1 344 ? 2.471 -8.315 32.723 1.00 95.00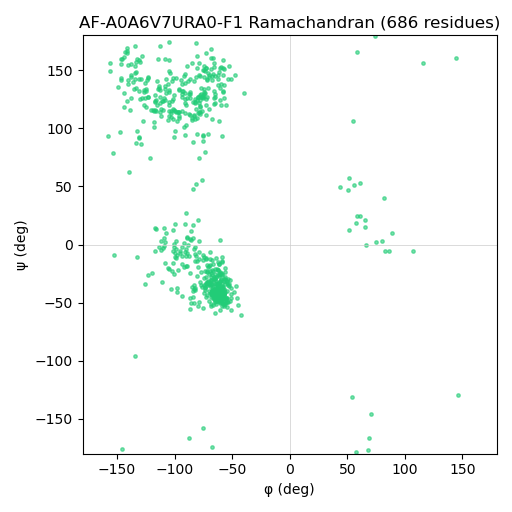 344 ALA A CA 1
ATOM 2821 C C . ALA A 1 344 ? 2.301 -8.532 34.239 1.00 95.00 344 ALA A C 1
ATOM 2823 O O . ALA A 1 344 ? 1.176 -8.642 34.713 1.00 95.00 344 ALA A O 1
ATOM 2824 N N . LEU A 1 345 ? 3.399 -8.499 35.007 1.00 96.00 345 LEU A N 1
ATOM 2825 C CA . LEU A 1 345 ? 3.367 -8.590 36.470 1.00 96.00 345 LEU A CA 1
ATOM 2826 C C . LEU A 1 345 ? 2.580 -7.438 37.104 1.00 96.00 345 LEU A C 1
ATOM 2828 O O . LEU A 1 345 ? 1.709 -7.673 37.928 1.00 96.00 345 LEU A O 1
ATOM 2832 N N . TYR A 1 346 ? 2.835 -6.198 36.676 1.00 96.06 346 TYR A N 1
ATOM 2833 C CA . TYR A 1 346 ? 2.107 -5.040 37.195 1.00 96.06 346 TYR A CA 1
ATOM 2834 C C . TYR A 1 346 ? 0.603 -5.130 36.885 1.00 96.06 346 TYR A C 1
ATOM 2836 O O . TYR A 1 346 ? -0.238 -4.769 37.709 1.00 96.06 346 TYR A O 1
ATOM 2844 N N . ASN A 1 347 ? 0.242 -5.607 35.690 1.00 94.50 347 ASN A N 1
ATOM 2845 C CA . ASN A 1 347 ? -1.161 -5.814 35.330 1.00 94.50 347 ASN A CA 1
ATOM 2846 C C . ASN A 1 347 ? -1.822 -6.890 36.211 1.00 94.50 347 ASN A C 1
ATOM 2848 O O . ASN A 1 347 ? -2.959 -6.699 36.634 1.00 94.50 347 ASN A O 1
ATOM 2852 N N . ASP A 1 348 ? -1.113 -7.975 36.531 1.00 94.56 348 ASP A N 1
ATOM 2853 C CA . ASP A 1 348 ? -1.606 -9.015 37.442 1.00 94.56 348 ASP A CA 1
ATOM 2854 C C . ASP A 1 348 ? -1.786 -8.484 38.875 1.00 94.56 348 ASP A C 1
ATOM 2856 O O . ASP A 1 348 ? -2.841 -8.670 39.483 1.00 94.56 348 ASP A O 1
ATOM 2860 N N . ASP A 1 349 ? -0.810 -7.733 39.394 1.00 95.19 349 ASP A N 1
ATOM 2861 C CA . ASP A 1 349 ? -0.886 -7.111 40.722 1.00 95.19 349 ASP A CA 1
ATOM 2862 C C . ASP A 1 349 ? -2.085 -6.154 40.827 1.00 95.19 349 ASP A C 1
ATOM 2864 O O . ASP A 1 349 ? -2.894 -6.249 41.755 1.00 95.19 349 ASP A O 1
ATOM 2868 N N . THR A 1 350 ? -2.260 -5.277 39.834 1.00 92.88 350 THR A N 1
ATOM 2869 C CA . THR A 1 350 ? -3.379 -4.319 39.805 1.00 92.88 350 THR A CA 1
ATOM 2870 C C . THR A 1 350 ? -4.740 -4.988 39.612 1.00 92.88 350 THR A C 1
ATOM 2872 O O . THR A 1 350 ? -5.729 -4.545 40.203 1.00 92.88 350 THR A O 1
ATOM 2875 N N . LEU A 1 351 ? -4.817 -6.082 38.850 1.00 92.88 351 LEU A N 1
ATOM 2876 C CA . LEU A 1 351 ? -6.023 -6.904 38.754 1.00 92.88 351 LEU A CA 1
ATOM 2877 C C . LEU A 1 351 ? -6.362 -7.539 40.110 1.00 92.88 351 LEU A C 1
ATOM 2879 O O . LEU A 1 351 ? -7.510 -7.484 40.551 1.00 92.88 351 LEU A O 1
ATOM 2883 N N . ASN A 1 352 ? -5.371 -8.091 40.810 1.00 94.00 352 ASN A N 1
ATOM 2884 C CA . ASN A 1 352 ? -5.560 -8.677 42.135 1.00 94.00 352 ASN A CA 1
ATOM 2885 C C . ASN A 1 352 ? -6.025 -7.638 43.168 1.00 94.00 352 ASN A C 1
ATOM 2887 O O . ASN A 1 352 ? -6.897 -7.928 43.991 1.00 94.00 352 ASN A O 1
ATOM 2891 N N . GLU A 1 353 ? -5.488 -6.419 43.124 1.00 92.44 353 GLU A N 1
ATOM 2892 C CA . GLU A 1 353 ? -5.972 -5.298 43.937 1.00 92.44 353 GLU A CA 1
ATOM 2893 C C . GLU A 1 353 ? -7.418 -4.929 43.601 1.00 92.44 353 GLU A C 1
ATOM 2895 O O . GLU A 1 353 ? -8.247 -4.807 44.505 1.00 92.44 353 GLU A O 1
ATOM 2900 N N . ARG A 1 354 ? -7.752 -4.830 42.312 1.00 92.06 354 ARG A N 1
ATOM 2901 C CA . ARG A 1 354 ? -9.113 -4.552 41.840 1.00 92.06 354 ARG A CA 1
ATOM 2902 C C . ARG A 1 354 ? -10.119 -5.590 42.347 1.00 92.06 354 ARG A C 1
ATOM 2904 O O . ARG A 1 354 ? -11.165 -5.215 42.871 1.00 92.06 354 ARG A O 1
ATOM 2911 N N . ILE A 1 355 ? -9.793 -6.881 42.267 1.00 92.44 355 ILE A N 1
ATOM 2912 C CA . ILE A 1 355 ? -10.649 -7.965 42.779 1.00 92.44 355 ILE A CA 1
ATOM 2913 C C . ILE A 1 355 ? -10.859 -7.827 44.290 1.00 92.44 355 ILE A C 1
ATOM 2915 O O . ILE A 1 355 ? -11.976 -8.007 44.777 1.00 92.44 355 ILE A O 1
ATOM 2919 N N . LYS A 1 356 ? -9.803 -7.497 45.047 1.00 92.56 356 LYS A N 1
ATOM 2920 C CA . LYS A 1 356 ? -9.907 -7.266 46.497 1.00 92.56 356 LYS A CA 1
ATOM 2921 C C . LYS A 1 356 ? -10.837 -6.092 46.805 1.00 92.56 356 LYS A C 1
ATOM 2923 O O . LYS A 1 356 ? -11.676 -6.223 47.690 1.00 92.56 356 LYS A O 1
ATOM 2928 N N . MET A 1 357 ? -10.733 -4.989 46.060 1.00 92.94 357 MET A N 1
ATOM 2929 C CA . MET A 1 357 ? -11.618 -3.830 46.226 1.00 92.94 357 MET A CA 1
ATOM 2930 C C . MET A 1 357 ? -13.085 -4.202 45.980 1.00 92.94 357 MET A C 1
ATOM 2932 O O . MET A 1 357 ? -13.930 -3.903 46.815 1.00 92.94 357 MET A O 1
ATOM 2936 N N . LEU A 1 358 ? -13.387 -4.923 44.896 1.00 93.06 358 LEU A N 1
ATOM 2937 C CA . LEU A 1 358 ? -14.755 -5.371 44.604 1.00 93.06 358 LEU A CA 1
ATOM 2938 C C . LEU A 1 358 ? -15.287 -6.334 45.671 1.00 93.06 358 LEU A C 1
ATOM 2940 O O . LEU A 1 358 ? -16.430 -6.215 46.111 1.00 93.06 358 LEU A O 1
ATOM 2944 N N . LYS A 1 359 ? -14.443 -7.252 46.148 1.00 92.75 359 LYS A N 1
ATOM 2945 C CA . LYS A 1 359 ? -14.809 -8.183 47.219 1.00 92.75 359 LYS A CA 1
ATOM 2946 C C . LYS A 1 359 ? -15.129 -7.461 48.533 1.00 92.75 359 LYS A C 1
ATOM 2948 O O . LYS A 1 359 ? -16.044 -7.891 49.231 1.00 92.75 359 LYS A O 1
ATOM 2953 N N . ASN A 1 360 ? -14.411 -6.385 48.863 1.00 92.50 360 ASN A N 1
ATOM 2954 C CA . ASN A 1 360 ? -14.678 -5.575 50.058 1.00 92.50 360 ASN A CA 1
ATOM 2955 C C . ASN A 1 360 ? -16.047 -4.880 49.995 1.00 92.50 360 ASN A C 1
ATOM 2957 O O . ASN A 1 360 ? -16.697 -4.739 51.024 1.00 92.50 360 ASN A O 1
ATOM 2961 N N . GLU A 1 361 ? -16.525 -4.550 48.793 1.00 91.50 361 GLU A N 1
ATOM 2962 C CA . GLU A 1 361 ? -17.889 -4.054 48.548 1.00 91.50 361 GLU A CA 1
ATOM 2963 C C . GLU A 1 361 ? -18.930 -5.186 48.409 1.00 91.50 361 GLU A C 1
ATOM 2965 O O . GLU A 1 361 ? -20.029 -4.989 47.888 1.00 91.50 361 GLU A O 1
ATOM 2970 N N . ASN A 1 362 ? -18.589 -6.403 48.848 1.00 92.38 362 ASN A N 1
ATOM 2971 C CA . ASN A 1 362 ? -19.427 -7.601 48.765 1.00 92.38 362 ASN A CA 1
ATOM 2972 C C . ASN A 1 362 ? -19.849 -7.979 47.327 1.00 92.38 362 ASN A C 1
ATOM 2974 O O . ASN A 1 362 ? -20.866 -8.649 47.126 1.00 92.38 362 ASN A O 1
ATOM 2978 N N . ILE A 1 363 ? -19.077 -7.562 46.315 1.00 93.31 363 ILE A N 1
ATOM 2979 C CA . ILE A 1 363 ? -19.299 -7.910 44.908 1.00 93.31 363 ILE A CA 1
ATOM 2980 C C . ILE A 1 363 ? -18.534 -9.184 44.566 1.00 93.31 363 ILE A C 1
ATOM 2982 O O . ILE A 1 363 ? -17.311 -9.277 44.715 1.00 93.31 363 ILE A O 1
ATOM 2986 N N . ARG A 1 364 ? -19.249 -10.178 44.035 1.00 94.31 364 ARG A N 1
ATOM 2987 C CA . ARG A 1 364 ? -18.624 -11.394 43.511 1.00 94.31 364 ARG A CA 1
ATOM 2988 C C . ARG A 1 364 ? -18.126 -11.134 42.094 1.00 94.31 364 ARG A C 1
ATOM 2990 O O . ARG A 1 364 ? -18.918 -10.810 41.221 1.00 94.31 364 ARG A O 1
ATOM 2997 N N . THR A 1 365 ? -16.834 -11.318 41.850 1.00 94.69 365 THR A N 1
ATOM 2998 C CA . THR A 1 365 ? -16.225 -11.052 40.536 1.00 94.69 365 THR A CA 1
ATOM 2999 C C . THR A 1 365 ? -15.927 -12.357 39.798 1.00 94.69 365 THR A C 1
ATOM 3001 O O . THR A 1 365 ? -15.336 -13.266 40.384 1.00 94.69 365 THR A O 1
ATOM 3004 N N . TYR A 1 366 ? -16.323 -12.451 38.528 1.00 95.06 366 TYR A N 1
ATOM 3005 C CA . TYR A 1 366 ? -15.915 -13.507 37.599 1.00 95.06 366 TYR A CA 1
ATOM 3006 C C . TYR A 1 366 ? -15.052 -12.919 36.493 1.00 95.06 366 TYR A C 1
ATOM 3008 O O . TYR A 1 366 ? -15.408 -11.908 35.894 1.00 95.06 366 TYR A O 1
ATOM 3016 N N . ILE A 1 367 ? -13.933 -13.580 36.222 1.00 94.88 367 ILE A N 1
ATOM 3017 C CA . ILE A 1 367 ? -12.940 -13.138 35.248 1.00 94.88 367 ILE A CA 1
ATOM 3018 C C . ILE A 1 367 ? -12.919 -14.130 34.100 1.00 94.88 367 ILE A C 1
ATOM 3020 O O . ILE A 1 367 ? -12.881 -15.339 34.331 1.00 94.88 367 ILE A O 1
ATOM 3024 N N . PHE A 1 368 ? -12.915 -13.606 32.882 1.00 95.44 368 PHE A N 1
ATOM 3025 C CA . PHE A 1 368 ? -12.816 -14.393 31.665 1.00 95.44 368 PHE A CA 1
ATOM 3026 C C . PHE A 1 368 ? -11.673 -13.859 30.813 1.00 95.44 368 PHE A C 1
ATOM 3028 O O . PHE A 1 368 ? -11.693 -12.698 30.400 1.00 95.44 368 PHE A O 1
ATOM 3035 N N . TRP A 1 369 ? -10.678 -14.702 30.539 1.00 95.50 369 TRP A N 1
ATOM 3036 C CA . TRP A 1 369 ? -9.609 -14.336 29.619 1.00 95.50 369 TRP A CA 1
ATOM 3037 C C . TRP A 1 369 ? -10.033 -14.574 28.177 1.00 95.50 369 TRP A C 1
ATOM 3039 O O . TRP A 1 369 ? -10.637 -15.594 27.841 1.00 95.50 369 TRP A O 1
ATOM 3049 N N . GLU A 1 370 ? -9.641 -13.662 27.296 1.00 93.69 370 GLU A N 1
ATOM 3050 C CA . GLU A 1 370 ? -9.944 -13.734 25.867 1.00 93.69 370 GLU A CA 1
ATOM 3051 C C . GLU A 1 370 ? -9.581 -15.092 25.248 1.00 93.69 370 GLU A C 1
ATOM 3053 O O . GLU A 1 370 ? -10.408 -15.693 24.568 1.00 93.69 370 GLU A O 1
ATOM 3058 N N . CYS A 1 371 ? -8.396 -15.640 25.540 1.00 93.00 371 CYS A N 1
ATOM 3059 C CA . CYS A 1 371 ? -7.982 -16.934 24.991 1.00 93.00 371 CYS A CA 1
ATOM 3060 C C . CYS A 1 371 ? -8.848 -18.113 25.468 1.00 93.00 371 CYS A C 1
ATOM 3062 O O . CYS A 1 371 ? -8.987 -19.102 24.751 1.00 93.00 371 CYS A O 1
ATOM 3064 N N . GLU A 1 372 ? -9.426 -18.030 26.669 1.00 95.06 372 GLU A N 1
ATOM 3065 C CA . GLU A 1 372 ? -10.326 -19.059 27.201 1.00 95.06 372 GLU A CA 1
ATOM 3066 C C . GLU A 1 372 ? -11.677 -19.005 26.487 1.00 95.06 372 GLU A C 1
ATOM 3068 O O . GLU A 1 372 ? -12.238 -20.044 26.139 1.00 95.06 372 GLU A O 1
ATOM 3073 N N . VAL A 1 373 ? -12.164 -17.793 26.209 1.00 93.94 373 VAL A N 1
ATOM 3074 C CA . VAL A 1 373 ? -13.393 -17.562 25.444 1.00 93.94 373 VAL A CA 1
ATOM 3075 C C . VAL A 1 373 ? -13.226 -17.996 23.988 1.00 93.94 373 VAL A C 1
ATOM 3077 O O . VAL A 1 373 ? -14.096 -18.689 23.466 1.00 93.94 373 VAL A O 1
ATOM 3080 N N . VAL A 1 374 ? -12.094 -17.676 23.352 1.00 92.31 374 VAL A N 1
ATOM 3081 C CA . VAL A 1 374 ? -11.767 -18.146 21.993 1.00 92.31 374 VAL A CA 1
ATOM 3082 C C . VAL A 1 374 ? -11.748 -19.674 21.936 1.00 92.31 374 VAL A C 1
ATOM 3084 O O . VAL A 1 374 ? -12.415 -20.267 21.093 1.00 92.31 374 VAL A O 1
ATOM 3087 N N . LYS A 1 375 ? -11.086 -20.335 22.890 1.00 93.31 375 LYS A N 1
ATOM 3088 C CA . LYS A 1 375 ? -11.080 -21.803 22.969 1.00 93.31 375 LYS A CA 1
ATOM 3089 C C . LYS A 1 375 ? -12.480 -22.387 23.205 1.00 93.31 375 LYS A C 1
ATOM 3091 O O . LYS A 1 375 ? -12.801 -23.467 22.712 1.00 93.31 375 LYS A O 1
ATOM 3096 N N . ALA A 1 376 ? -13.328 -21.692 23.963 1.00 92.06 376 ALA A N 1
ATOM 3097 C CA . ALA A 1 376 ? -14.710 -22.106 24.182 1.00 92.06 376 ALA A CA 1
ATOM 3098 C C . ALA A 1 376 ? -15.564 -21.993 22.908 1.00 92.06 376 ALA A C 1
ATOM 3100 O O . ALA A 1 376 ? -16.425 -22.846 22.702 1.00 92.06 376 ALA A O 1
ATOM 3101 N N . LEU A 1 377 ? -15.317 -20.989 22.057 1.00 91.69 377 LEU A N 1
ATOM 3102 C CA . LEU A 1 377 ? -15.984 -20.836 20.757 1.00 91.69 377 LEU A CA 1
ATOM 3103 C C . LEU A 1 377 ? -15.677 -22.014 19.830 1.00 91.69 377 LEU A C 1
ATOM 3105 O O . LEU A 1 377 ? -16.600 -22.598 19.269 1.00 91.69 377 LEU A O 1
ATOM 3109 N N . GLU A 1 378 ? -14.407 -22.419 19.744 1.00 90.38 378 GLU A N 1
ATOM 3110 C CA . GLU A 1 378 ? -13.975 -23.570 18.936 1.00 90.38 378 GLU A CA 1
ATOM 3111 C C . GLU A 1 378 ? -14.663 -24.877 19.367 1.00 90.38 378 GLU A C 1
ATOM 3113 O O . GLU A 1 378 ? -14.989 -25.725 18.537 1.00 90.38 378 GLU A O 1
ATOM 3118 N N . GLY A 1 379 ? -14.908 -25.040 20.671 1.00 90.50 379 GLY A N 1
ATOM 3119 C CA . GLY A 1 379 ? -15.531 -26.236 21.242 1.00 90.50 379 GLY A CA 1
ATOM 3120 C C . GLY A 1 379 ? -17.059 -26.193 21.366 1.00 90.50 379 GLY A C 1
ATOM 3121 O O . GLY A 1 379 ? -17.654 -27.199 21.754 1.00 90.50 379 GLY A O 1
ATOM 3122 N N . ASN A 1 380 ? -17.714 -25.059 21.086 1.00 92.38 380 ASN A N 1
ATOM 3123 C CA . ASN A 1 380 ? -19.151 -24.879 21.305 1.00 92.38 380 ASN A CA 1
ATOM 3124 C C . ASN A 1 380 ? -19.853 -24.290 20.068 1.00 92.38 380 ASN A C 1
ATOM 3126 O O . ASN A 1 380 ? -20.005 -23.068 19.965 1.00 92.38 380 ASN A O 1
ATOM 3130 N N . PRO A 1 381 ? -20.393 -25.148 19.180 1.00 92.50 381 PRO A N 1
ATOM 3131 C CA . PRO A 1 381 ? -21.073 -24.707 17.964 1.00 92.50 381 PRO A CA 1
ATOM 3132 C C . PRO A 1 381 ? -22.244 -23.747 18.212 1.00 92.50 381 PRO A C 1
ATOM 3134 O O . PRO A 1 381 ? -22.465 -22.838 17.421 1.00 92.50 381 PRO A O 1
ATOM 3137 N N . LYS A 1 382 ? -22.980 -23.899 19.326 1.00 92.38 382 LYS A N 1
ATOM 3138 C CA . LYS A 1 382 ? -24.102 -23.001 19.663 1.00 92.38 382 LYS A CA 1
ATOM 3139 C C . LYS A 1 382 ? -23.622 -21.593 19.997 1.00 92.38 382 LYS A C 1
ATOM 3141 O O . LYS A 1 382 ? -24.259 -20.621 19.611 1.00 92.38 382 LYS A O 1
ATOM 3146 N N . MET A 1 383 ? -22.513 -21.497 20.725 1.00 92.06 383 MET A N 1
ATOM 3147 C CA . MET A 1 383 ? -21.902 -20.213 21.051 1.00 92.06 383 MET A CA 1
ATOM 3148 C C . MET A 1 383 ? -21.321 -19.557 19.796 1.00 92.06 383 MET A C 1
ATOM 3150 O O . MET A 1 383 ? -21.526 -18.365 19.607 1.00 92.06 383 MET A O 1
ATOM 3154 N N . SER A 1 384 ? -20.667 -20.335 18.924 1.00 89.88 384 SER A N 1
ATOM 3155 C CA . SER A 1 384 ? -20.160 -19.840 17.636 1.00 89.88 384 SER A CA 1
ATOM 3156 C C . SER A 1 384 ? -21.281 -19.258 16.773 1.00 89.88 384 SER A C 1
ATOM 3158 O O . SER A 1 384 ? -21.193 -18.104 16.375 1.00 89.88 384 SER A O 1
ATOM 3160 N N . LEU A 1 385 ? -22.374 -20.005 16.574 1.00 89.62 385 LEU A N 1
ATOM 3161 C CA . LEU A 1 385 ? -23.531 -19.537 15.800 1.00 89.62 385 LEU A CA 1
ATOM 3162 C C . LEU A 1 385 ? -24.125 -18.243 16.375 1.00 89.62 385 LEU A C 1
ATOM 3164 O O . LEU A 1 385 ? -24.378 -17.300 15.634 1.00 89.62 385 LEU A O 1
ATOM 3168 N N . PHE A 1 386 ? -24.281 -18.157 17.699 1.00 89.38 386 PHE A N 1
ATOM 3169 C CA . PHE A 1 386 ? -24.771 -16.938 18.349 1.00 89.38 386 PHE A CA 1
ATOM 3170 C C . PHE A 1 386 ? -23.831 -15.741 18.134 1.00 89.38 386 PHE A C 1
ATOM 3172 O O . PHE A 1 386 ? -24.280 -14.614 17.937 1.00 89.38 386 PHE A O 1
ATOM 3179 N N . PHE A 1 387 ? -22.515 -15.967 18.168 1.00 88.56 387 PHE A N 1
ATOM 3180 C CA . PHE A 1 387 ? -21.535 -14.923 17.873 1.00 88.56 387 PHE A CA 1
ATOM 3181 C C . PHE A 1 387 ? -21.631 -14.451 16.422 1.00 88.56 387 PHE A C 1
ATOM 3183 O O . PHE A 1 387 ? -21.500 -13.249 16.187 1.00 88.56 387 PHE A O 1
ATOM 3190 N N . ASP A 1 388 ? -21.861 -15.362 15.479 1.00 84.19 388 ASP A N 1
ATOM 3191 C CA . ASP A 1 388 ? -21.971 -15.054 14.051 1.00 84.19 388 ASP A CA 1
ATOM 3192 C C . ASP A 1 388 ? -23.254 -14.271 13.723 1.00 84.19 388 ASP A C 1
ATOM 3194 O O . ASP A 1 388 ? -23.225 -13.374 12.883 1.00 84.19 388 ASP A O 1
ATOM 3198 N N . GLU A 1 389 ? -24.359 -14.538 14.428 1.00 83.62 389 GLU A N 1
ATOM 3199 C CA . GLU A 1 389 ? -25.635 -13.821 14.266 1.00 83.62 389 GLU A CA 1
ATOM 3200 C C . GLU A 1 389 ? -25.624 -12.402 14.861 1.00 83.62 389 GLU A C 1
ATOM 3202 O O . GLU A 1 389 ? -26.413 -11.544 14.455 1.00 83.62 389 GLU A O 1
ATOM 3207 N N . LEU A 1 390 ? -24.740 -12.122 15.826 1.00 80.81 390 LEU A N 1
ATOM 3208 C CA . LEU A 1 390 ? -24.652 -10.799 16.438 1.00 80.81 390 LEU A CA 1
ATOM 3209 C C . LEU A 1 390 ? -23.919 -9.793 15.533 1.00 80.81 390 LEU A C 1
ATOM 3211 O O . LEU A 1 390 ? -22.765 -10.040 15.150 1.00 80.81 390 LEU A O 1
ATOM 3215 N N . PRO A 1 391 ? -24.503 -8.600 15.293 1.00 75.06 391 PRO A N 1
ATOM 3216 C CA . PRO A 1 391 ? -23.831 -7.549 14.543 1.00 75.06 391 PRO A CA 1
ATOM 3217 C C . PRO A 1 391 ? -22.549 -7.099 15.254 1.00 75.06 391 PRO A C 1
ATOM 3219 O O . PRO A 1 391 ? -22.462 -7.107 16.488 1.00 75.06 391 PRO A O 1
ATOM 3222 N N . ASP A 1 392 ? -21.544 -6.687 14.478 1.00 74.69 392 ASP A N 1
ATOM 3223 C CA . ASP A 1 392 ? -20.295 -6.163 15.031 1.00 74.69 392 ASP A CA 1
ATOM 3224 C C . ASP A 1 392 ? -20.478 -4.739 15.574 1.00 74.69 392 ASP A C 1
ATOM 3226 O O . ASP A 1 392 ? -20.238 -3.739 14.901 1.00 74.69 392 ASP A O 1
ATOM 3230 N N . ILE A 1 393 ? -20.858 -4.667 16.845 1.00 75.88 393 ILE A N 1
ATOM 3231 C CA . ILE A 1 393 ? -20.947 -3.440 17.647 1.00 75.88 393 ILE A CA 1
ATOM 3232 C C . ILE A 1 393 ? -19.647 -3.127 18.404 1.00 75.88 393 ILE A C 1
ATOM 3234 O O . ILE A 1 393 ? -19.655 -2.369 19.372 1.00 75.88 393 ILE A O 1
ATOM 3238 N N . GLY A 1 394 ? -18.527 -3.735 18.002 1.00 79.31 394 GLY A N 1
ATOM 3239 C CA . GLY A 1 394 ? -17.212 -3.431 18.550 1.00 79.31 394 GLY A CA 1
ATOM 3240 C C . GLY A 1 394 ? -16.725 -2.021 18.195 1.00 79.31 394 GLY A C 1
ATOM 3241 O O . GLY A 1 394 ? -17.443 -1.247 17.556 1.00 79.31 394 GLY A O 1
ATOM 3242 N N . PRO A 1 395 ? -15.477 -1.688 18.542 1.00 80.31 395 PRO A N 1
ATOM 3243 C CA . PRO A 1 395 ? -14.888 -0.396 18.207 1.00 80.31 395 PRO A CA 1
ATOM 3244 C C . PRO A 1 395 ? -14.870 -0.098 16.692 1.00 80.31 395 PRO A C 1
ATOM 3246 O O . PRO A 1 395 ? -14.950 -1.003 15.857 1.00 80.31 395 PRO A O 1
ATOM 3249 N N . LEU A 1 396 ? -14.766 1.184 16.329 1.00 86.12 396 LEU A N 1
ATOM 3250 C CA . LEU A 1 396 ? -14.636 1.633 14.938 1.00 86.12 396 LEU A CA 1
ATOM 3251 C C . LEU A 1 396 ? -13.221 1.394 14.408 1.00 86.12 396 LEU A C 1
ATOM 3253 O O . LEU A 1 396 ? -12.279 2.062 14.832 1.00 86.12 396 LEU A O 1
ATOM 3257 N N . PHE A 1 397 ? -13.086 0.512 13.416 1.00 85.56 397 PHE A N 1
ATOM 3258 C CA . PHE A 1 397 ? -11.839 0.318 12.679 1.00 85.56 397 PHE A CA 1
ATOM 3259 C C . PHE A 1 397 ? -11.910 1.040 11.327 1.00 85.56 397 PHE A C 1
ATOM 3261 O O . PHE A 1 397 ? -12.708 0.661 10.472 1.00 85.56 397 PHE A O 1
ATOM 3268 N N . PRO A 1 398 ? -11.059 2.049 11.059 1.00 87.81 398 PRO A N 1
ATOM 3269 C CA . PRO A 1 398 ? -11.140 2.808 9.808 1.00 87.81 398 PRO 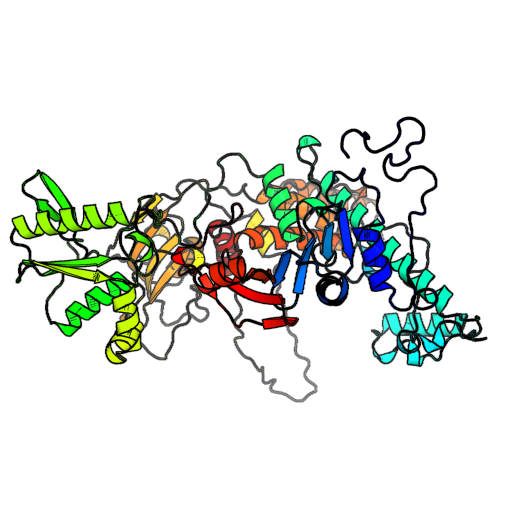A CA 1
ATOM 3270 C C . PRO A 1 398 ? -10.984 1.976 8.532 1.00 87.81 398 PRO A C 1
ATOM 3272 O O . PRO A 1 398 ? -11.473 2.361 7.473 1.00 87.81 398 PRO A O 1
ATOM 3275 N N . ARG A 1 399 ? -10.290 0.836 8.620 1.00 87.19 399 ARG A N 1
ATOM 3276 C CA . ARG A 1 399 ? -10.107 -0.080 7.493 1.00 87.19 399 ARG A CA 1
ATOM 3277 C C . ARG A 1 399 ? -11.417 -0.748 7.058 1.00 87.19 399 ARG A C 1
ATOM 3279 O O . ARG A 1 399 ? -11.505 -1.120 5.894 1.00 87.19 399 ARG A O 1
ATOM 3286 N N . ASP A 1 400 ? -12.418 -0.837 7.931 1.00 87.56 400 ASP A N 1
ATOM 3287 C CA . ASP A 1 400 ? -13.732 -1.392 7.589 1.00 87.56 400 ASP A CA 1
ATOM 3288 C C . ASP A 1 400 ? -14.487 -0.484 6.604 1.00 87.56 400 ASP A C 1
ATOM 3290 O O . ASP A 1 400 ? -15.231 -0.989 5.779 1.00 87.56 400 ASP A O 1
ATOM 3294 N N . ALA A 1 401 ? -14.219 0.832 6.614 1.00 90.56 401 ALA A N 1
ATOM 3295 C CA . ALA A 1 401 ? -14.733 1.783 5.618 1.00 90.56 401 ALA A CA 1
ATOM 3296 C C . ALA A 1 401 ? -13.905 1.825 4.316 1.00 90.56 401 ALA A C 1
ATOM 3298 O O . ALA A 1 401 ? -14.197 2.604 3.402 1.00 90.56 401 ALA A O 1
ATOM 3299 N N . PHE A 1 402 ? -12.811 1.060 4.221 1.00 91.50 402 PHE A N 1
ATOM 3300 C CA . PHE A 1 402 ? -11.915 1.111 3.070 1.00 91.50 402 PHE A CA 1
ATOM 3301 C C . PHE A 1 402 ? -12.307 0.090 1.998 1.00 91.50 402 PHE A C 1
ATOM 3303 O O . PHE A 1 402 ? -11.928 -1.081 2.055 1.00 91.50 402 PHE A O 1
ATOM 3310 N N . HIS A 1 403 ? -12.984 0.571 0.956 1.00 89.44 403 HIS A N 1
ATOM 3311 C CA . HIS A 1 403 ? -13.367 -0.228 -0.209 1.00 89.44 403 HIS A CA 1
ATOM 3312 C C . HIS A 1 403 ? -12.656 0.245 -1.485 1.00 89.44 403 HIS A C 1
ATOM 3314 O O . HIS A 1 403 ? -12.171 1.371 -1.575 1.00 89.44 403 HIS A O 1
ATOM 3320 N N . GLY A 1 404 ? -12.589 -0.628 -2.493 1.00 87.44 404 GLY A N 1
ATOM 3321 C CA . GLY A 1 404 ? -12.030 -0.298 -3.806 1.00 87.44 404 GLY A CA 1
ATOM 3322 C C . GLY A 1 404 ? -12.963 0.560 -4.670 1.00 87.44 404 GLY A C 1
ATOM 3323 O O . GLY A 1 404 ? -13.862 1.244 -4.178 1.00 87.44 404 GLY A O 1
ATOM 3324 N N . GLY A 1 405 ? -12.741 0.520 -5.986 1.00 84.38 405 GLY A N 1
ATOM 3325 C CA . GLY A 1 405 ? -13.661 1.105 -6.963 1.00 84.38 405 GLY A CA 1
ATOM 3326 C C . GLY A 1 405 ? -14.987 0.341 -7.046 1.00 84.38 405 GLY A C 1
ATOM 3327 O O . GLY A 1 405 ? -15.076 -0.822 -6.647 1.00 84.38 405 GLY A O 1
ATOM 3328 N N . ARG A 1 406 ? -16.019 0.998 -7.581 1.00 82.38 406 ARG A N 1
ATOM 3329 C CA . ARG A 1 406 ? -17.327 0.382 -7.819 1.00 82.38 406 ARG A CA 1
ATOM 3330 C C . ARG A 1 406 ? -17.239 -0.551 -9.029 1.00 82.38 406 ARG A C 1
ATOM 3332 O O . ARG A 1 406 ? -16.743 -0.172 -10.086 1.00 82.38 406 ARG A O 1
ATOM 3339 N N . THR A 1 407 ? -17.701 -1.789 -8.887 1.00 80.44 407 THR A N 1
ATOM 3340 C CA . THR A 1 407 ? -17.819 -2.742 -10.000 1.00 80.44 407 THR A CA 1
ATOM 3341 C C . THR A 1 407 ? -19.071 -3.574 -9.784 1.00 80.44 407 THR A C 1
ATOM 3343 O O . THR A 1 407 ? -19.182 -4.271 -8.780 1.00 80.44 407 THR A O 1
ATOM 3346 N N . GLY A 1 408 ? -20.019 -3.487 -10.713 1.00 75.56 408 GLY A N 1
ATOM 3347 C CA . GLY A 1 408 ? -21.293 -4.194 -10.626 1.00 75.56 408 GLY A CA 1
ATOM 3348 C C . GLY A 1 408 ? -21.907 -4.346 -12.013 1.00 75.56 408 GLY A C 1
ATOM 3349 O O . GLY A 1 408 ? -22.558 -3.409 -12.468 1.00 75.56 408 GLY A O 1
ATOM 3350 N N . PRO A 1 409 ? -21.675 -5.469 -12.718 1.00 76.25 409 PRO A N 1
ATOM 3351 C CA . PRO A 1 409 ? -22.343 -5.712 -13.989 1.00 76.25 409 PRO A CA 1
ATOM 3352 C C . PRO A 1 409 ? -23.848 -5.880 -13.747 1.00 76.25 409 PRO A C 1
ATOM 3354 O O . PRO A 1 409 ? -24.250 -6.714 -12.939 1.00 76.25 409 PRO A O 1
ATOM 3357 N N . LEU A 1 410 ? -24.674 -5.105 -14.456 1.00 75.12 410 LEU A N 1
ATOM 3358 C CA . LEU A 1 410 ? -26.138 -5.240 -14.407 1.00 75.12 410 LEU A CA 1
ATOM 3359 C C . LEU A 1 410 ? -26.603 -6.541 -15.070 1.00 75.12 410 LEU A C 1
ATOM 3361 O O . LEU A 1 410 ? -27.527 -7.195 -14.599 1.00 75.12 410 LEU A O 1
ATOM 3365 N N . SER A 1 411 ? -25.916 -6.938 -16.141 1.00 73.19 411 SER A N 1
ATOM 3366 C CA . SER A 1 411 ? -26.056 -8.252 -16.750 1.00 73.19 411 SER A CA 1
ATOM 3367 C C . SER A 1 411 ? -24.694 -8.770 -17.194 1.00 73.19 411 SER A C 1
ATOM 3369 O O . SER A 1 411 ? -23.859 -8.019 -17.697 1.00 73.19 411 SER A O 1
ATOM 3371 N N . LEU A 1 412 ? -24.476 -10.074 -17.022 1.00 79.00 412 LEU A N 1
ATOM 3372 C CA . LEU A 1 412 ? -23.302 -10.772 -17.553 1.00 79.00 412 LEU A CA 1
ATOM 3373 C C . LEU A 1 412 ? -23.480 -11.160 -19.029 1.00 79.00 412 LEU A C 1
ATOM 3375 O O . LEU A 1 412 ? -22.507 -11.535 -19.680 1.00 79.00 412 LEU A O 1
ATOM 3379 N N . LYS A 1 413 ? -24.715 -11.105 -19.545 1.00 73.25 413 LYS A N 1
ATOM 3380 C CA . LYS A 1 413 ? -25.066 -11.442 -20.928 1.00 73.25 413 LYS A CA 1
ATOM 3381 C C . LYS A 1 413 ? -26.128 -10.480 -21.450 1.00 73.25 413 LYS A C 1
ATOM 3383 O O . LYS A 1 413 ? -27.207 -10.369 -20.873 1.00 73.25 413 LYS A O 1
ATOM 3388 N N . CYS A 1 414 ? -25.831 -9.807 -22.551 1.00 70.12 414 CYS A N 1
ATOM 3389 C CA . CYS A 1 414 ? -26.840 -9.101 -23.328 1.00 70.12 414 CYS A CA 1
ATOM 3390 C C . CYS A 1 414 ? -27.321 -10.057 -24.425 1.00 70.12 414 CYS A C 1
ATOM 3392 O O . CYS A 1 414 ? -26.519 -10.472 -25.261 1.00 70.12 414 CYS A O 1
ATOM 3394 N N . HIS A 1 415 ? -28.589 -10.465 -24.379 1.00 70.06 415 HIS A N 1
ATOM 3395 C CA . HIS A 1 415 ? -29.204 -11.191 -25.484 1.00 70.06 415 HIS A CA 1
ATOM 3396 C C . HIS A 1 415 ? -29.658 -10.156 -26.509 1.00 70.06 415 HIS A C 1
ATOM 3398 O O . HIS A 1 415 ? -30.578 -9.388 -26.249 1.00 70.06 415 HIS A O 1
ATOM 3404 N N . LEU A 1 416 ? -28.956 -10.100 -27.635 1.00 70.56 416 LEU A N 1
ATOM 3405 C CA . LEU A 1 416 ? -29.328 -9.258 -28.762 1.00 70.56 416 LEU A CA 1
ATOM 3406 C C . LEU A 1 416 ? -30.469 -9.969 -29.506 1.00 70.56 416 LEU A C 1
ATOM 3408 O O . LEU A 1 416 ? -30.271 -11.067 -30.021 1.00 70.56 416 LEU A O 1
ATOM 3412 N N . GLU A 1 417 ? -31.675 -9.401 -29.482 1.00 63.69 417 GLU A N 1
ATOM 3413 C CA . GLU A 1 417 ? -32.807 -9.899 -30.273 1.00 63.69 417 GLU A CA 1
ATOM 3414 C C . GLU A 1 417 ? -32.694 -9.364 -31.712 1.00 63.69 417 GLU A C 1
ATOM 3416 O O . GLU A 1 417 ? -32.731 -8.150 -31.923 1.00 63.69 417 GLU A O 1
ATOM 3421 N N . GLY A 1 418 ? -32.533 -10.260 -32.696 1.00 61.19 418 GLY A N 1
ATOM 3422 C CA . GLY A 1 418 ? -32.467 -9.931 -34.128 1.00 61.19 418 GLY A CA 1
ATOM 3423 C C . GLY A 1 418 ? -31.496 -10.815 -34.924 1.00 61.19 418 GLY A C 1
ATOM 3424 O O . GLY A 1 418 ? -30.623 -11.459 -34.341 1.00 61.19 418 GLY A O 1
ATOM 3425 N N . ASP A 1 419 ? -31.660 -10.857 -36.252 1.00 56.81 419 ASP A N 1
ATOM 3426 C CA . ASP A 1 419 ? -30.726 -11.522 -37.172 1.00 56.81 419 ASP A CA 1
ATOM 3427 C C . ASP A 1 419 ? -29.303 -10.958 -37.021 1.00 56.81 419 ASP A C 1
ATOM 3429 O O . ASP A 1 419 ? -29.112 -9.782 -36.703 1.00 56.81 419 ASP A O 1
ATOM 3433 N N . ALA A 1 420 ? -28.294 -11.791 -37.295 1.00 59.22 420 ALA A N 1
ATOM 3434 C CA . ALA A 1 420 ? -26.862 -11.477 -37.180 1.00 59.22 420 ALA A CA 1
ATOM 3435 C C . ALA A 1 420 ? -26.369 -10.304 -38.066 1.00 59.22 420 ALA A C 1
ATOM 3437 O O . ALA A 1 420 ? -25.171 -10.027 -38.095 1.00 59.22 420 ALA A O 1
ATOM 3438 N N . GLU A 1 421 ? -27.275 -9.639 -38.786 1.00 61.66 421 GLU A N 1
ATOM 3439 C CA . GLU A 1 421 ? -27.027 -8.501 -39.674 1.00 61.66 421 GLU A CA 1
ATOM 3440 C C . GLU A 1 421 ? -27.309 -7.134 -39.021 1.00 61.66 421 GLU A C 1
ATOM 3442 O O . GLU A 1 421 ? -26.944 -6.109 -39.592 1.00 61.66 421 GLU A O 1
ATOM 3447 N N . ASN A 1 422 ? -27.915 -7.083 -37.827 1.00 66.94 422 ASN A N 1
ATOM 3448 C CA . ASN A 1 422 ? -28.135 -5.814 -37.128 1.00 66.94 422 ASN A CA 1
ATOM 3449 C C . ASN A 1 422 ? -26.854 -5.327 -36.428 1.00 66.94 422 ASN A C 1
ATOM 3451 O O . ASN A 1 422 ? -26.312 -5.998 -35.547 1.00 66.94 422 ASN A O 1
ATOM 3455 N N . GLU A 1 423 ? -26.391 -4.126 -36.783 1.00 72.00 423 GLU A N 1
ATOM 3456 C CA . GLU A 1 423 ? -25.327 -3.426 -36.060 1.00 72.00 423 GLU A CA 1
ATOM 3457 C C . GLU A 1 423 ? -25.874 -2.836 -34.751 1.00 72.00 423 GLU A C 1
ATOM 3459 O O . GLU A 1 423 ? -26.868 -2.111 -34.742 1.00 72.00 423 GLU A O 1
ATOM 3464 N N . TYR A 1 424 ? -25.210 -3.133 -33.632 1.00 72.94 424 TYR A N 1
ATOM 3465 C CA . TYR A 1 424 ? -25.516 -2.540 -32.330 1.00 72.94 424 TYR A CA 1
ATOM 3466 C C . TYR A 1 424 ? -24.417 -1.557 -31.938 1.00 72.94 424 TYR A C 1
ATOM 3468 O O . TYR A 1 424 ? -23.229 -1.881 -31.999 1.00 72.94 424 TYR A O 1
ATOM 3476 N N . GLU A 1 425 ? -24.813 -0.377 -31.468 1.00 80.81 425 GLU A N 1
ATOM 3477 C CA . GLU A 1 425 ? -23.890 0.617 -30.932 1.00 80.81 425 GLU A CA 1
ATOM 3478 C C . GLU A 1 425 ? -23.761 0.469 -29.409 1.00 80.81 425 GLU A C 1
ATOM 3480 O O . GLU A 1 425 ? -24.753 0.367 -28.686 1.00 80.81 425 GLU A O 1
ATOM 3485 N N . ILE A 1 426 ? -22.523 0.459 -28.907 1.00 79.50 426 ILE A N 1
ATOM 3486 C CA . ILE A 1 426 ? -22.220 0.450 -27.472 1.00 79.50 426 ILE A CA 1
ATOM 3487 C C . ILE A 1 426 ? -21.466 1.733 -27.138 1.00 79.50 426 ILE A C 1
ATOM 3489 O O . ILE A 1 426 ? -20.327 1.923 -27.566 1.00 79.50 426 ILE A O 1
ATOM 3493 N N . SER A 1 427 ? -22.069 2.588 -26.315 1.00 86.62 427 SER A N 1
ATOM 3494 C CA . SER A 1 427 ? -21.401 3.776 -25.781 1.00 86.62 427 SER A CA 1
ATOM 3495 C C . SER A 1 427 ? -20.651 3.438 -24.490 1.00 86.62 427 SER A C 1
ATOM 3497 O O . SER A 1 427 ? -21.209 2.848 -23.565 1.00 86.62 427 SER A O 1
ATOM 3499 N N . CYS A 1 428 ? -19.377 3.828 -24.411 1.00 84.81 428 CYS A N 1
ATOM 3500 C CA . CYS A 1 428 ? -18.543 3.669 -23.221 1.00 84.81 428 CYS A CA 1
ATOM 3501 C C . CYS A 1 428 ? -18.158 5.046 -22.675 1.00 84.81 428 CYS A C 1
ATOM 3503 O O . CYS A 1 428 ? -17.509 5.831 -23.367 1.00 84.81 428 CYS A O 1
ATOM 3505 N N . TYR A 1 429 ? -18.547 5.323 -21.432 1.00 86.81 429 TYR A N 1
ATOM 3506 C CA . TYR A 1 429 ? -18.186 6.545 -20.719 1.00 86.81 429 TYR A CA 1
ATOM 3507 C C . TYR A 1 429 ? -17.103 6.217 -19.689 1.00 86.81 429 TYR A C 1
ATOM 3509 O O . TYR A 1 429 ? -17.310 5.368 -18.823 1.00 86.81 429 TYR A O 1
ATOM 3517 N N . ASP A 1 430 ? -15.952 6.886 -19.781 1.00 86.06 430 ASP A N 1
ATOM 3518 C CA . ASP A 1 430 ? -14.835 6.729 -18.843 1.00 86.06 430 ASP A CA 1
ATOM 3519 C C . ASP A 1 430 ? -14.416 8.091 -18.285 1.00 86.06 430 ASP A C 1
ATOM 3521 O O . ASP A 1 430 ? -14.235 9.064 -19.025 1.00 86.06 430 ASP A O 1
ATOM 3525 N N . VAL A 1 431 ? -14.236 8.162 -16.966 1.00 83.62 431 VAL A N 1
ATOM 3526 C CA . VAL A 1 431 ? -13.748 9.376 -16.310 1.00 83.62 431 VAL A CA 1
ATOM 3527 C C . VAL A 1 431 ? -12.236 9.437 -16.478 1.00 83.62 431 VAL A C 1
ATOM 3529 O O . VAL A 1 431 ? -11.478 8.650 -15.899 1.00 83.62 431 VAL A O 1
ATOM 3532 N N . VAL A 1 432 ? -11.770 10.427 -17.238 1.00 83.25 432 VAL A N 1
ATOM 3533 C CA . VAL A 1 432 ? -10.343 10.623 -17.492 1.00 83.25 432 VAL A CA 1
ATOM 3534 C C . VAL A 1 432 ? -9.613 10.896 -16.177 1.00 83.25 432 VAL A C 1
ATOM 3536 O O . VAL A 1 432 ? -9.664 11.994 -15.636 1.00 83.25 432 VAL A O 1
ATOM 3539 N N . SER A 1 433 ? -8.858 9.904 -15.696 1.00 86.62 433 SER A N 1
ATOM 3540 C CA . SER A 1 433 ? -8.085 10.014 -14.452 1.00 86.62 433 SER A CA 1
ATOM 3541 C C . SER A 1 433 ? -8.960 10.276 -13.208 1.00 86.62 433 SER A C 1
ATOM 3543 O O . SER A 1 433 ? -8.654 11.181 -12.438 1.00 86.62 433 SER A O 1
ATOM 3545 N N . LEU A 1 434 ? -9.983 9.438 -12.973 1.00 91.69 434 LEU A N 1
ATOM 3546 C CA . LEU A 1 434 ? -10.892 9.523 -11.813 1.00 91.69 434 LEU A CA 1
ATOM 3547 C C . LEU A 1 434 ? -10.192 9.816 -10.471 1.00 91.69 434 LEU A C 1
ATOM 3549 O O . LEU A 1 434 ? -10.466 10.838 -9.853 1.00 91.69 434 LEU A O 1
ATOM 3553 N N . TYR A 1 435 ? -9.272 8.956 -10.015 1.00 92.94 435 TYR A N 1
ATOM 3554 C CA . TYR A 1 435 ? -8.617 9.154 -8.712 1.00 92.94 435 TYR A CA 1
ATOM 3555 C C . TYR A 1 435 ? -7.773 10.438 -8.637 1.00 92.94 435 TYR A C 1
ATOM 3557 O O . TYR A 1 435 ? -7.886 11.148 -7.643 1.00 92.94 435 TYR A O 1
ATOM 3565 N N . PRO A 1 436 ? -6.957 10.795 -9.648 1.00 92.56 436 PRO A N 1
ATOM 3566 C CA . PRO A 1 436 ? -6.328 12.112 -9.682 1.00 92.56 436 PRO A CA 1
ATOM 3567 C C . PRO A 1 436 ? -7.309 13.284 -9.632 1.00 92.56 436 PRO A C 1
ATOM 3569 O O . PRO A 1 436 ? -7.042 14.240 -8.913 1.00 92.56 436 PRO A O 1
ATOM 3572 N N . ALA A 1 437 ? -8.435 13.214 -10.348 1.00 92.00 437 ALA A N 1
ATOM 3573 C CA . ALA A 1 437 ? -9.454 14.260 -10.305 1.00 92.00 437 ALA A CA 1
ATOM 3574 C C . ALA A 1 437 ? -10.041 14.392 -8.891 1.00 92.00 437 ALA A C 1
ATOM 3576 O O . ALA A 1 437 ? -10.104 15.490 -8.345 1.00 92.00 437 ALA A O 1
ATOM 3577 N N . VAL A 1 438 ? -10.358 13.268 -8.246 1.00 94.00 438 VAL A N 1
ATOM 3578 C CA . VAL A 1 438 ? -10.764 13.243 -6.835 1.00 94.00 438 VAL A CA 1
ATOM 3579 C C . VAL A 1 438 ? -9.696 13.873 -5.944 1.00 94.00 438 VAL A C 1
ATOM 3581 O O . VAL A 1 438 ? -10.004 14.758 -5.162 1.00 94.00 438 VAL A O 1
ATOM 3584 N N . ASN A 1 439 ? -8.429 13.486 -6.082 1.00 94.62 439 ASN A N 1
ATOM 3585 C CA . ASN A 1 439 ? -7.334 14.036 -5.276 1.00 94.62 439 ASN A CA 1
ATOM 3586 C C . ASN A 1 439 ? -7.098 15.538 -5.495 1.00 94.62 439 ASN A C 1
ATOM 3588 O O . ASN A 1 439 ? -6.495 16.181 -4.642 1.00 94.62 439 ASN A O 1
ATOM 3592 N N . PHE A 1 440 ? -7.553 16.085 -6.621 1.00 94.00 440 PHE A N 1
ATOM 3593 C CA . PHE A 1 440 ? -7.465 17.507 -6.932 1.00 94.00 440 PHE A CA 1
ATOM 3594 C C . PHE A 1 440 ? -8.594 18.329 -6.281 1.00 94.00 440 PHE A C 1
ATOM 3596 O O . PHE A 1 440 ? -8.349 19.445 -5.814 1.00 94.00 440 PHE A O 1
ATOM 3603 N N . TYR A 1 441 ? -9.817 17.784 -6.255 1.00 92.50 441 TYR A N 1
ATOM 3604 C CA . TYR A 1 441 ? -11.025 18.491 -5.802 1.00 92.50 441 TYR A CA 1
ATOM 3605 C C . TYR A 1 441 ? -11.496 18.122 -4.389 1.00 92.50 441 TYR A C 1
ATOM 3607 O O . TYR A 1 441 ? -12.233 18.889 -3.776 1.00 92.50 441 TYR A O 1
ATOM 3615 N N . ALA A 1 442 ? -11.124 16.950 -3.875 1.00 93.56 442 ALA A N 1
ATOM 3616 C CA . ALA A 1 442 ? -11.597 16.469 -2.584 1.00 93.56 442 ALA A CA 1
ATOM 3617 C C . ALA A 1 442 ? -10.937 17.206 -1.416 1.00 93.56 442 ALA A C 1
ATOM 3619 O O . ALA A 1 442 ? -9.770 17.593 -1.465 1.00 93.56 442 ALA A O 1
ATOM 3620 N N . PHE A 1 443 ? -11.692 17.310 -0.326 1.00 95.31 443 PHE A N 1
ATOM 3621 C CA . PHE A 1 443 ? -11.195 17.765 0.962 1.00 95.31 443 PHE A CA 1
ATOM 3622 C C . PHE A 1 443 ? -10.664 16.573 1.758 1.00 95.31 443 PHE A C 1
ATOM 3624 O O . PHE A 1 443 ? -11.293 15.515 1.797 1.00 95.31 443 PHE A O 1
ATOM 3631 N N . TYR A 1 444 ? -9.550 16.774 2.455 1.00 95.81 444 TYR A N 1
ATOM 3632 C CA . TYR A 1 444 ? -8.908 15.786 3.316 1.00 95.81 444 TYR A CA 1
ATOM 3633 C C . TYR A 1 444 ? -8.762 16.305 4.750 1.00 95.81 444 TYR A C 1
ATOM 3635 O O . TYR A 1 444 ? -8.498 17.493 4.927 1.00 95.81 444 TYR A O 1
ATOM 3643 N N . PRO A 1 445 ? -8.895 15.445 5.772 1.00 95.12 445 PRO A N 1
ATOM 3644 C CA . PRO A 1 445 ? -8.786 15.843 7.168 1.00 95.12 445 PRO A CA 1
ATOM 3645 C C . PRO A 1 445 ? -7.348 16.214 7.542 1.00 95.12 445 PRO A C 1
ATOM 3647 O O . PRO A 1 445 ? -6.390 15.596 7.065 1.00 95.12 445 PRO A O 1
ATOM 3650 N N . ILE A 1 446 ? -7.214 17.192 8.437 1.00 94.38 446 ILE A N 1
ATOM 3651 C CA . ILE A 1 446 ? -5.940 17.688 8.967 1.00 94.38 446 ILE A CA 1
ATOM 3652 C C . ILE A 1 446 ? -5.771 17.242 10.422 1.00 94.38 446 ILE A C 1
ATOM 3654 O O . ILE A 1 446 ? -6.700 17.298 11.221 1.00 94.38 446 ILE A O 1
ATOM 3658 N N . GLY A 1 447 ? -4.570 16.782 10.776 1.00 91.75 447 GLY A N 1
ATOM 3659 C CA . GLY A 1 447 ? -4.250 16.357 12.140 1.00 91.75 447 GLY A CA 1
ATOM 3660 C C . GLY A 1 447 ? -4.933 15.053 12.582 1.00 91.75 447 GLY A C 1
ATOM 3661 O O . GLY A 1 447 ? -5.081 14.100 11.807 1.00 91.75 447 GLY A O 1
ATOM 3662 N N . HIS A 1 448 ? -5.277 14.987 13.868 1.00 91.38 448 HIS A N 1
ATOM 3663 C CA . HIS A 1 448 ? -5.880 13.826 14.527 1.00 91.38 448 HIS A CA 1
ATOM 3664 C C . HIS A 1 448 ? -7.381 14.043 14.765 1.00 91.38 448 HIS A C 1
ATOM 3666 O O . HIS A 1 448 ? -7.781 15.181 15.002 1.00 91.38 448 HIS A O 1
ATOM 3672 N N . PRO A 1 449 ? -8.202 12.979 14.723 1.00 92.62 449 PRO A N 1
ATOM 3673 C CA . PRO A 1 449 ? -9.624 13.103 14.998 1.00 92.62 449 PRO A CA 1
ATOM 3674 C C . PRO A 1 449 ? -9.896 13.294 16.490 1.00 92.62 449 PRO A C 1
ATOM 3676 O O . PRO A 1 449 ? -9.179 12.758 17.337 1.00 92.62 449 PRO A O 1
ATOM 3679 N N . GLU A 1 450 ? -11.011 13.944 16.794 1.00 91.88 450 GLU A N 1
ATOM 3680 C CA . GLU A 1 450 ? -11.739 13.741 18.037 1.00 91.88 450 GLU A CA 1
ATOM 3681 C C . GLU A 1 450 ? -12.483 12.396 17.981 1.00 91.88 450 GLU A C 1
ATOM 3683 O O . GLU A 1 450 ? -13.123 12.048 16.983 1.00 91.88 450 GLU A O 1
ATOM 3688 N N . LEU A 1 451 ? -12.375 11.613 19.055 1.00 89.88 451 LEU A N 1
ATOM 3689 C CA . LEU A 1 451 ? -12.983 10.288 19.165 1.00 89.88 451 LEU A CA 1
ATOM 3690 C C . LEU A 1 451 ? -14.255 10.390 20.001 1.00 89.88 451 LEU A C 1
ATOM 3692 O O . LEU A 1 451 ? -14.195 10.544 21.220 1.00 89.88 451 LEU A O 1
ATOM 3696 N N . LEU A 1 452 ? -15.403 10.274 19.347 1.00 88.56 452 LEU A N 1
ATOM 3697 C CA . LEU A 1 452 ? -16.707 10.374 19.987 1.00 88.56 452 LEU A CA 1
ATOM 3698 C C . LEU A 1 452 ? -17.313 8.978 20.112 1.00 88.56 452 LEU A C 1
ATOM 3700 O O . LEU A 1 452 ? -17.689 8.372 19.112 1.00 88.56 452 LEU A O 1
ATOM 3704 N N . ASP A 1 453 ? -17.413 8.459 21.332 1.00 79.88 453 ASP A N 1
ATOM 3705 C CA . ASP A 1 453 ? -18.112 7.203 21.621 1.00 79.88 453 ASP A CA 1
ATOM 3706 C C . ASP A 1 453 ? -19.495 7.532 22.188 1.00 79.88 453 ASP A C 1
ATOM 3708 O O . ASP A 1 453 ? -19.640 7.823 23.374 1.00 79.88 453 ASP A O 1
ATOM 3712 N N . LEU A 1 454 ? -20.487 7.596 21.300 1.00 81.44 454 LEU A N 1
ATOM 3713 C CA . LEU A 1 454 ? -21.798 8.174 21.595 1.00 81.44 454 LEU A CA 1
ATOM 3714 C C . LEU A 1 454 ? -22.803 7.116 22.063 1.00 81.44 454 LEU A C 1
ATOM 3716 O O . LEU A 1 454 ? -23.523 7.349 23.028 1.00 81.44 454 LEU A O 1
ATOM 3720 N N . ASN A 1 455 ? -22.851 5.963 21.387 1.00 83.81 455 ASN A N 1
ATOM 3721 C CA . ASN A 1 455 ? -23.861 4.915 21.583 1.00 83.81 455 ASN A CA 1
ATOM 3722 C C . ASN A 1 455 ? -25.304 5.461 21.711 1.00 83.81 455 ASN A C 1
ATOM 3724 O O . ASN A 1 455 ? -26.035 5.118 22.640 1.00 83.81 455 ASN A O 1
ATOM 3728 N N . LEU A 1 456 ? -25.710 6.326 20.776 1.00 87.69 456 LEU A N 1
ATOM 3729 C CA . LEU A 1 456 ? -26.997 7.026 20.798 1.00 87.69 456 LEU A CA 1
ATOM 3730 C C . LEU A 1 456 ? -27.970 6.443 19.778 1.00 87.69 456 LEU A C 1
ATOM 3732 O O . LEU A 1 456 ? -27.603 6.194 18.627 1.00 87.69 456 LEU A O 1
ATOM 3736 N N . ASP A 1 457 ? -29.228 6.296 20.187 1.00 90.69 457 ASP A N 1
ATOM 3737 C CA . ASP A 1 457 ? -30.328 6.089 19.249 1.00 90.69 457 ASP A CA 1
ATOM 3738 C C . ASP A 1 457 ? -30.642 7.426 18.559 1.00 90.69 457 ASP A C 1
ATOM 3740 O O . ASP A 1 457 ? -30.744 8.473 19.201 1.00 90.69 457 ASP A O 1
ATOM 3744 N N . ILE A 1 458 ? -30.736 7.394 17.233 1.00 94.12 458 ILE A N 1
ATOM 3745 C CA . ILE A 1 458 ? -30.872 8.567 16.362 1.00 94.12 458 ILE A CA 1
ATOM 3746 C C . ILE A 1 458 ? -31.967 8.320 15.319 1.00 94.12 458 ILE A C 1
ATOM 3748 O O . ILE A 1 458 ? -32.475 7.213 15.175 1.00 94.12 458 ILE A O 1
ATOM 3752 N N . ASN A 1 459 ? -32.340 9.357 14.575 1.00 95.56 459 ASN A N 1
ATOM 3753 C CA . ASN A 1 459 ? -33.214 9.230 13.409 1.00 95.56 459 ASN A CA 1
ATOM 3754 C C . ASN A 1 459 ? -32.711 10.147 12.292 1.00 95.56 459 ASN A C 1
ATOM 3756 O O . ASN A 1 459 ? -33.372 11.118 11.925 1.00 95.56 459 ASN A O 1
ATOM 3760 N N . TRP A 1 460 ? -31.495 9.882 11.812 1.00 96.88 460 TRP A N 1
ATOM 3761 C CA . TRP A 1 460 ? -30.904 10.669 10.732 1.00 96.88 460 TRP A CA 1
ATOM 3762 C C . TRP A 1 460 ? -31.424 10.170 9.393 1.00 96.88 460 TRP A C 1
ATOM 3764 O O . TRP A 1 460 ? -31.338 8.983 9.072 1.00 96.88 460 TRP A O 1
ATOM 3774 N N . THR A 1 461 ? -31.976 11.092 8.619 1.00 96.44 461 THR A N 1
ATOM 3775 C CA . THR A 1 461 ? -32.651 10.818 7.344 1.00 96.44 461 THR A CA 1
ATOM 3776 C C . THR A 1 461 ? -32.190 11.755 6.235 1.00 96.44 461 THR A C 1
ATOM 3778 O O . THR A 1 461 ? -32.504 11.522 5.071 1.00 96.44 461 THR A O 1
ATOM 3781 N N . LYS A 1 462 ? -31.442 12.812 6.576 1.00 97.12 462 LYS A N 1
ATOM 3782 C CA . LYS A 1 462 ? -30.945 13.817 5.638 1.00 97.12 462 LYS A CA 1
ATOM 3783 C C . LYS A 1 462 ? -29.469 14.131 5.894 1.00 97.12 462 LYS A C 1
ATOM 3785 O O . LYS A 1 462 ? -29.018 14.006 7.031 1.00 97.12 462 LYS A O 1
ATOM 3790 N N . PRO A 1 463 ? -28.711 14.575 4.875 1.00 96.38 463 PRO A N 1
ATOM 3791 C CA . PRO A 1 463 ? -27.299 14.930 5.037 1.00 96.38 463 PRO A CA 1
ATOM 3792 C C . PRO A 1 463 ? -27.037 15.963 6.145 1.00 96.38 463 PRO A C 1
ATOM 3794 O O . PRO A 1 463 ? -26.014 15.900 6.819 1.00 96.38 463 PRO A O 1
ATOM 3797 N N . GLU A 1 464 ? -27.960 16.903 6.369 1.00 96.62 464 GLU A N 1
ATOM 3798 C CA . GLU A 1 464 ? -27.828 17.945 7.394 1.00 96.62 464 GLU A CA 1
ATOM 3799 C C . GLU A 1 464 ? -27.804 17.384 8.820 1.00 96.62 464 GLU A C 1
ATOM 3801 O O . GLU A 1 464 ? -27.194 18.004 9.692 1.00 96.62 464 GLU A O 1
ATOM 3806 N N . ASP A 1 465 ? -28.402 16.209 9.039 1.00 96.12 465 ASP A N 1
ATOM 3807 C CA . ASP A 1 465 ? -28.451 15.542 10.344 1.00 96.12 465 ASP A CA 1
ATOM 3808 C C . ASP A 1 465 ? -27.061 15.082 10.818 1.00 96.12 465 ASP A C 1
ATOM 3810 O O . ASP A 1 465 ? -26.865 14.817 12.002 1.00 96.12 465 ASP A O 1
ATOM 3814 N N . LEU A 1 466 ? -26.080 15.009 9.909 1.00 93.88 466 LEU A N 1
ATOM 3815 C CA . LEU A 1 466 ? -24.696 14.676 10.249 1.00 93.88 466 LEU A CA 1
ATOM 3816 C C . LEU A 1 466 ? -23.989 15.808 10.992 1.00 93.88 466 LEU A C 1
ATOM 3818 O O . LEU A 1 466 ? -23.010 15.549 11.686 1.00 93.88 466 LEU A O 1
ATOM 3822 N N . ARG A 1 467 ? -24.450 17.058 10.861 1.00 92.00 467 ARG A N 1
ATOM 3823 C CA . ARG A 1 467 ? -23.769 18.218 11.450 1.00 92.00 467 ARG A CA 1
ATOM 3824 C C . ARG A 1 467 ? -23.840 18.178 12.985 1.00 92.00 467 ARG A C 1
ATOM 3826 O O . ARG A 1 467 ? -24.888 17.849 13.533 1.00 92.00 467 ARG A O 1
ATOM 3833 N N . PRO A 1 468 ? -22.763 18.570 13.693 1.00 92.44 468 PRO A N 1
ATOM 3834 C CA . PRO A 1 468 ? -21.508 19.143 13.184 1.00 92.44 468 PRO A CA 1
ATOM 3835 C C . PRO A 1 468 ? -20.461 18.100 12.746 1.00 92.44 468 PRO A C 1
ATOM 3837 O O . PRO A 1 468 ? -19.351 18.459 12.369 1.00 92.44 468 PRO A O 1
ATOM 3840 N N . TYR A 1 469 ? -20.786 16.810 12.783 1.00 95.62 469 TYR A N 1
ATOM 3841 C CA . TYR A 1 469 ? -19.817 15.739 12.602 1.00 95.62 469 TYR A CA 1
ATOM 3842 C C . TYR A 1 469 ? -19.412 15.530 11.140 1.00 95.62 469 TYR A C 1
ATOM 3844 O O . TYR A 1 469 ? -20.231 15.411 10.230 1.00 95.62 469 TYR A O 1
ATOM 3852 N N . ARG A 1 470 ? -18.103 15.387 10.929 1.00 96.25 470 ARG A N 1
ATOM 3853 C CA . ARG A 1 470 ? -17.487 15.050 9.640 1.00 96.25 470 ARG A CA 1
ATOM 3854 C C . ARG A 1 470 ? -16.281 14.142 9.848 1.00 96.25 470 ARG A C 1
ATOM 3856 O O . ARG A 1 470 ? -15.414 14.455 10.664 1.00 96.25 470 ARG A O 1
ATOM 3863 N N . GLY A 1 471 ? -16.217 13.034 9.110 1.00 95.69 471 GLY A N 1
ATOM 3864 C CA . GLY A 1 471 ? -15.167 12.020 9.257 1.00 95.69 471 GLY A CA 1
ATOM 3865 C C . GLY A 1 471 ? -15.657 10.599 8.989 1.00 95.69 471 GLY A C 1
ATOM 3866 O O . GLY A 1 471 ? -16.252 10.362 7.933 1.00 95.69 471 GLY A O 1
ATOM 3867 N N . ILE A 1 472 ? -15.375 9.667 9.906 1.00 95.69 472 ILE A N 1
ATOM 3868 C CA . ILE A 1 472 ? -15.740 8.240 9.806 1.00 95.69 472 ILE A CA 1
ATOM 3869 C C . ILE A 1 472 ? -16.753 7.892 10.888 1.00 95.69 472 ILE A C 1
ATOM 3871 O O . ILE A 1 472 ? -16.579 8.269 12.043 1.00 95.69 472 ILE A O 1
ATOM 3875 N N . PHE A 1 473 ? -17.780 7.135 10.526 1.00 94.94 473 PHE A N 1
ATOM 3876 C CA . PHE A 1 473 ? -18.898 6.806 11.398 1.00 94.94 473 PHE A CA 1
ATOM 3877 C C . PHE A 1 473 ? -19.049 5.297 11.500 1.00 94.94 473 PHE A C 1
ATOM 3879 O O . PHE A 1 473 ? -18.923 4.609 10.491 1.00 94.94 473 PHE A O 1
ATOM 3886 N N . LYS A 1 474 ? -19.383 4.799 12.692 1.00 93.31 474 LYS A N 1
ATOM 3887 C CA . LYS A 1 474 ? -19.911 3.448 12.898 1.00 93.31 474 LYS A CA 1
ATOM 3888 C C . LYS A 1 474 ? -21.357 3.566 13.361 1.00 93.31 474 LYS A C 1
ATOM 3890 O O . LYS A 1 474 ? -21.614 4.090 14.446 1.00 93.31 474 LYS A O 1
ATOM 3895 N N . LEU A 1 475 ? -22.295 3.111 12.536 1.00 93.12 475 LEU A N 1
ATOM 3896 C CA . LEU A 1 475 ? -23.733 3.285 12.757 1.00 93.12 475 LEU A CA 1
ATOM 3897 C C . LEU A 1 475 ? -24.539 2.075 12.285 1.00 93.12 475 LEU A C 1
ATOM 3899 O O . LEU A 1 475 ? -24.064 1.285 11.476 1.00 93.12 475 LEU A O 1
ATOM 3903 N N . PHE A 1 476 ? -25.769 1.955 12.774 1.00 91.75 476 PHE A N 1
ATOM 3904 C CA . PHE A 1 476 ? -26.780 1.080 12.194 1.00 91.75 476 PHE A CA 1
ATOM 3905 C C . PHE A 1 476 ? -27.564 1.861 11.137 1.00 91.75 476 PHE A C 1
ATOM 3907 O O . PHE A 1 476 ? -28.177 2.888 11.450 1.00 91.75 476 PHE A O 1
ATOM 3914 N N . ILE A 1 477 ? -27.524 1.389 9.891 1.00 91.75 477 ILE A N 1
ATOM 3915 C CA . ILE A 1 477 ? -28.151 2.044 8.743 1.00 91.75 477 ILE A CA 1
ATOM 3916 C C . ILE A 1 477 ? -29.140 1.106 8.060 1.00 91.75 477 ILE A C 1
ATOM 3918 O O . ILE A 1 477 ? -28.898 -0.092 7.956 1.00 91.75 477 ILE A O 1
ATOM 3922 N N . ILE A 1 478 ? -30.241 1.665 7.571 1.00 91.25 478 ILE A N 1
ATOM 3923 C CA . ILE A 1 478 ? -31.312 0.963 6.872 1.00 91.25 478 ILE A CA 1
ATOM 3924 C C . ILE A 1 478 ? -31.387 1.540 5.450 1.00 91.25 478 ILE A C 1
ATOM 3926 O O . ILE A 1 478 ? -31.683 2.730 5.307 1.00 91.25 478 ILE A O 1
ATOM 3930 N N . PRO A 1 479 ? -31.102 0.750 4.397 1.00 89.56 479 PRO A N 1
ATOM 3931 C CA . PRO A 1 479 ? -31.286 1.196 3.016 1.00 89.56 479 PRO A CA 1
ATOM 3932 C C . PRO A 1 479 ? -32.777 1.409 2.691 1.00 89.56 479 PRO A C 1
ATOM 3934 O O . PRO A 1 479 ? -33.623 0.832 3.379 1.00 89.56 479 PRO A O 1
ATOM 3937 N N . PRO A 1 480 ? -33.128 2.178 1.644 1.00 88.50 480 PRO A N 1
ATOM 3938 C CA . PRO A 1 480 ? -34.477 2.205 1.057 1.00 88.50 480 PRO A CA 1
ATOM 3939 C C . PRO A 1 480 ? -34.765 0.913 0.268 1.00 88.50 480 PRO A C 1
ATOM 3941 O O . PRO A 1 480 ? -33.872 0.089 0.044 1.00 88.50 480 PRO A O 1
ATOM 3944 N N . ASP A 1 481 ? -36.021 0.634 -0.067 1.00 83.56 481 ASP A N 1
ATOM 3945 C CA . ASP A 1 481 ? -36.458 -0.619 -0.704 1.00 83.56 481 ASP A CA 1
ATOM 3946 C C . ASP A 1 481 ? -36.436 -0.603 -2.237 1.00 83.56 481 ASP A C 1
ATOM 3948 O O . ASP A 1 481 ? -36.509 -1.667 -2.851 1.00 83.56 481 ASP A O 1
ATOM 3952 N N . ASP A 1 482 ? -36.234 0.563 -2.841 1.00 81.44 482 ASP A N 1
ATOM 3953 C CA . ASP A 1 482 ? -36.347 0.823 -4.277 1.00 81.44 482 ASP A CA 1
ATOM 3954 C C . ASP A 1 482 ? -35.024 1.248 -4.948 1.00 81.44 482 ASP A C 1
ATOM 3956 O O . ASP A 1 482 ? -34.999 1.695 -6.098 1.00 81.44 482 ASP A O 1
ATOM 3960 N N . LEU A 1 483 ? -33.887 1.087 -4.266 1.00 79.81 483 LEU A N 1
ATOM 3961 C CA . LEU A 1 483 ? -32.609 1.570 -4.779 1.00 79.81 483 LEU A CA 1
ATOM 3962 C C . LEU A 1 483 ? -31.960 0.597 -5.770 1.00 79.81 483 LEU A C 1
ATOM 3964 O O . LEU A 1 483 ? -31.430 -0.449 -5.399 1.00 79.81 483 LEU A O 1
ATOM 3968 N N . TYR A 1 484 ? -31.918 1.010 -7.037 1.00 77.19 484 TYR A N 1
ATOM 3969 C CA . TYR A 1 484 ? -31.295 0.242 -8.120 1.00 77.19 484 TYR A CA 1
ATOM 3970 C C . TYR A 1 484 ? -29.779 0.040 -7.935 1.00 77.19 484 TYR A C 1
ATOM 3972 O O . TYR A 1 484 ? -29.229 -1.003 -8.286 1.00 77.19 484 TYR A O 1
ATOM 3980 N N . LEU A 1 485 ? -29.092 1.037 -7.366 1.00 80.00 485 LEU A N 1
ATOM 3981 C CA . LEU A 1 485 ? -27.649 1.024 -7.131 1.00 80.00 485 LEU A CA 1
ATOM 3982 C C . LEU A 1 485 ? -27.353 1.349 -5.658 1.00 80.00 485 LEU A C 1
ATOM 3984 O O . LEU A 1 485 ? -27.441 2.517 -5.281 1.00 80.00 485 LEU A O 1
ATOM 3988 N N . PRO A 1 486 ? -26.954 0.368 -4.823 1.00 83.38 486 PRO A N 1
ATOM 3989 C CA . PRO A 1 486 ? -26.677 0.613 -3.406 1.00 83.38 486 PRO A CA 1
ATOM 3990 C C . PRO A 1 486 ? -25.523 1.603 -3.232 1.00 83.38 486 PRO A C 1
ATOM 3992 O O . PRO A 1 486 ? -24.523 1.508 -3.943 1.00 83.38 486 PRO A O 1
ATOM 3995 N N . VAL A 1 487 ? -25.645 2.559 -2.311 1.00 86.69 487 VAL A N 1
ATOM 3996 C CA . VAL A 1 487 ? -24.589 3.557 -2.061 1.00 86.69 487 VAL A CA 1
ATOM 3997 C C . VAL A 1 487 ? -23.490 2.959 -1.187 1.00 86.69 487 VAL A C 1
ATOM 3999 O O . VAL A 1 487 ? -22.325 2.968 -1.574 1.00 86.69 487 VAL A O 1
ATOM 4002 N N . ILE A 1 488 ? -23.872 2.394 -0.038 1.00 85.81 488 ILE A N 1
ATOM 4003 C CA . ILE A 1 488 ? -22.936 1.796 0.918 1.00 85.81 488 ILE A CA 1
ATOM 4004 C C . ILE A 1 488 ? -22.502 0.406 0.416 1.00 85.81 488 ILE A C 1
ATOM 4006 O O . ILE A 1 488 ? -23.369 -0.434 0.154 1.00 85.81 488 ILE A O 1
ATOM 4010 N N . PRO A 1 489 ? -21.190 0.142 0.270 1.00 73.56 489 PRO A N 1
ATOM 4011 C CA . PRO A 1 489 ? -20.657 -1.071 -0.355 1.00 73.56 489 PRO A CA 1
ATOM 4012 C C . PRO A 1 489 ? -20.622 -2.286 0.596 1.00 73.56 489 PRO A C 1
ATOM 4014 O O . PRO A 1 489 ? -19.595 -2.954 0.714 1.00 73.56 489 PRO A O 1
ATOM 4017 N N . GLU A 1 490 ? -21.745 -2.600 1.244 1.00 70.06 490 GLU A N 1
ATOM 4018 C CA . GLU A 1 490 ? -21.880 -3.768 2.125 1.00 70.06 490 GLU A CA 1
ATOM 4019 C C . GLU A 1 490 ? -22.558 -4.942 1.401 1.00 70.06 490 GLU A C 1
ATOM 4021 O O . GLU A 1 490 ? -23.464 -4.758 0.582 1.00 70.06 490 GLU A O 1
ATOM 4026 N N . ARG A 1 491 ? -22.129 -6.177 1.690 1.00 55.34 491 ARG A N 1
ATOM 4027 C CA . ARG A 1 491 ? -22.756 -7.385 1.129 1.00 55.34 491 ARG A CA 1
ATOM 4028 C C . ARG A 1 491 ? -23.870 -7.866 2.053 1.00 55.34 491 ARG A C 1
ATOM 4030 O O . ARG A 1 491 ? -23.602 -8.523 3.051 1.00 55.34 491 ARG A O 1
ATOM 4037 N N . ILE A 1 492 ? -25.122 -7.602 1.691 1.00 54.50 492 ILE A N 1
ATOM 4038 C CA . ILE A 1 492 ? -26.272 -8.172 2.404 1.00 54.50 492 ILE A CA 1
ATOM 4039 C C . ILE A 1 492 ? -26.457 -9.630 1.955 1.00 54.50 492 ILE A C 1
ATOM 4041 O O . ILE A 1 492 ? -26.677 -9.912 0.775 1.00 54.50 492 ILE A O 1
ATOM 4045 N N . HIS A 1 493 ? -26.349 -10.569 2.894 1.00 42.38 493 HIS A N 1
ATOM 4046 C CA . HIS A 1 493 ? -26.650 -11.980 2.662 1.00 42.38 493 HIS A CA 1
ATOM 4047 C C . HIS A 1 493 ? -28.156 -12.236 2.840 1.00 42.38 493 HIS A C 1
ATOM 4049 O O . HIS A 1 493 ? -28.637 -12.266 3.965 1.00 42.38 493 HIS A O 1
ATOM 4055 N N . GLY A 1 494 ? -28.886 -12.496 1.747 1.00 39.56 494 GLY A N 1
ATOM 4056 C CA . GLY A 1 494 ? -30.256 -13.038 1.801 1.00 39.56 494 GLY A CA 1
ATOM 4057 C C . GLY A 1 494 ? -31.361 -12.122 1.261 1.00 39.56 494 GLY A C 1
ATOM 4058 O O . GLY A 1 494 ? -31.201 -10.912 1.144 1.00 39.56 494 GLY A O 1
ATOM 4059 N N . LYS A 1 495 ? -32.480 -12.739 0.848 1.00 37.19 495 LYS A N 1
ATOM 4060 C CA . LYS A 1 495 ? -33.674 -12.088 0.278 1.00 37.19 495 LYS A CA 1
ATOM 4061 C C . LYS A 1 495 ? -34.698 -11.750 1.369 1.00 37.19 495 LYS A C 1
ATOM 4063 O O . LYS A 1 495 ? -34.933 -12.577 2.242 1.00 37.19 495 LYS A O 1
ATOM 4068 N N . LEU A 1 496 ? -35.387 -10.618 1.164 1.00 38.91 496 LEU A N 1
ATOM 4069 C CA . LEU A 1 496 ? -36.629 -10.152 1.810 1.00 38.91 496 LEU A CA 1
ATOM 4070 C C . LEU A 1 496 ? -36.584 -10.080 3.343 1.00 38.91 496 LEU A C 1
ATOM 4072 O O . LEU A 1 496 ? -36.668 -11.073 4.062 1.00 38.91 496 LEU A O 1
ATOM 4076 N N . HIS A 1 497 ? -36.511 -8.853 3.843 1.00 50.97 497 HIS A N 1
ATOM 4077 C CA . HIS A 1 497 ? -36.256 -8.553 5.241 1.00 50.97 497 HIS A CA 1
ATOM 4078 C C . HIS A 1 497 ? -37.167 -7.408 5.722 1.00 50.97 497 HIS A C 1
ATOM 4080 O O . HIS A 1 497 ? -37.491 -6.514 4.943 1.00 50.97 497 HIS A O 1
ATOM 4086 N N . ASP A 1 498 ? -37.587 -7.455 6.990 1.00 54.62 498 ASP A N 1
ATOM 4087 C CA . ASP A 1 498 ? -38.152 -6.306 7.720 1.00 54.62 498 ASP A CA 1
ATOM 4088 C C . ASP A 1 498 ? -37.057 -5.246 7.980 1.00 54.62 498 ASP A C 1
ATOM 4090 O O . ASP A 1 498 ? -35.881 -5.525 7.763 1.00 54.62 498 ASP A O 1
ATOM 4094 N N . ASP A 1 499 ? -37.401 -4.031 8.423 1.00 57.66 499 ASP A N 1
ATOM 4095 C CA . ASP A 1 499 ? -36.424 -2.940 8.630 1.00 57.66 499 ASP A CA 1
ATOM 4096 C C . ASP A 1 499 ? -35.229 -3.340 9.520 1.00 57.66 499 ASP A C 1
ATOM 4098 O O . ASP A 1 499 ? -34.096 -2.942 9.244 1.00 57.66 499 ASP A O 1
ATOM 4102 N N . ASN A 1 500 ? -35.451 -4.185 10.533 1.00 60.12 500 ASN A N 1
ATOM 4103 C CA . ASN A 1 500 ? -34.398 -4.672 11.432 1.00 60.12 500 ASN A CA 1
ATOM 4104 C C . ASN A 1 500 ? -33.495 -5.727 10.781 1.00 60.12 500 ASN A C 1
ATOM 4106 O O . ASN A 1 500 ? -32.327 -5.832 11.143 1.00 60.12 500 ASN A O 1
ATOM 4110 N N . LYS A 1 501 ? -34.015 -6.497 9.823 1.00 65.12 501 LYS A N 1
ATOM 4111 C CA . LYS A 1 501 ? -33.250 -7.466 9.025 1.00 65.12 501 LYS A CA 1
ATOM 4112 C C . LYS A 1 501 ? -32.647 -6.849 7.754 1.00 65.12 501 LYS A C 1
ATOM 4114 O O . LYS A 1 501 ? -31.752 -7.440 7.160 1.00 65.12 501 LYS A O 1
ATOM 4119 N N . ARG A 1 502 ? -33.157 -5.696 7.302 1.00 75.62 502 ARG A N 1
ATOM 4120 C CA . ARG A 1 502 ? -32.622 -4.899 6.179 1.00 75.62 502 ARG A CA 1
ATOM 4121 C C . ARG A 1 502 ? -31.480 -4.004 6.630 1.00 75.62 502 ARG A C 1
ATOM 4123 O O . ARG A 1 502 ? -30.579 -3.729 5.841 1.00 75.62 502 ARG A O 1
ATOM 4130 N N . GLY A 1 503 ? -31.571 -3.505 7.859 1.00 83.75 503 GLY A N 1
ATOM 4131 C CA . GLY A 1 503 ? -30.543 -2.681 8.456 1.00 83.75 503 GLY A CA 1
ATOM 4132 C C . GLY A 1 503 ? -29.307 -3.481 8.843 1.00 83.75 503 GLY A C 1
ATOM 4133 O O . GLY A 1 503 ? -29.377 -4.672 9.138 1.00 83.75 503 GLY A O 1
ATOM 4134 N N . PHE A 1 504 ? -28.160 -2.816 8.839 1.00 86.06 504 PHE A N 1
ATOM 4135 C CA . PHE A 1 504 ? -26.884 -3.419 9.203 1.00 86.06 504 PHE A CA 1
ATOM 4136 C C . PHE A 1 504 ? -25.980 -2.394 9.881 1.00 86.06 504 PHE A C 1
ATOM 4138 O O . PHE A 1 504 ? -26.118 -1.184 9.688 1.00 86.06 504 PHE A O 1
ATOM 4145 N N . VAL A 1 505 ? -25.040 -2.885 10.692 1.00 88.31 505 VAL A N 1
ATOM 4146 C CA . VAL A 1 505 ? -23.978 -2.039 11.239 1.00 88.31 505 VAL A CA 1
ATOM 4147 C C . VAL A 1 505 ? -22.937 -1.819 10.154 1.00 88.31 505 VAL A C 1
ATOM 4149 O O . VAL A 1 505 ? -22.433 -2.781 9.583 1.00 88.31 505 VAL A O 1
ATOM 4152 N N . SER A 1 506 ? -22.616 -0.560 9.881 1.00 90.12 506 SER A N 1
ATOM 4153 C CA . SER A 1 506 ? -21.622 -0.178 8.887 1.00 90.12 506 SER A CA 1
ATOM 4154 C C . SER A 1 506 ? -20.646 0.836 9.457 1.00 90.12 506 SER A C 1
ATOM 4156 O O . SER A 1 506 ? -21.030 1.741 10.206 1.00 90.12 506 SER A O 1
ATOM 4158 N N . THR A 1 507 ? -19.384 0.688 9.060 1.00 92.44 507 THR A N 1
ATOM 4159 C CA . THR A 1 507 ? -18.363 1.718 9.218 1.00 92.44 507 THR A CA 1
ATOM 4160 C C . THR A 1 507 ? -18.210 2.435 7.879 1.00 92.44 507 THR A C 1
ATOM 4162 O O . THR A 1 507 ? -17.789 1.821 6.906 1.00 92.44 507 THR A O 1
ATOM 4165 N N . THR A 1 508 ? -18.550 3.722 7.804 1.00 93.94 508 THR A N 1
ATOM 4166 C CA . THR A 1 508 ? -18.596 4.474 6.537 1.00 93.94 508 THR A CA 1
ATOM 4167 C C . THR A 1 508 ? -18.016 5.882 6.663 1.00 93.94 508 THR A C 1
ATOM 4169 O O . THR A 1 508 ? -17.974 6.473 7.746 1.00 93.94 508 THR A O 1
ATOM 4172 N N . CYS A 1 509 ? -17.557 6.434 5.541 1.00 95.31 509 CYS A N 1
ATOM 4173 C CA . CYS A 1 509 ? -17.117 7.819 5.442 1.00 95.31 509 CYS A CA 1
ATOM 4174 C C . CYS A 1 509 ? -18.317 8.775 5.323 1.00 95.31 509 CYS A C 1
ATOM 4176 O O . CYS A 1 509 ? -19.306 8.454 4.665 1.00 95.31 509 CYS A O 1
ATOM 4178 N N . SER A 1 510 ? -18.200 9.975 5.902 1.00 95.88 510 SER A N 1
ATOM 4179 C CA . SER A 1 510 ? -19.181 11.073 5.774 1.00 95.88 510 SER A CA 1
ATOM 4180 C C . SER A 1 510 ? -19.650 11.291 4.336 1.00 95.88 510 SER A C 1
ATOM 4182 O O . SER A 1 510 ? -20.848 11.339 4.111 1.00 95.88 510 SER A O 1
ATOM 4184 N N . VAL A 1 511 ? -18.739 11.330 3.359 1.00 95.19 511 VAL A N 1
ATOM 4185 C CA . VAL A 1 511 ? -19.080 11.609 1.948 1.00 95.19 511 VAL A CA 1
ATOM 4186 C C . VAL A 1 511 ? -20.049 10.569 1.362 1.00 95.19 511 VAL A C 1
ATOM 4188 O O . VAL A 1 511 ? -20.965 10.904 0.616 1.00 95.19 511 VAL A O 1
ATOM 4191 N N . GLU A 1 512 ? -19.877 9.293 1.718 1.00 95.19 512 GLU A N 1
ATOM 4192 C CA . GLU A 1 512 ? -20.792 8.221 1.300 1.00 95.19 512 GLU A CA 1
ATOM 4193 C C . GLU A 1 512 ? -22.092 8.238 2.097 1.00 95.19 512 GLU A C 1
ATOM 4195 O O . GLU A 1 512 ? -23.154 7.964 1.544 1.00 95.19 512 GLU A O 1
ATOM 4200 N N . LEU A 1 513 ? -22.018 8.568 3.387 1.00 96.38 513 LEU A N 1
ATOM 4201 C CA . LEU A 1 513 ? -23.185 8.654 4.256 1.00 96.38 513 LEU A CA 1
ATOM 4202 C C . LEU A 1 513 ? -24.107 9.813 3.855 1.00 96.38 513 LEU A C 1
ATOM 4204 O O . LEU A 1 513 ? -25.318 9.629 3.810 1.00 96.38 513 LEU A O 1
ATOM 4208 N N . GLU A 1 514 ? -23.551 10.966 3.485 1.00 96.75 514 GLU A N 1
ATOM 4209 C CA . GLU A 1 514 ? -24.285 12.102 2.918 1.00 96.75 514 GLU A CA 1
ATOM 4210 C C . GLU A 1 514 ? -25.055 11.677 1.662 1.00 96.75 514 GLU A C 1
ATOM 4212 O O . GLU A 1 514 ? -26.272 11.868 1.581 1.00 96.75 514 GLU A O 1
ATOM 4217 N N . LEU A 1 515 ? -24.383 11.016 0.708 1.00 95.38 515 LEU A N 1
ATOM 4218 C CA . LEU A 1 515 ? -25.056 10.488 -0.479 1.00 95.38 515 LEU A CA 1
ATOM 4219 C C . LEU A 1 515 ? -26.125 9.455 -0.093 1.00 95.38 515 LEU A C 1
ATOM 4221 O O . LEU A 1 515 ? -27.235 9.522 -0.613 1.00 95.38 515 LEU A O 1
ATOM 4225 N N . ALA A 1 516 ? -25.840 8.535 0.828 1.00 94.88 516 ALA A N 1
ATOM 4226 C CA . ALA A 1 516 ? -26.789 7.509 1.252 1.00 94.88 516 ALA A CA 1
ATOM 4227 C C . ALA A 1 516 ? -28.068 8.128 1.840 1.00 94.88 516 ALA A C 1
ATOM 4229 O O . ALA A 1 516 ? -29.166 7.805 1.388 1.00 94.88 516 ALA A O 1
ATOM 4230 N N . LEU A 1 517 ? -27.949 9.071 2.779 1.00 96.19 517 LEU A N 1
ATOM 4231 C CA . LEU A 1 517 ? -29.103 9.762 3.363 1.00 96.19 517 LEU A CA 1
ATOM 4232 C C . LEU A 1 517 ? -29.890 10.535 2.291 1.00 96.19 517 LEU A C 1
ATOM 4234 O O . LEU A 1 517 ? -31.113 10.434 2.234 1.00 96.19 517 LEU A O 1
ATOM 4238 N N . SER A 1 518 ? -29.207 11.201 1.349 1.00 95.69 518 SER A N 1
ATOM 4239 C CA . SER A 1 518 ? -29.875 11.867 0.213 1.00 95.69 518 SER A CA 1
ATOM 4240 C C . SER A 1 518 ? -30.649 10.908 -0.707 1.00 95.69 518 SER A C 1
ATOM 4242 O O . SER A 1 518 ? -31.554 11.331 -1.425 1.00 95.69 518 SER A O 1
ATOM 4244 N N . ARG A 1 519 ? -30.300 9.614 -0.693 1.00 94.06 519 ARG A N 1
ATOM 4245 C CA . ARG A 1 519 ? -30.960 8.546 -1.457 1.00 94.06 519 ARG A CA 1
ATOM 4246 C C . ARG A 1 519 ? -31.938 7.729 -0.610 1.00 94.06 519 ARG A C 1
ATOM 4248 O O . ARG A 1 519 ? -32.299 6.637 -1.022 1.00 94.06 519 ARG A O 1
ATOM 4255 N N . GLY A 1 520 ? -32.365 8.233 0.548 1.00 93.19 520 GLY A N 1
ATOM 4256 C CA . GLY A 1 520 ? -33.429 7.620 1.351 1.00 93.19 520 GLY A CA 1
ATOM 4257 C C . GLY A 1 520 ? -32.967 6.573 2.366 1.00 93.19 520 GLY A C 1
ATOM 4258 O O . GLY A 1 520 ? -33.807 5.890 2.952 1.00 93.19 520 GLY A O 1
ATOM 4259 N N . TYR A 1 521 ? -31.659 6.433 2.610 1.00 94.12 521 TYR A N 1
ATOM 4260 C CA . TYR A 1 521 ? -31.194 5.647 3.756 1.00 94.12 521 TYR A CA 1
ATOM 4261 C C . TYR A 1 521 ? -31.609 6.325 5.070 1.00 94.12 521 TYR A C 1
ATOM 4263 O O . TYR A 1 521 ? -31.719 7.548 5.149 1.00 94.12 521 TYR A O 1
ATOM 4271 N N . ARG A 1 522 ? -31.781 5.527 6.128 1.00 94.81 522 ARG A N 1
ATOM 4272 C CA . ARG A 1 522 ? -32.032 6.013 7.493 1.00 94.81 522 ARG A CA 1
ATOM 4273 C C . ARG A 1 522 ? -31.001 5.442 8.452 1.00 94.81 522 ARG A C 1
ATOM 4275 O O . ARG A 1 522 ? -30.778 4.235 8.445 1.00 94.81 522 ARG A O 1
ATOM 4282 N N . ALA A 1 523 ? -30.398 6.273 9.293 1.00 95.12 523 ALA A N 1
ATOM 4283 C CA . ALA A 1 523 ? -29.560 5.808 10.393 1.00 95.12 523 ALA A CA 1
ATOM 4284 C C . ALA A 1 523 ? -30.339 5.882 11.708 1.00 95.12 523 ALA A C 1
ATOM 4286 O O . ALA A 1 523 ? -30.860 6.942 12.062 1.00 95.12 523 ALA A O 1
ATOM 4287 N N . THR A 1 524 ? -30.415 4.758 12.423 1.00 94.12 524 THR A N 1
ATOM 4288 C CA . THR A 1 524 ? -31.221 4.641 13.653 1.00 94.12 524 THR A CA 1
ATOM 4289 C C . THR A 1 524 ? -30.387 4.551 14.924 1.00 94.12 524 THR A C 1
ATOM 4291 O O . THR A 1 524 ? -30.900 4.759 16.021 1.00 94.12 524 THR A O 1
ATOM 4294 N N . LYS A 1 525 ? -29.087 4.269 14.801 1.00 91.81 525 LYS A N 1
ATOM 4295 C CA . LYS A 1 525 ? -28.166 4.238 15.938 1.00 91.81 525 LYS A CA 1
ATOM 4296 C C . LYS A 1 525 ? -26.766 4.638 15.508 1.00 91.81 525 LYS A C 1
ATOM 4298 O O . LYS A 1 525 ? -26.275 4.130 14.504 1.00 91.81 525 LYS A O 1
ATOM 4303 N N . VAL A 1 526 ? -26.105 5.492 16.280 1.00 92.44 526 VAL A N 1
ATOM 4304 C CA . VAL A 1 526 ? -24.685 5.819 16.114 1.00 92.44 526 VAL A CA 1
ATOM 4305 C C . VAL A 1 526 ? -23.897 5.244 17.282 1.00 92.44 526 VAL A C 1
ATOM 4307 O O . VAL A 1 526 ? -24.180 5.528 18.443 1.00 92.44 526 VAL A O 1
ATOM 4310 N N . TYR A 1 527 ? -22.902 4.415 16.978 1.00 89.00 527 TYR A N 1
ATOM 4311 C CA . TYR A 1 527 ? -22.041 3.811 17.992 1.00 89.00 527 TYR A CA 1
ATOM 4312 C C . TYR A 1 527 ? -20.886 4.753 18.319 1.00 89.00 527 TYR A C 1
ATOM 4314 O O . TYR A 1 527 ? -20.723 5.166 19.463 1.00 89.00 527 TYR A O 1
ATOM 4322 N N . SER A 1 528 ? -20.135 5.161 17.296 1.00 90.06 528 SER A N 1
ATOM 4323 C CA . SER A 1 528 ? -18.965 6.021 17.466 1.00 90.06 528 SER A CA 1
ATOM 4324 C C . SER A 1 528 ? -18.628 6.796 16.195 1.00 90.06 528 SER A C 1
ATOM 4326 O O . SER A 1 528 ? -18.936 6.341 15.089 1.00 90.06 528 SER A O 1
ATOM 4328 N N . ILE A 1 529 ? -17.936 7.921 16.350 1.00 93.25 529 ILE A N 1
ATOM 4329 C CA . ILE A 1 529 ? -17.518 8.811 15.268 1.00 93.25 529 ILE A CA 1
ATOM 4330 C C . ILE A 1 529 ? -16.047 9.184 15.466 1.00 93.25 529 ILE A C 1
ATOM 4332 O O . ILE A 1 529 ? -15.627 9.532 16.568 1.00 93.25 529 ILE A O 1
ATOM 4336 N N . TYR A 1 530 ? -15.263 9.130 14.391 1.00 94.12 530 TYR A N 1
ATOM 4337 C CA . TYR A 1 530 ? -13.975 9.817 14.303 1.00 94.12 530 TYR A CA 1
ATOM 4338 C C . TYR A 1 530 ? -14.212 11.122 13.559 1.00 94.12 530 TYR A C 1
ATOM 4340 O O . TYR A 1 530 ? -14.449 11.102 12.349 1.00 94.12 530 TYR A O 1
ATOM 4348 N N . HIS A 1 531 ? -14.192 12.230 14.290 1.00 95.31 531 HIS A N 1
ATOM 4349 C CA . HIS A 1 531 ? -14.514 13.550 13.773 1.00 95.31 531 HIS A CA 1
ATOM 4350 C C . HIS A 1 531 ? -13.248 14.384 13.574 1.00 95.31 531 HIS A C 1
ATOM 4352 O O . HIS A 1 531 ? -12.410 14.459 14.462 1.00 95.31 531 HIS A O 1
ATOM 4358 N N . TRP A 1 532 ? -13.115 15.028 12.416 1.00 95.06 532 TRP A N 1
ATOM 4359 C CA . TRP A 1 532 ? -12.109 16.065 12.193 1.00 95.06 532 TRP A CA 1
ATOM 4360 C C . TRP A 1 532 ? -12.789 17.410 11.999 1.00 95.06 532 TRP A C 1
ATOM 4362 O O . TRP A 1 532 ? -13.634 17.539 11.109 1.00 95.06 532 TRP A O 1
ATOM 4372 N N . GLU A 1 533 ? -12.352 18.389 12.786 1.00 94.06 533 GLU A N 1
ATOM 4373 C CA . GLU A 1 533 ? -12.765 19.786 12.668 1.00 94.06 533 GLU A CA 1
ATOM 4374 C C . GLU A 1 533 ? -12.187 20.412 11.389 1.00 94.06 533 GLU A C 1
ATOM 4376 O O . GLU A 1 533 ? -12.900 20.984 10.566 1.00 94.06 533 GLU A O 1
ATOM 4381 N N . GLU A 1 534 ? -10.882 20.228 11.165 1.00 94.69 534 GLU A N 1
ATOM 4382 C CA . GLU A 1 534 ? -10.164 20.856 10.057 1.00 94.69 534 GLU A CA 1
ATOM 4383 C C . GLU A 1 534 ? -10.032 19.941 8.835 1.00 94.69 534 GLU A C 1
ATOM 4385 O O . GLU A 1 534 ? -9.617 18.781 8.923 1.00 9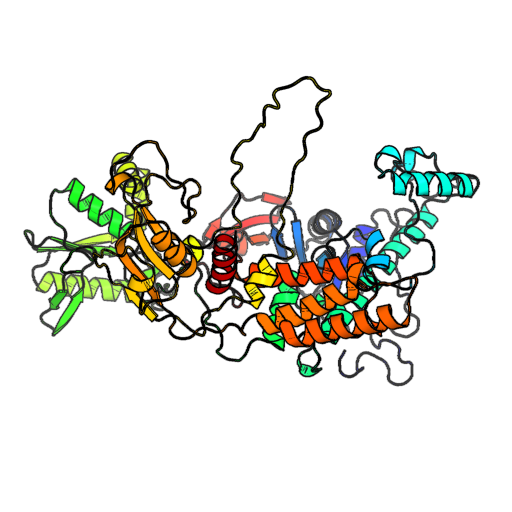4.69 534 GLU A O 1
ATOM 4390 N N . TRP A 1 535 ? -10.336 20.502 7.663 1.00 95.12 535 TRP A N 1
ATOM 4391 C CA . TRP A 1 535 ? -10.217 19.849 6.362 1.00 95.12 535 TRP A CA 1
ATOM 4392 C C . TRP A 1 535 ? -9.558 20.785 5.345 1.00 95.12 535 TRP A C 1
ATOM 4394 O O . TRP A 1 535 ? -9.767 21.994 5.379 1.00 95.12 535 TRP A O 1
ATOM 4404 N N . SER A 1 536 ? -8.797 20.225 4.406 1.00 94.69 536 SER A N 1
ATOM 4405 C CA . SER A 1 536 ? -8.094 20.966 3.356 1.00 94.69 536 SER A CA 1
ATOM 4406 C C . SER A 1 536 ? -8.255 20.298 1.996 1.00 94.69 536 SER A C 1
ATOM 4408 O O . SER A 1 536 ? -8.061 19.093 1.849 1.00 94.69 536 SER A O 1
ATOM 4410 N N . ASP A 1 537 ? -8.555 21.101 0.988 1.00 93.69 537 ASP A N 1
ATOM 4411 C CA . ASP A 1 537 ? -8.569 20.747 -0.432 1.00 93.69 537 ASP A CA 1
ATOM 4412 C C . ASP A 1 537 ? -7.193 20.937 -1.110 1.00 93.69 537 ASP A C 1
ATOM 4414 O O . ASP A 1 537 ? -7.020 20.647 -2.293 1.00 93.69 537 ASP A O 1
ATOM 4418 N N . GLU A 1 538 ? -6.187 21.390 -0.357 1.00 93.81 538 GLU A N 1
ATOM 4419 C CA . GLU A 1 538 ? -4.825 21.641 -0.838 1.00 93.81 538 GLU A CA 1
ATOM 4420 C C . GLU A 1 538 ? -3.829 20.534 -0.466 1.00 93.81 538 GLU A C 1
ATOM 4422 O O . GLU A 1 538 ? -2.683 20.572 -0.906 1.00 93.81 538 GLU A O 1
ATOM 4427 N N . LEU A 1 539 ? -4.225 19.530 0.328 1.00 94.31 539 LEU A N 1
ATOM 4428 C CA . LEU A 1 539 ? -3.296 18.495 0.806 1.00 94.31 539 LEU A CA 1
ATOM 4429 C C . LEU A 1 539 ? -2.630 17.727 -0.348 1.00 94.31 539 LEU A C 1
ATOM 4431 O O . LEU A 1 539 ? -1.422 17.501 -0.329 1.00 94.31 539 LEU A O 1
ATOM 4435 N N . LEU A 1 540 ? -3.422 17.309 -1.339 1.00 94.69 540 LEU A N 1
ATOM 4436 C CA . LEU A 1 540 ? -2.957 16.524 -2.487 1.00 94.69 540 LEU A CA 1
ATOM 4437 C C . LEU A 1 540 ? -2.874 17.328 -3.786 1.00 94.69 540 LEU A C 1
ATOM 4439 O O . LEU A 1 540 ? -2.145 16.928 -4.697 1.00 94.69 540 LEU A O 1
ATOM 4443 N N . ARG A 1 541 ? -3.588 18.454 -3.871 1.00 94.69 541 ARG A N 1
ATOM 4444 C CA . ARG A 1 541 ? -3.722 19.255 -5.092 1.00 94.69 541 ARG A CA 1
ATOM 4445 C C . ARG A 1 541 ? -2.372 19.653 -5.711 1.00 94.69 541 ARG A C 1
ATOM 4447 O O . ARG A 1 541 ? -2.201 19.351 -6.892 1.00 94.69 541 ARG A O 1
ATOM 4454 N N . PRO A 1 542 ? -1.384 20.203 -4.974 1.00 93.88 542 PRO A N 1
ATOM 4455 C CA . PRO A 1 542 ? -0.083 20.569 -5.543 1.00 93.88 542 PRO A CA 1
ATOM 4456 C C . PRO A 1 542 ? 0.672 19.396 -6.175 1.00 93.88 542 PRO A C 1
ATOM 4458 O O . PRO A 1 542 ? 1.222 19.507 -7.268 1.00 93.88 542 PRO A O 1
ATOM 4461 N N . TYR A 1 543 ? 0.643 18.230 -5.527 1.00 93.94 543 TYR A N 1
ATOM 4462 C CA . TYR A 1 543 ? 1.258 17.024 -6.077 1.00 93.94 543 TYR A CA 1
ATOM 4463 C C . TYR A 1 543 ? 0.558 16.571 -7.366 1.00 93.94 543 TYR A C 1
ATOM 4465 O O . TYR A 1 543 ? 1.215 16.211 -8.346 1.00 93.94 543 TYR A O 1
ATOM 4473 N N . VAL A 1 544 ? -0.779 16.602 -7.386 1.00 94.69 544 VAL A N 1
ATOM 4474 C CA . VAL A 1 544 ? -1.560 16.244 -8.578 1.00 94.69 544 VAL A CA 1
ATOM 4475 C C . VAL A 1 544 ? -1.286 17.220 -9.722 1.00 94.69 544 VAL A C 1
ATOM 4477 O O . VAL A 1 544 ? -1.139 16.762 -10.853 1.00 94.69 544 VAL A O 1
ATOM 4480 N N . GLN A 1 545 ? -1.163 18.524 -9.448 1.00 93.88 545 GLN A N 1
ATOM 4481 C CA . GLN A 1 545 ? -0.807 19.544 -10.443 1.00 93.88 545 GLN A CA 1
ATOM 4482 C C . GLN A 1 545 ? 0.518 19.210 -11.136 1.00 93.88 545 GLN A C 1
ATOM 4484 O O . GLN A 1 545 ? 0.564 19.152 -12.365 1.00 93.88 545 GLN A O 1
ATOM 4489 N N . ASP A 1 546 ? 1.567 18.894 -10.373 1.00 92.31 546 ASP A N 1
ATOM 4490 C CA . ASP A 1 546 ? 2.879 18.556 -10.934 1.00 92.31 546 ASP A CA 1
ATOM 4491 C C . ASP A 1 546 ? 2.868 17.268 -11.765 1.00 92.31 546 ASP A C 1
ATOM 4493 O O . ASP A 1 546 ? 3.440 17.216 -12.858 1.00 92.31 546 ASP A O 1
ATOM 4497 N N . MET A 1 547 ? 2.187 16.222 -11.289 1.00 92.62 547 MET A N 1
ATOM 4498 C CA . MET A 1 547 ? 2.073 14.971 -12.047 1.00 92.62 547 MET A CA 1
ATOM 4499 C C . MET A 1 547 ? 1.189 15.130 -13.294 1.00 92.62 547 MET A C 1
ATOM 4501 O O . MET A 1 547 ? 1.441 14.490 -14.320 1.00 92.62 547 MET A O 1
ATOM 4505 N N . MET A 1 548 ? 0.152 15.973 -13.229 1.00 93.00 548 MET A N 1
ATOM 4506 C CA . MET A 1 548 ? -0.705 16.296 -14.371 1.00 93.00 548 MET A CA 1
ATOM 4507 C C . MET A 1 548 ? 0.030 17.136 -15.408 1.00 93.00 548 MET A C 1
ATOM 4509 O O . MET A 1 548 ? -0.097 16.819 -16.587 1.00 93.00 548 MET A O 1
ATOM 4513 N N . ARG A 1 549 ? 0.857 18.105 -14.998 1.00 93.19 549 ARG A N 1
ATOM 4514 C CA . ARG A 1 549 ? 1.765 18.837 -15.893 1.00 93.19 549 ARG A CA 1
ATOM 4515 C C . ARG A 1 549 ? 2.604 17.872 -16.727 1.00 93.19 549 ARG A C 1
ATOM 4517 O O . ARG A 1 549 ? 2.490 17.878 -17.948 1.00 93.19 549 ARG A O 1
ATOM 4524 N N . LEU A 1 550 ? 3.344 16.968 -16.072 1.00 91.25 550 LEU A N 1
ATOM 4525 C CA . LEU A 1 550 ? 4.174 15.970 -16.761 1.00 91.25 550 LEU A CA 1
ATOM 4526 C C . LEU A 1 550 ? 3.360 15.109 -17.736 1.00 91.25 550 LEU A C 1
ATOM 4528 O O . LEU A 1 550 ? 3.810 14.794 -18.835 1.00 91.25 550 LEU A O 1
ATOM 4532 N N . LYS A 1 551 ? 2.150 14.704 -17.333 1.00 92.19 551 LYS A N 1
ATOM 4533 C CA . LYS A 1 551 ? 1.259 13.898 -18.174 1.00 92.19 551 LYS A CA 1
ATOM 4534 C C . LYS A 1 551 ? 0.760 14.686 -19.392 1.00 92.19 551 LYS A C 1
ATOM 4536 O O . LYS A 1 551 ? 0.652 14.092 -20.465 1.00 92.19 551 LYS A O 1
ATOM 4541 N N . ILE A 1 552 ? 0.406 15.962 -19.227 1.00 93.00 552 ILE A N 1
ATOM 4542 C CA . ILE A 1 552 ? -0.095 16.834 -20.298 1.00 93.00 552 ILE A CA 1
ATOM 4543 C C . ILE A 1 552 ? 1.030 17.127 -21.289 1.00 93.00 552 ILE A C 1
ATOM 4545 O O . ILE A 1 552 ? 0.857 16.854 -22.473 1.00 93.00 552 ILE A O 1
ATOM 4549 N N . GLU A 1 553 ? 2.195 17.563 -20.807 1.00 93.06 553 GLU A N 1
ATOM 4550 C CA . GLU A 1 553 ? 3.375 17.830 -21.641 1.00 93.06 553 GLU A CA 1
ATOM 4551 C C . GLU A 1 553 ? 3.758 16.591 -22.467 1.00 93.06 553 GLU A C 1
ATOM 4553 O O . GLU A 1 553 ? 3.880 16.670 -23.687 1.00 93.06 553 GLU A O 1
ATOM 4558 N N . ALA A 1 554 ? 3.787 15.408 -21.844 1.00 91.25 554 ALA A N 1
ATOM 4559 C CA . ALA A 1 554 ? 4.070 14.150 -22.539 1.00 91.25 554 ALA A CA 1
ATOM 4560 C C . ALA A 1 554 ? 2.930 13.642 -23.447 1.00 91.25 554 ALA A C 1
ATOM 4562 O O . ALA A 1 554 ? 3.121 12.689 -24.206 1.00 91.25 554 ALA A O 1
ATOM 4563 N N . SER A 1 555 ? 1.719 14.203 -23.370 1.00 92.19 555 SER A N 1
ATOM 4564 C CA . SER A 1 555 ? 0.623 13.824 -24.276 1.00 92.19 555 SER A CA 1
ATOM 4565 C C . SER A 1 555 ? 0.744 14.502 -25.644 1.00 92.19 555 SER A C 1
ATOM 4567 O O . SER A 1 555 ? 0.179 13.994 -26.612 1.00 92.19 555 SER A O 1
ATOM 4569 N N . GLY A 1 556 ? 1.520 15.587 -25.737 1.00 92.06 556 GLY A N 1
ATOM 4570 C CA . GLY A 1 556 ? 1.548 16.463 -26.902 1.00 92.06 556 GLY A CA 1
ATOM 4571 C C . GLY A 1 556 ? 0.305 17.353 -26.998 1.00 92.06 556 GLY A C 1
ATOM 4572 O O . GLY A 1 556 ? -0.596 17.300 -26.158 1.00 92.06 556 GLY A O 1
ATOM 4573 N N . TRP A 1 557 ? 0.269 18.183 -28.039 1.00 92.75 557 TRP A N 1
ATOM 4574 C CA . TRP A 1 557 ? -0.830 19.112 -28.284 1.00 92.75 557 TRP A CA 1
ATOM 4575 C C . TRP A 1 557 ? -2.145 18.374 -28.600 1.00 92.75 557 TRP A C 1
ATOM 4577 O O . TRP A 1 557 ? -2.143 17.465 -29.436 1.00 92.75 557 TRP A O 1
ATOM 4587 N N . PRO A 1 558 ? -3.272 18.745 -27.960 1.00 90.44 558 PRO A N 1
ATOM 4588 C CA . PRO A 1 558 ? -4.588 18.214 -28.311 1.00 90.44 558 PRO A CA 1
ATOM 4589 C C . PRO A 1 558 ? -4.950 18.480 -29.776 1.00 90.44 558 PRO A C 1
ATOM 4591 O O . PRO A 1 558 ? -4.657 19.545 -30.305 1.00 90.44 558 PRO A O 1
ATOM 4594 N N . SER A 1 559 ? -5.679 17.568 -30.421 1.00 88.19 559 SER A N 1
ATOM 4595 C CA . SER A 1 559 ? -6.139 17.782 -31.803 1.00 88.19 559 SER A CA 1
ATOM 4596 C C . SER A 1 559 ? -7.023 19.022 -31.952 1.00 88.19 559 SER A C 1
ATOM 4598 O O . SER A 1 559 ? -6.998 19.663 -32.991 1.00 88.19 559 SER A O 1
ATOM 4600 N N . SER A 1 560 ? -7.760 19.395 -30.902 1.00 87.12 560 SER A N 1
ATOM 4601 C CA . SER A 1 560 ? -8.624 20.579 -30.883 1.00 87.12 560 SER A CA 1
ATOM 4602 C C . SER A 1 560 ? -7.875 21.912 -30.938 1.00 87.12 560 SER A C 1
ATOM 4604 O O . SER A 1 560 ? -8.521 22.940 -31.106 1.00 87.12 560 SER A O 1
ATOM 4606 N N . VAL A 1 561 ? -6.553 21.917 -30.731 1.00 89.00 561 VAL A N 1
ATOM 4607 C CA . VAL A 1 561 ? -5.732 23.139 -30.794 1.00 89.00 561 VAL A CA 1
ATOM 4608 C C . VAL A 1 561 ? -4.820 23.177 -32.014 1.00 89.00 561 VAL A C 1
ATOM 4610 O O . VAL A 1 561 ? -4.083 24.140 -32.179 1.00 89.00 561 VAL A O 1
ATOM 4613 N N . LEU A 1 562 ? -4.847 22.136 -32.847 1.00 87.62 562 LEU A N 1
ATOM 4614 C CA . LEU A 1 562 ? -4.080 22.064 -34.085 1.00 87.62 562 LEU A CA 1
ATOM 4615 C C . LEU A 1 562 ? -4.963 22.551 -35.236 1.00 87.62 562 LEU A C 1
ATOM 4617 O O . LEU A 1 562 ? -6.090 22.079 -35.390 1.00 87.62 562 LEU A O 1
ATOM 4621 N N . SER A 1 563 ? -4.451 23.482 -36.039 1.00 83.00 563 SER A N 1
ATOM 4622 C CA . SER A 1 563 ? -5.138 24.021 -37.215 1.00 83.00 563 SER A CA 1
ATOM 4623 C C . SER A 1 563 ? -4.155 24.037 -38.388 1.00 83.00 563 SER A C 1
ATOM 4625 O O . SER A 1 563 ? -3.483 25.046 -38.613 1.00 83.00 563 SER A O 1
ATOM 4627 N N . PRO A 1 564 ? -4.050 22.922 -39.143 1.00 75.88 564 PRO A N 1
ATOM 4628 C CA . PRO A 1 564 ? -3.058 22.773 -40.211 1.00 75.88 564 PRO A CA 1
ATOM 4629 C C . PRO A 1 564 ? -3.132 23.872 -41.279 1.00 75.88 564 PRO A C 1
ATOM 4631 O O . PRO A 1 564 ? -2.118 24.210 -41.883 1.00 75.88 564 PRO A O 1
ATOM 4634 N N . ASP A 1 565 ? -4.324 24.439 -41.482 1.00 83.19 565 ASP A N 1
ATOM 4635 C CA . ASP A 1 565 ? -4.610 25.423 -42.526 1.00 83.19 565 ASP A CA 1
ATOM 4636 C C . ASP A 1 565 ? -4.506 26.883 -42.036 1.00 83.19 565 ASP A C 1
ATOM 4638 O O . ASP A 1 565 ? -4.592 27.808 -42.844 1.00 83.19 565 ASP A O 1
ATOM 4642 N N . ASN A 1 566 ? -4.330 27.124 -40.726 1.00 87.75 566 ASN A N 1
ATOM 4643 C CA . ASN A 1 566 ? -4.271 28.474 -40.155 1.00 87.75 566 ASN A CA 1
ATOM 4644 C C . ASN A 1 566 ? -3.328 28.559 -38.940 1.00 87.75 566 ASN A C 1
ATOM 4646 O O . ASN A 1 566 ? -3.720 28.300 -37.800 1.00 87.75 566 ASN A O 1
ATOM 4650 N N . ILE A 1 567 ? -2.092 28.999 -39.198 1.00 88.19 567 ILE A N 1
ATOM 4651 C CA . ILE A 1 567 ? -1.014 29.112 -38.201 1.00 88.19 567 ILE A CA 1
ATOM 4652 C C . ILE A 1 567 ? -1.372 30.098 -37.076 1.00 88.19 567 ILE A C 1
ATOM 4654 O O . ILE A 1 567 ? -1.150 29.793 -35.908 1.00 88.19 567 ILE A O 1
ATOM 4658 N N . GLU A 1 568 ? -1.966 31.251 -37.398 1.00 89.06 568 GLU A N 1
ATOM 4659 C CA . GLU A 1 568 ? -2.332 32.270 -36.399 1.00 89.06 568 GLU A CA 1
ATOM 4660 C C . GLU A 1 568 ? -3.424 31.752 -35.449 1.00 89.06 568 GLU A C 1
ATOM 4662 O O . GLU A 1 568 ? -3.371 31.950 -34.233 1.00 89.06 568 GLU A O 1
ATOM 4667 N N . GLN A 1 569 ? -4.401 31.021 -35.994 1.00 88.94 569 GLN A N 1
ATOM 4668 C CA . GLN A 1 569 ? -5.431 30.368 -35.194 1.00 88.94 569 GLN A CA 1
ATOM 4669 C C . GLN A 1 569 ? -4.850 29.250 -34.320 1.00 88.94 569 GLN A C 1
ATOM 4671 O O . GLN A 1 569 ? -5.234 29.139 -33.158 1.00 88.94 569 GLN A O 1
ATOM 4676 N N . GLU A 1 570 ? -3.932 28.437 -34.848 1.00 91.19 570 GLU A N 1
ATOM 4677 C CA . GLU A 1 570 ? -3.243 27.400 -34.074 1.00 91.19 570 GLU A CA 1
ATOM 4678 C C . GLU A 1 570 ? -2.456 27.999 -32.897 1.00 91.19 570 GLU A C 1
ATOM 4680 O O . GLU A 1 570 ? -2.591 27.527 -31.768 1.00 91.19 570 GLU A O 1
ATOM 4685 N N . GLU A 1 571 ? -1.679 29.064 -33.115 1.00 91.56 571 GLU A N 1
ATOM 4686 C CA . GLU A 1 571 ? -0.945 29.746 -32.040 1.00 91.56 571 GLU A CA 1
ATOM 4687 C C . GLU A 1 571 ? -1.884 30.317 -30.974 1.00 91.56 571 GLU A C 1
ATOM 4689 O O . GLU A 1 571 ? -1.649 30.131 -29.776 1.00 91.56 571 GLU A O 1
ATOM 4694 N N . ARG A 1 572 ? -2.992 30.943 -31.391 1.00 92.44 572 ARG A N 1
ATOM 4695 C CA . ARG A 1 572 ? -4.020 31.428 -30.466 1.00 92.44 572 ARG A CA 1
ATOM 4696 C C . ARG A 1 572 ? -4.615 30.291 -29.633 1.00 92.44 572 ARG A C 1
ATOM 4698 O O . ARG A 1 572 ? -4.676 30.411 -28.415 1.00 92.44 572 ARG A O 1
ATOM 4705 N N . LEU A 1 573 ? -5.000 29.176 -30.257 1.00 92.56 573 LEU A N 1
ATOM 4706 C CA . LEU A 1 573 ? -5.575 28.021 -29.558 1.00 92.56 573 LEU A CA 1
ATOM 4707 C C . LEU A 1 573 ? -4.574 27.355 -28.600 1.00 92.56 573 LEU A C 1
ATOM 4709 O O . LEU A 1 573 ? -4.964 26.892 -27.526 1.00 92.56 573 LEU A O 1
ATOM 4713 N N . LYS A 1 574 ? -3.285 27.316 -28.957 1.00 94.12 574 LYS A N 1
ATOM 4714 C CA . LYS A 1 574 ? -2.212 26.837 -28.072 1.00 94.12 574 LYS A CA 1
ATOM 4715 C C . LYS A 1 574 ? -2.041 27.739 -26.849 1.00 94.12 574 LYS A C 1
ATOM 4717 O O . LYS A 1 574 ? -1.931 27.220 -25.737 1.00 94.12 574 LYS A O 1
ATOM 4722 N N . ASN A 1 575 ? -2.062 29.059 -27.036 1.00 94.00 575 ASN A N 1
ATOM 4723 C CA . ASN A 1 575 ? -2.000 30.021 -25.935 1.00 94.00 575 ASN A CA 1
ATOM 4724 C C . ASN A 1 575 ? -3.239 29.918 -25.036 1.00 94.00 575 ASN A C 1
ATOM 4726 O O . ASN A 1 575 ? -3.089 29.759 -23.826 1.00 94.00 575 ASN A O 1
ATOM 4730 N N . ASP A 1 576 ? -4.440 29.867 -25.622 1.00 94.06 576 ASP A N 1
ATOM 4731 C CA . ASP A 1 576 ? -5.699 29.670 -24.893 1.00 94.06 576 ASP A CA 1
ATOM 4732 C C . ASP A 1 576 ? -5.668 28.367 -24.072 1.00 94.06 576 ASP A C 1
ATOM 4734 O O . ASP A 1 576 ? -6.130 28.324 -22.931 1.00 94.06 576 ASP A O 1
ATOM 4738 N N . PHE A 1 577 ? -5.082 27.291 -24.611 1.00 94.44 577 PHE A N 1
ATOM 4739 C CA . PHE A 1 577 ? -4.912 26.028 -23.891 1.00 94.44 577 PHE A CA 1
ATOM 4740 C C . PHE A 1 577 ? -3.986 26.158 -22.676 1.00 94.44 577 PHE A C 1
ATOM 4742 O O . PHE A 1 577 ? -4.308 25.633 -21.605 1.00 94.44 577 PHE A O 1
ATOM 4749 N N . ILE A 1 578 ? -2.851 26.848 -22.811 1.00 95.25 578 ILE A N 1
ATOM 4750 C CA . ILE A 1 578 ? -1.922 27.086 -21.698 1.00 95.25 578 ILE A CA 1
ATOM 4751 C C . ILE A 1 578 ? -2.585 27.961 -20.632 1.00 95.25 578 ILE A C 1
ATOM 4753 O O . ILE A 1 578 ? -2.592 27.594 -19.455 1.00 95.25 578 ILE A O 1
ATOM 4757 N N . GLU A 1 579 ? -3.189 29.078 -21.040 1.00 95.75 579 GLU A N 1
ATOM 4758 C CA . GLU A 1 579 ? -3.874 30.002 -20.136 1.00 95.75 579 GLU A CA 1
ATOM 4759 C C . GLU A 1 579 ? -5.021 29.319 -19.397 1.00 95.75 579 GLU A C 1
ATOM 4761 O O . GLU A 1 579 ? -5.160 29.492 -18.186 1.00 95.75 579 GLU A O 1
ATOM 4766 N N . LYS A 1 580 ? -5.803 28.480 -20.086 1.00 95.00 580 LYS A N 1
ATOM 4767 C CA . LYS A 1 580 ? -6.869 27.694 -19.463 1.00 95.00 580 LYS A CA 1
ATOM 4768 C C . LYS A 1 580 ? -6.323 26.750 -18.394 1.00 95.00 580 LYS A C 1
ATOM 4770 O O . LYS A 1 580 ? -6.859 26.725 -17.289 1.00 95.00 580 LYS A O 1
ATOM 4775 N N . ASN A 1 581 ? -5.249 26.010 -18.680 1.00 94.88 581 ASN A N 1
ATOM 4776 C CA . ASN A 1 581 ? -4.646 25.103 -17.695 1.00 94.88 581 ASN A CA 1
ATOM 4777 C C . ASN A 1 581 ? -4.105 25.854 -16.472 1.00 94.88 581 ASN A C 1
ATOM 4779 O O . ASN A 1 581 ? -4.281 25.400 -15.338 1.00 94.88 581 ASN A O 1
ATOM 4783 N N . GLN A 1 582 ? -3.507 27.025 -16.682 1.00 96.00 582 GLN A N 1
ATOM 4784 C CA . GLN A 1 582 ? -3.030 27.864 -15.591 1.00 96.00 582 GLN A CA 1
ATOM 4785 C C . GLN A 1 582 ? -4.188 28.449 -14.770 1.00 96.00 582 GLN A C 1
ATOM 4787 O O . GLN A 1 582 ? -4.144 28.420 -13.542 1.00 96.00 582 GLN A O 1
ATOM 4792 N N . LYS A 1 583 ? -5.226 28.971 -15.428 1.00 95.94 583 LYS A N 1
ATOM 4793 C CA . LYS A 1 583 ? -6.354 29.651 -14.782 1.00 95.94 583 LYS A CA 1
ATOM 4794 C C . LYS A 1 583 ? -7.287 28.687 -14.053 1.00 95.94 583 LYS A C 1
ATOM 4796 O O . LYS A 1 583 ? -7.700 28.982 -12.938 1.00 95.94 583 LYS A O 1
ATOM 4801 N N . GLU A 1 584 ? -7.639 27.564 -14.676 1.00 92.75 584 GLU A N 1
ATOM 4802 C CA . GLU A 1 584 ? -8.597 26.603 -14.112 1.00 92.75 584 GLU A CA 1
ATOM 4803 C C . GLU A 1 584 ? -7.937 25.613 -13.153 1.00 92.75 584 GLU A C 1
ATOM 4805 O O . GLU A 1 584 ? -8.540 25.239 -12.148 1.00 92.75 584 GLU A O 1
ATOM 4810 N N . TYR A 1 585 ? -6.705 25.185 -13.450 1.00 92.88 585 TYR A N 1
ATOM 4811 C CA . TYR A 1 585 ? -6.054 24.102 -12.710 1.00 92.88 585 TYR A CA 1
ATOM 4812 C C . TYR A 1 585 ? -4.780 24.526 -11.981 1.00 92.88 585 TYR A C 1
ATOM 4814 O O . TYR A 1 585 ? -4.220 23.706 -11.256 1.00 92.88 585 TYR A O 1
ATOM 4822 N N . GLY A 1 586 ? -4.300 25.763 -12.149 1.00 94.25 586 GLY A N 1
ATOM 4823 C CA . GLY A 1 586 ? -3.025 26.211 -11.578 1.00 94.25 586 GLY A CA 1
ATOM 4824 C C . GLY A 1 586 ? -1.810 25.486 -12.164 1.00 94.25 586 GLY A C 1
ATOM 4825 O O . GLY A 1 586 ? -0.775 25.409 -11.507 1.00 94.25 586 GLY A O 1
ATOM 4826 N N . ILE A 1 587 ? -1.943 24.894 -13.357 1.00 94.69 587 ILE A N 1
ATOM 4827 C CA . ILE A 1 587 ? -0.886 24.108 -13.997 1.00 94.69 587 ILE A CA 1
ATOM 4828 C C . ILE A 1 587 ? -0.141 24.979 -15.002 1.00 94.69 587 ILE A C 1
ATOM 4830 O O . ILE A 1 587 ? -0.676 25.337 -16.051 1.00 94.69 587 ILE A O 1
ATOM 4834 N N . THR A 1 588 ? 1.130 25.239 -14.708 1.00 92.94 588 THR A N 1
ATOM 4835 C CA . THR A 1 588 ? 2.034 25.953 -15.610 1.00 92.94 588 THR A CA 1
ATOM 4836 C C . THR A 1 588 ? 2.696 24.962 -16.560 1.00 92.94 588 THR A C 1
ATOM 4838 O O . THR A 1 588 ? 3.491 24.127 -16.128 1.00 92.94 588 THR A O 1
ATOM 4841 N N . LEU A 1 589 ? 2.363 25.052 -17.846 1.00 94.50 589 LEU A N 1
ATOM 4842 C CA . LEU A 1 589 ? 2.919 24.209 -18.904 1.00 94.50 589 LEU A CA 1
ATOM 4843 C C . LEU A 1 589 ? 4.107 24.901 -19.580 1.00 94.50 589 LEU A C 1
ATOM 4845 O O . LEU A 1 589 ? 4.062 26.106 -19.822 1.00 94.50 589 LEU A O 1
ATOM 4849 N N . ASP A 1 590 ? 5.139 24.134 -19.924 1.00 91.19 590 ASP A N 1
ATOM 4850 C CA . ASP A 1 590 ? 6.253 24.598 -20.752 1.00 91.19 590 ASP A CA 1
ATOM 4851 C C . ASP A 1 590 ? 6.011 24.203 -22.222 1.00 91.19 590 ASP A C 1
ATOM 4853 O O . ASP A 1 590 ? 6.100 23.014 -22.548 1.00 91.19 590 ASP A O 1
ATOM 4857 N N . PRO A 1 591 ? 5.734 25.159 -23.134 1.00 91.56 591 PRO A N 1
ATOM 4858 C CA . PRO A 1 591 ? 5.435 24.859 -24.536 1.00 91.56 591 PRO A CA 1
ATOM 4859 C C . PRO A 1 591 ? 6.524 24.035 -25.229 1.00 91.56 591 PRO A C 1
ATOM 4861 O O . PRO A 1 591 ? 6.214 23.215 -26.091 1.00 91.56 591 PRO A O 1
ATOM 4864 N N . SER A 1 592 ? 7.789 24.214 -24.829 1.00 91.50 592 SER A N 1
ATOM 4865 C CA . SER A 1 592 ? 8.932 23.502 -25.414 1.00 91.50 592 SER A CA 1
ATOM 4866 C C . SER A 1 592 ? 8.972 22.016 -25.045 1.00 91.50 592 SER A C 1
ATOM 4868 O O . SER A 1 592 ? 9.617 21.224 -25.730 1.00 91.50 592 SER A O 1
ATOM 4870 N N . LYS A 1 593 ? 8.262 21.625 -23.980 1.00 89.00 593 LYS A N 1
ATOM 4871 C CA . LYS A 1 593 ? 8.173 20.243 -23.491 1.00 89.00 593 LYS A CA 1
ATOM 4872 C C . LYS A 1 593 ? 6.899 19.532 -23.931 1.00 89.00 593 LYS A C 1
ATOM 4874 O O . LYS A 1 593 ? 6.781 18.328 -23.703 1.00 89.00 593 LYS A O 1
ATOM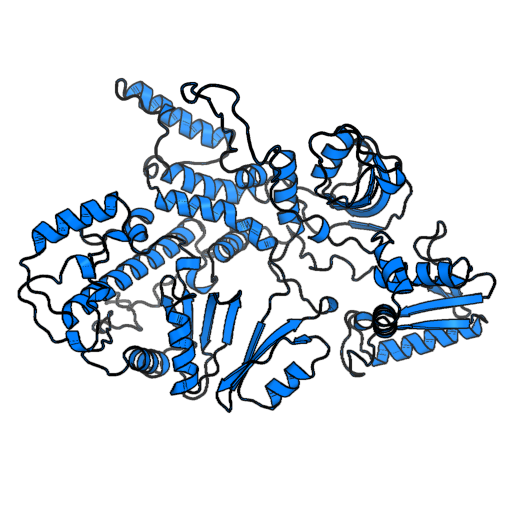 4879 N N . ILE A 1 594 ? 5.953 20.241 -24.556 1.00 92.88 594 ILE A N 1
ATOM 4880 C CA . ILE A 1 594 ? 4.713 19.645 -25.058 1.00 92.88 594 ILE A CA 1
ATOM 4881 C C . ILE A 1 594 ? 5.019 18.862 -26.335 1.00 92.88 594 ILE A C 1
ATOM 4883 O O . ILE A 1 594 ? 5.010 19.391 -27.446 1.00 92.88 594 ILE A O 1
ATOM 4887 N N . ALA A 1 595 ? 5.272 17.568 -26.169 1.00 90.31 595 ALA A N 1
ATOM 4888 C CA . ALA A 1 595 ? 5.579 16.647 -27.249 1.00 90.31 595 ALA A CA 1
ATOM 4889 C C . ALA A 1 595 ? 5.024 15.258 -26.931 1.00 90.31 595 ALA A C 1
ATOM 4891 O O . ALA A 1 595 ? 5.055 14.786 -25.793 1.00 90.31 595 ALA A O 1
ATOM 4892 N N . ARG A 1 596 ? 4.507 14.574 -27.956 1.00 88.94 596 ARG A N 1
ATOM 4893 C CA . ARG A 1 596 ? 3.903 13.253 -27.776 1.00 88.94 596 ARG A CA 1
ATOM 4894 C C . ARG A 1 596 ? 4.973 12.226 -27.386 1.00 88.94 596 ARG A C 1
ATOM 4896 O O . ARG A 1 596 ? 5.741 11.771 -28.226 1.00 88.94 596 ARG A O 1
ATOM 4903 N N . ASN A 1 597 ? 4.952 11.797 -26.127 1.00 86.62 597 ASN A N 1
ATOM 4904 C CA . ASN A 1 597 ? 5.781 10.731 -25.574 1.00 86.62 597 ASN A CA 1
ATOM 4905 C C . ASN A 1 597 ? 4.915 9.757 -24.756 1.00 86.62 597 ASN A C 1
ATOM 4907 O O . ASN A 1 597 ? 4.609 9.963 -23.579 1.00 86.62 597 ASN A O 1
ATOM 4911 N N . GLU A 1 598 ? 4.520 8.651 -25.387 1.00 82.06 598 GLU A N 1
ATOM 4912 C CA . GLU A 1 598 ? 3.577 7.687 -24.806 1.00 82.06 598 GLU A CA 1
ATOM 4913 C C . GLU A 1 598 ? 4.088 7.029 -23.518 1.00 82.06 598 GLU A C 1
ATOM 4915 O O . GLU A 1 598 ? 3.298 6.747 -22.611 1.00 82.06 598 GLU A O 1
ATOM 4920 N N . GLY A 1 599 ? 5.396 6.797 -23.409 1.00 75.50 599 GLY A N 1
ATOM 4921 C CA . GLY A 1 599 ? 5.961 6.127 -22.245 1.00 75.50 599 GLY A CA 1
ATOM 4922 C C . GLY A 1 599 ? 6.203 7.063 -21.064 1.00 75.50 599 GLY A C 1
ATOM 4923 O O . GLY A 1 599 ? 5.883 6.687 -19.935 1.00 75.50 599 GLY A O 1
ATOM 4924 N N . LEU A 1 600 ? 6.640 8.303 -21.300 1.00 81.75 600 LEU A N 1
ATOM 4925 C CA . LEU A 1 600 ? 6.723 9.316 -20.246 1.00 81.75 600 LEU A CA 1
ATOM 4926 C C . LEU A 1 600 ? 5.325 9.644 -19.721 1.00 81.75 600 LEU A C 1
ATOM 4928 O O . LEU A 1 600 ? 5.108 9.702 -18.511 1.00 81.75 600 LEU A O 1
ATOM 4932 N N . ARG A 1 601 ? 4.341 9.734 -20.622 1.00 88.62 601 ARG A N 1
ATOM 4933 C CA . ARG A 1 601 ? 2.931 9.874 -20.257 1.00 88.62 601 ARG A CA 1
ATOM 4934 C C . ARG A 1 601 ? 2.448 8.704 -19.397 1.00 88.62 601 ARG A C 1
ATOM 4936 O O . ARG A 1 601 ? 1.717 8.920 -18.429 1.00 88.62 601 ARG A O 1
ATOM 4943 N N . TYR A 1 602 ? 2.828 7.468 -19.729 1.00 85.06 602 TYR A N 1
ATOM 4944 C CA . TYR A 1 602 ? 2.508 6.290 -18.917 1.00 85.06 602 TYR A CA 1
ATOM 4945 C C . TYR A 1 602 ? 3.133 6.373 -17.519 1.00 85.06 602 TYR A C 1
ATOM 4947 O O . TYR A 1 602 ? 2.435 6.133 -16.530 1.00 85.06 602 TYR A O 1
ATOM 4955 N N . LEU A 1 603 ? 4.407 6.759 -17.414 1.00 83.50 603 LEU A N 1
ATOM 4956 C CA . LEU A 1 603 ? 5.088 6.938 -16.130 1.00 83.50 603 LEU A CA 1
ATOM 4957 C C . LEU A 1 603 ? 4.426 8.038 -15.292 1.00 83.50 603 LEU A C 1
ATOM 4959 O O . LEU A 1 603 ? 4.062 7.775 -14.148 1.00 83.50 603 LEU A O 1
ATOM 4963 N N . ALA A 1 604 ? 4.167 9.216 -15.866 1.00 88.69 604 ALA A N 1
ATOM 4964 C CA . ALA A 1 604 ? 3.495 10.325 -15.185 1.00 88.69 604 ALA A CA 1
ATOM 4965 C C . ALA A 1 604 ? 2.086 9.937 -14.701 1.00 88.69 604 ALA A C 1
ATOM 4967 O O . ALA A 1 604 ? 1.736 10.154 -13.538 1.00 88.69 604 ALA A O 1
ATOM 4968 N N . LYS A 1 605 ? 1.298 9.265 -15.556 1.00 89.38 605 LYS A N 1
ATOM 4969 C CA . LYS A 1 605 ? -0.010 8.700 -15.178 1.00 89.38 605 LYS A CA 1
ATOM 4970 C C . LYS A 1 605 ? 0.123 7.730 -14.002 1.00 89.38 605 LYS A C 1
ATOM 4972 O O . LYS A 1 605 ? -0.691 7.758 -13.081 1.00 89.38 605 LYS A O 1
ATOM 4977 N N . THR A 1 606 ? 1.137 6.870 -14.036 1.00 88.19 606 THR A N 1
ATOM 4978 C CA . THR A 1 606 ? 1.372 5.867 -12.995 1.00 88.19 606 THR A CA 1
ATOM 4979 C C . THR A 1 606 ? 1.771 6.520 -11.676 1.00 88.19 606 THR A C 1
ATOM 4981 O O . THR A 1 606 ? 1.216 6.142 -10.646 1.00 88.19 606 THR A O 1
ATOM 4984 N N . CYS A 1 607 ? 2.656 7.522 -11.687 1.00 89.44 607 CYS A N 1
ATOM 4985 C CA . CYS A 1 607 ? 3.019 8.295 -10.498 1.00 89.44 607 CYS A CA 1
ATOM 4986 C C . CYS A 1 607 ? 1.778 8.899 -9.830 1.00 89.44 607 CYS A C 1
ATOM 4988 O O . CYS A 1 607 ? 1.546 8.674 -8.641 1.00 89.44 607 CYS A O 1
ATOM 4990 N N . ASN A 1 608 ? 0.934 9.561 -10.628 1.00 88.00 608 ASN A N 1
ATOM 4991 C CA . ASN A 1 608 ? -0.280 10.220 -10.149 1.00 88.00 608 ASN A CA 1
ATOM 4992 C C . ASN A 1 608 ? -1.269 9.234 -9.492 1.00 88.00 608 ASN A C 1
ATOM 4994 O O . ASN A 1 608 ? -1.842 9.506 -8.441 1.00 88.00 608 ASN A O 1
ATOM 4998 N N . ASN A 1 609 ? -1.424 8.043 -10.078 1.00 86.81 609 ASN A N 1
ATOM 4999 C CA . ASN A 1 609 ? -2.344 7.022 -9.568 1.00 86.81 609 ASN A CA 1
ATOM 5000 C C . ASN A 1 609 ? -1.790 6.208 -8.388 1.00 86.81 609 ASN A C 1
ATOM 5002 O O . ASN A 1 609 ? -2.570 5.663 -7.613 1.00 86.81 609 ASN A O 1
ATOM 5006 N N . SER A 1 610 ? -0.468 6.061 -8.269 1.00 84.12 610 SER A N 1
ATOM 5007 C CA . SER A 1 610 ? 0.131 5.072 -7.356 1.00 84.12 610 SER A CA 1
ATOM 5008 C C . SER A 1 610 ? 0.443 5.617 -5.965 1.00 84.12 610 SER A C 1
ATOM 5010 O O . SER A 1 610 ? 0.634 4.832 -5.036 1.00 84.12 610 SER A O 1
ATOM 5012 N N . MET A 1 611 ? 0.539 6.941 -5.820 1.00 88.44 611 MET A N 1
ATOM 5013 C CA . MET A 1 611 ? 0.996 7.583 -4.587 1.00 88.44 611 MET A CA 1
ATOM 5014 C C . MET A 1 611 ? 0.038 7.327 -3.414 1.00 88.44 611 MET A C 1
ATOM 5016 O O . MET A 1 611 ? 0.437 6.709 -2.426 1.00 88.44 611 MET A O 1
ATOM 5020 N N . TRP A 1 612 ? -1.233 7.720 -3.547 1.00 89.31 612 TRP A N 1
ATOM 5021 C CA . TRP A 1 612 ? -2.221 7.649 -2.460 1.00 89.31 612 TRP A CA 1
ATOM 5022 C C . TRP A 1 612 ? -2.509 6.206 -2.019 1.00 89.31 612 TRP A C 1
ATOM 5024 O O . TRP A 1 612 ? -2.701 5.939 -0.835 1.00 89.31 612 TRP A O 1
ATOM 5034 N N . GLY A 1 613 ? -2.457 5.239 -2.945 1.00 88.88 613 GLY A N 1
ATOM 5035 C CA . GLY A 1 613 ? -2.677 3.822 -2.639 1.00 88.88 613 GLY A CA 1
ATOM 5036 C C . GLY A 1 613 ? -1.641 3.246 -1.667 1.00 88.88 613 GLY A C 1
ATOM 5037 O O . GLY A 1 613 ? -1.913 2.271 -0.966 1.00 88.88 613 GLY A O 1
ATOM 5038 N N . ARG A 1 614 ? -0.459 3.873 -1.560 1.00 88.56 614 ARG A N 1
ATOM 5039 C CA . ARG A 1 614 ? 0.583 3.484 -0.601 1.00 88.56 614 ARG A CA 1
ATOM 5040 C C . ARG A 1 614 ? 0.160 3.747 0.851 1.00 88.56 614 ARG A C 1
ATOM 5042 O O . ARG A 1 614 ? 0.604 3.014 1.731 1.00 88.56 614 ARG A O 1
ATOM 5049 N N . TRP A 1 615 ? -0.730 4.706 1.105 1.00 89.75 615 TRP A N 1
ATOM 5050 C CA . TRP A 1 615 ? -1.276 4.941 2.444 1.00 89.75 615 TRP A CA 1
ATOM 5051 C C . TRP A 1 615 ? -2.201 3.825 2.938 1.00 89.75 615 TRP A C 1
ATOM 5053 O O . TRP A 1 615 ? -2.338 3.651 4.146 1.00 89.75 615 TRP A O 1
ATOM 5063 N N . ALA A 1 616 ? -2.789 3.042 2.028 1.00 89.25 616 ALA A N 1
ATOM 5064 C CA . ALA A 1 616 ? -3.671 1.921 2.355 1.00 89.25 616 ALA A CA 1
ATOM 5065 C C . ALA A 1 616 ? -2.944 0.581 2.547 1.00 89.25 616 ALA A C 1
ATOM 5067 O O . ALA A 1 616 ? -3.596 -0.461 2.700 1.00 89.25 616 ALA A O 1
ATOM 5068 N N . LEU A 1 617 ? -1.605 0.579 2.522 1.00 85.56 617 LEU A N 1
ATOM 5069 C CA . LEU A 1 617 ? -0.816 -0.636 2.687 1.00 85.56 617 LEU A CA 1
ATOM 5070 C C . LEU A 1 617 ? -1.242 -1.429 3.922 1.00 85.56 617 LEU A C 1
ATOM 5072 O O . LEU A 1 617 ? -1.553 -0.883 4.981 1.00 85.56 617 LEU A O 1
ATOM 5076 N N . ARG A 1 618 ? -1.220 -2.753 3.781 1.00 83.62 618 ARG A N 1
ATOM 5077 C CA . ARG A 1 618 ? -1.386 -3.656 4.917 1.00 83.62 618 ARG A CA 1
ATOM 5078 C C . ARG A 1 618 ? -0.117 -3.601 5.758 1.00 83.62 618 ARG A C 1
ATOM 5080 O O . ARG A 1 618 ? 0.970 -3.831 5.229 1.00 83.62 618 ARG A O 1
ATOM 5087 N N . CYS A 1 619 ? -0.262 -3.337 7.053 1.00 82.00 619 CYS A N 1
ATOM 5088 C CA . CYS A 1 619 ? 0.870 -3.287 7.978 1.00 82.00 619 CYS A CA 1
ATOM 5089 C C . CYS A 1 619 ? 1.352 -4.688 8.400 1.00 82.00 619 CYS A C 1
ATOM 5091 O O . CYS A 1 619 ? 2.445 -4.823 8.940 1.00 82.00 619 CYS A O 1
ATOM 5093 N N . ASN A 1 620 ? 0.572 -5.737 8.107 1.00 86.56 620 ASN A N 1
ATOM 5094 C CA . ASN A 1 620 ? 0.868 -7.120 8.485 1.00 86.56 620 ASN A CA 1
ATOM 5095 C C . ASN A 1 620 ? 0.959 -8.058 7.268 1.00 86.56 620 ASN A C 1
ATOM 5097 O O . ASN A 1 620 ? 0.041 -8.826 6.964 1.00 86.56 620 ASN A O 1
ATOM 5101 N N . LEU A 1 621 ? 2.059 -7.957 6.524 1.00 85.44 621 LEU A N 1
ATOM 5102 C CA . LEU A 1 621 ? 2.389 -8.893 5.446 1.00 85.44 621 LEU A CA 1
ATOM 5103 C C . LEU A 1 621 ? 3.201 -10.072 5.990 1.00 85.44 621 LEU A C 1
ATOM 5105 O O . LEU A 1 621 ? 3.902 -9.927 6.990 1.00 85.44 621 LEU A O 1
ATOM 5109 N N . THR A 1 622 ? 3.121 -11.223 5.313 1.00 88.38 622 THR A N 1
ATOM 5110 C CA . THR A 1 622 ? 3.993 -12.368 5.612 1.00 88.38 622 THR A CA 1
ATOM 5111 C C . THR A 1 622 ? 5.449 -11.947 5.469 1.00 88.38 622 THR A C 1
ATOM 5113 O O . THR A 1 622 ? 5.821 -11.342 4.462 1.00 88.38 622 THR A O 1
ATOM 5116 N N . GLN A 1 623 ? 6.250 -12.273 6.472 1.00 88.94 623 GLN A N 1
ATOM 5117 C CA . GLN A 1 623 ? 7.701 -12.165 6.461 1.00 88.94 623 GLN A CA 1
ATOM 5118 C C . GLN A 1 623 ? 8.299 -13.566 6.400 1.00 88.94 623 GLN A C 1
ATOM 5120 O O . GLN A 1 623 ? 7.635 -14.532 6.763 1.00 88.94 623 GLN A O 1
ATOM 5125 N N . ASP A 1 624 ? 9.553 -13.668 5.976 1.00 87.69 624 ASP A N 1
ATOM 5126 C CA . ASP A 1 624 ? 10.276 -14.933 5.925 1.00 87.69 624 ASP A CA 1
ATOM 5127 C C . ASP A 1 624 ? 11.558 -14.825 6.738 1.00 87.69 624 ASP A C 1
ATOM 5129 O O . ASP A 1 624 ? 12.380 -13.930 6.514 1.00 87.69 624 ASP A O 1
ATOM 5133 N N . CYS A 1 625 ? 11.748 -15.761 7.664 1.00 89.50 625 CYS A N 1
ATOM 5134 C CA . CYS A 1 625 ? 13.050 -15.996 8.263 1.00 89.50 625 CYS A CA 1
ATOM 5135 C C . CYS A 1 625 ? 13.727 -17.153 7.539 1.00 89.50 625 CYS A C 1
ATOM 5137 O O . CYS A 1 625 ? 13.257 -18.284 7.618 1.00 89.50 625 CYS A O 1
ATOM 5139 N N . ILE A 1 626 ? 14.829 -16.863 6.850 1.00 88.81 626 ILE A N 1
ATOM 5140 C CA . ILE A 1 626 ? 15.727 -17.880 6.305 1.00 88.81 626 ILE A CA 1
ATOM 5141 C C . ILE A 1 626 ? 16.893 -18.017 7.278 1.00 88.81 626 ILE A C 1
ATOM 5143 O O . ILE A 1 626 ? 17.643 -17.055 7.471 1.00 88.81 626 ILE A O 1
ATOM 5147 N N . THR A 1 627 ? 17.030 -19.172 7.932 1.00 88.69 627 THR A N 1
ATOM 5148 C CA . THR A 1 627 ? 18.131 -19.383 8.874 1.00 88.69 627 THR A CA 1
ATOM 5149 C C . THR A 1 627 ? 18.507 -20.842 9.102 1.00 88.69 627 THR A C 1
ATOM 5151 O O . THR A 1 627 ? 17.661 -21.732 9.065 1.00 88.69 627 THR A O 1
ATOM 5154 N N . SER A 1 628 ? 19.792 -21.059 9.382 1.00 88.44 628 SER A N 1
ATOM 5155 C CA . SER A 1 628 ? 20.374 -22.304 9.873 1.00 88.44 628 SER A CA 1
ATOM 5156 C C . SER A 1 628 ? 20.594 -22.308 11.384 1.00 88.44 628 SER A C 1
ATOM 5158 O O . SER A 1 628 ? 21.004 -23.310 11.959 1.00 88.44 628 SER A O 1
ATOM 5160 N N . SER A 1 629 ? 20.323 -21.190 12.066 1.00 89.81 629 SER A N 1
ATOM 5161 C CA . SER A 1 629 ? 20.521 -21.069 13.508 1.00 89.81 629 SER A CA 1
ATOM 5162 C C . SER A 1 629 ? 19.384 -21.749 14.279 1.00 89.81 629 SER A C 1
ATOM 5164 O O . SER A 1 629 ? 18.250 -21.254 14.232 1.00 89.81 629 SER A O 1
ATOM 5166 N N . PRO A 1 630 ? 19.673 -22.781 15.099 1.00 90.62 630 PRO A N 1
ATOM 5167 C CA . PRO A 1 630 ? 18.657 -23.414 15.938 1.00 90.62 630 PRO A CA 1
ATOM 5168 C C . PRO A 1 630 ? 18.025 -22.435 16.933 1.00 90.62 630 PRO A C 1
ATOM 5170 O O . PRO A 1 630 ? 16.842 -22.536 17.237 1.00 90.62 630 PRO A O 1
ATOM 5173 N N . ILE A 1 631 ? 18.797 -21.446 17.404 1.00 93.31 631 ILE A N 1
ATOM 5174 C CA . ILE A 1 631 ? 18.321 -20.417 18.336 1.00 93.31 631 ILE A CA 1
ATOM 5175 C C . ILE A 1 631 ? 17.284 -19.527 17.655 1.00 93.31 631 ILE A C 1
ATOM 5177 O O . ILE A 1 631 ? 16.189 -19.370 18.184 1.00 93.31 631 ILE A O 1
ATOM 5181 N N . LYS A 1 632 ? 17.595 -18.969 16.475 1.00 90.69 632 LYS A N 1
ATOM 5182 C CA . LYS A 1 632 ? 16.646 -18.110 15.746 1.00 90.69 632 LYS A CA 1
ATOM 5183 C C . LYS A 1 632 ? 15.383 -18.879 15.362 1.00 90.69 632 LYS A C 1
ATOM 5185 O O . LYS A 1 632 ? 14.287 -18.344 15.514 1.00 90.69 632 LYS A O 1
ATOM 5190 N N . LEU A 1 633 ? 15.544 -20.126 14.914 1.00 91.88 633 LEU A N 1
ATOM 5191 C CA . LEU A 1 633 ? 14.427 -21.011 14.605 1.00 91.88 633 LEU A CA 1
ATOM 5192 C C . LEU A 1 633 ? 13.545 -21.216 15.844 1.00 91.88 633 LEU A C 1
ATOM 5194 O O . LEU A 1 633 ? 12.357 -20.912 15.807 1.00 91.88 633 LEU A O 1
ATOM 5198 N N . HIS A 1 634 ? 14.131 -21.622 16.973 1.00 92.69 634 HIS A N 1
ATOM 5199 C CA . HIS A 1 634 ? 13.405 -21.802 18.229 1.00 92.69 634 HIS A CA 1
ATOM 5200 C C . HIS A 1 634 ? 12.723 -20.511 18.705 1.00 92.69 634 HIS A C 1
ATOM 5202 O O . HIS A 1 634 ? 11.604 -20.570 19.211 1.00 92.69 634 HIS A O 1
ATOM 5208 N N . THR A 1 635 ? 13.362 -19.347 18.551 1.00 93.12 635 THR A N 1
ATOM 5209 C CA . THR A 1 635 ? 12.768 -18.053 18.910 1.00 93.12 635 THR A CA 1
ATOM 5210 C C . THR A 1 635 ? 11.496 -17.781 18.116 1.00 93.12 635 THR A C 1
ATOM 5212 O O . THR A 1 635 ? 10.500 -17.415 18.723 1.00 93.12 635 THR A O 1
ATOM 5215 N N . ILE A 1 636 ? 11.502 -17.986 16.796 1.00 93.62 636 ILE A N 1
ATOM 5216 C CA . ILE A 1 636 ? 10.332 -17.706 15.948 1.00 93.62 636 ILE A CA 1
ATOM 5217 C C . ILE A 1 636 ? 9.221 -18.730 16.177 1.00 93.62 636 ILE A C 1
ATOM 5219 O O . ILE A 1 636 ? 8.061 -18.349 16.297 1.00 93.62 636 ILE A O 1
ATOM 5223 N N . LEU A 1 637 ? 9.565 -20.018 16.273 1.00 93.06 637 LEU A N 1
ATOM 5224 C CA . LEU A 1 637 ? 8.577 -21.087 16.451 1.00 93.06 637 LEU A CA 1
ATOM 5225 C C . LEU A 1 637 ? 7.840 -21.012 17.792 1.00 93.06 637 LEU A C 1
ATOM 5227 O O . LEU A 1 637 ? 6.700 -21.456 17.883 1.00 93.06 637 LEU A O 1
ATOM 5231 N N . ASN A 1 638 ? 8.485 -20.458 18.820 1.00 91.75 638 ASN A N 1
ATOM 5232 C CA . ASN A 1 638 ? 7.926 -20.368 20.166 1.00 91.75 638 ASN A CA 1
ATOM 5233 C C . ASN A 1 638 ? 7.512 -18.945 20.561 1.00 91.75 638 ASN A C 1
ATOM 5235 O O . ASN A 1 638 ? 7.225 -18.717 21.736 1.00 91.75 638 ASN A O 1
ATOM 5239 N N . ASP A 1 639 ? 7.496 -17.984 19.632 1.00 92.31 639 ASP A N 1
ATOM 5240 C CA . ASP A 1 639 ? 6.977 -16.648 19.920 1.00 92.31 639 ASP A CA 1
ATOM 5241 C C . ASP A 1 639 ? 5.440 -16.663 19.834 1.00 92.31 639 ASP A C 1
ATOM 5243 O O . ASP A 1 639 ? 4.882 -16.749 18.735 1.00 92.31 639 ASP A O 1
ATOM 5247 N N . PRO A 1 640 ? 4.715 -16.550 20.966 1.00 90.75 640 PRO A N 1
ATOM 5248 C CA . PRO A 1 640 ? 3.257 -16.591 20.966 1.00 90.75 640 PRO A CA 1
ATOM 5249 C C . PRO A 1 640 ? 2.630 -15.350 20.313 1.00 90.75 640 PRO A C 1
ATOM 5251 O O . PRO A 1 640 ? 1.415 -15.302 20.152 1.00 90.75 640 PRO A O 1
ATOM 5254 N N . LYS A 1 641 ? 3.425 -14.340 19.940 1.00 92.00 641 LYS A N 1
ATOM 5255 C CA . LYS A 1 641 ? 2.980 -13.118 19.253 1.00 92.00 641 LYS A CA 1
ATOM 5256 C C . LYS A 1 641 ? 2.994 -13.279 17.733 1.00 92.00 641 LYS A C 1
ATOM 5258 O O . LYS A 1 641 ? 2.511 -12.390 17.027 1.00 92.00 641 LYS A O 1
ATOM 5263 N N . LEU A 1 642 ? 3.523 -14.396 17.228 1.00 93.12 642 LEU A N 1
ATOM 5264 C CA . LEU A 1 642 ? 3.595 -14.709 15.807 1.00 93.12 642 LEU A CA 1
ATOM 5265 C C . LEU A 1 642 ? 2.559 -15.768 15.405 1.00 93.12 642 LEU A C 1
ATOM 5267 O O . LEU A 1 642 ? 2.179 -16.650 16.175 1.00 93.12 642 LEU A O 1
ATOM 5271 N N . GLU A 1 643 ? 2.107 -15.666 14.161 1.00 92.62 643 GLU A N 1
ATOM 5272 C CA . GLU A 1 643 ? 1.419 -16.719 13.420 1.00 92.62 643 GLU A CA 1
ATOM 5273 C C . GLU A 1 643 ? 2.427 -17.315 12.443 1.00 92.62 643 GLU A C 1
ATOM 5275 O O . GLU A 1 643 ? 2.849 -16.651 11.491 1.00 92.62 643 GLU A O 1
ATOM 5280 N N . VAL A 1 644 ? 2.847 -18.550 12.705 1.00 93.75 644 VAL A N 1
ATOM 5281 C CA . VAL A 1 644 ? 3.852 -19.251 11.904 1.00 93.75 644 VAL A CA 1
ATOM 5282 C C . VAL A 1 644 ? 3.156 -20.078 10.823 1.00 93.75 644 VAL A C 1
ATOM 5284 O O . VAL A 1 644 ? 2.185 -20.782 11.094 1.00 93.75 644 VAL A O 1
ATOM 5287 N N . GLY A 1 645 ? 3.634 -19.961 9.585 1.00 91.12 645 GLY A N 1
ATOM 5288 C CA . GLY A 1 645 ? 3.173 -20.754 8.448 1.00 91.12 645 GLY A CA 1
ATOM 5289 C C . GLY A 1 645 ? 3.918 -22.085 8.307 1.00 91.12 645 GLY A C 1
ATOM 5290 O O . GLY A 1 645 ? 4.631 -22.525 9.205 1.00 91.12 645 GLY A O 1
ATOM 5291 N N . ALA A 1 646 ? 3.757 -22.737 7.155 1.00 90.69 646 ALA A N 1
ATOM 5292 C CA . ALA A 1 646 ? 4.447 -23.992 6.867 1.00 90.69 646 ALA A CA 1
ATOM 5293 C C . ALA A 1 646 ? 5.968 -23.779 6.781 1.00 90.69 646 ALA A C 1
ATOM 5295 O O . ALA A 1 646 ? 6.429 -22.921 6.031 1.00 90.69 646 ALA A O 1
ATOM 5296 N N . ILE A 1 647 ? 6.729 -24.561 7.549 1.00 91.44 647 ILE A N 1
ATOM 5297 C CA . ILE A 1 647 ? 8.195 -24.532 7.543 1.00 91.44 647 ILE A CA 1
ATOM 5298 C C . ILE A 1 647 ? 8.693 -25.288 6.314 1.00 91.44 647 ILE A C 1
ATOM 5300 O O . ILE A 1 647 ? 8.326 -26.444 6.101 1.00 91.44 647 ILE A O 1
ATOM 5304 N N . GLU A 1 648 ? 9.568 -24.654 5.542 1.00 88.69 648 GLU A N 1
ATOM 5305 C CA . GLU A 1 648 ? 10.214 -25.257 4.381 1.00 88.69 648 GLU A CA 1
ATOM 5306 C C . GLU A 1 648 ? 11.694 -25.503 4.686 1.00 88.69 648 GLU A C 1
ATOM 5308 O O . GLU A 1 648 ? 12.422 -24.595 5.084 1.00 88.69 648 GLU A O 1
ATOM 5313 N N . MET A 1 649 ? 12.157 -26.738 4.502 1.00 88.25 649 MET A N 1
ATOM 5314 C CA . MET A 1 649 ? 13.578 -27.070 4.584 1.00 88.25 649 MET A CA 1
ATOM 5315 C C . MET A 1 649 ? 14.206 -26.833 3.206 1.00 88.25 649 MET A C 1
ATOM 5317 O O . MET A 1 649 ? 13.874 -27.531 2.250 1.00 88.25 649 MET A O 1
ATOM 5321 N N . LEU A 1 650 ? 15.073 -25.825 3.095 1.00 85.50 650 LEU A N 1
ATOM 5322 C CA . LEU A 1 650 ? 15.726 -25.447 1.836 1.00 85.50 650 LEU A CA 1
ATOM 5323 C C . LEU A 1 650 ? 16.968 -26.304 1.570 1.00 85.50 650 LEU A C 1
ATOM 5325 O O . LEU A 1 650 ? 17.213 -26.721 0.442 1.00 85.50 650 LEU A O 1
ATOM 5329 N N . THR A 1 651 ? 17.733 -26.577 2.624 1.00 83.25 651 THR A N 1
ATOM 5330 C CA . THR A 1 651 ? 18.864 -27.517 2.660 1.00 83.25 651 THR A CA 1
ATOM 5331 C C . THR A 1 651 ? 18.827 -28.258 4.006 1.00 83.25 651 THR A C 1
ATOM 5333 O O . THR A 1 651 ? 18.059 -27.841 4.875 1.00 83.25 651 THR A O 1
ATOM 5336 N N . PRO A 1 652 ? 19.616 -29.331 4.228 1.00 86.31 652 PRO A N 1
ATOM 5337 C CA . PRO A 1 652 ? 19.586 -30.080 5.493 1.00 86.31 652 PRO A CA 1
ATOM 5338 C C . PRO A 1 652 ? 19.741 -29.218 6.754 1.00 86.31 652 PRO A C 1
ATOM 5340 O O . PRO A 1 652 ? 19.151 -29.538 7.782 1.00 86.31 652 PRO A O 1
ATOM 5343 N N . ASP A 1 653 ? 20.469 -28.104 6.648 1.00 85.31 653 ASP A N 1
ATOM 5344 C CA . ASP A 1 653 ? 20.743 -27.203 7.766 1.00 85.31 653 ASP A CA 1
ATOM 5345 C C . ASP A 1 653 ? 20.062 -25.832 7.627 1.00 85.31 653 ASP A C 1
ATOM 5347 O O . ASP A 1 653 ? 20.286 -24.978 8.475 1.00 85.31 653 ASP A O 1
ATOM 5351 N N . LEU A 1 654 ? 19.252 -25.568 6.588 1.00 87.94 654 LEU A N 1
ATOM 5352 C CA . LEU A 1 654 ? 18.648 -24.249 6.346 1.00 87.94 654 LEU A CA 1
ATOM 5353 C C . LEU A 1 654 ? 17.128 -24.320 6.207 1.00 87.94 654 LEU A C 1
ATOM 5355 O O . LEU A 1 654 ? 16.596 -25.001 5.330 1.00 87.94 654 LEU A O 1
ATOM 5359 N N . PHE A 1 655 ? 16.432 -23.515 7.008 1.00 89.94 655 PHE A N 1
ATOM 5360 C CA . PHE A 1 655 ? 14.974 -23.454 7.044 1.00 89.94 655 PHE A CA 1
ATOM 5361 C C . PHE A 1 655 ? 14.467 -22.088 6.587 1.00 89.94 655 PHE A C 1
ATOM 5363 O O . PHE A 1 655 ? 15.035 -21.056 6.950 1.00 89.94 655 PHE A O 1
ATOM 5370 N N .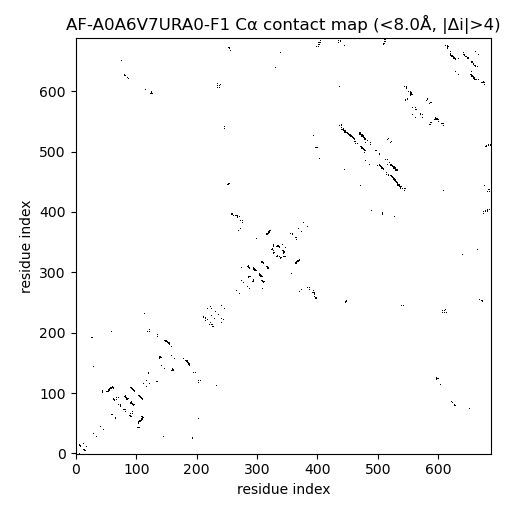 ALA A 1 656 ? 13.370 -22.082 5.834 1.00 89.56 656 ALA A N 1
ATOM 5371 C CA . ALA A 1 656 ? 12.541 -20.917 5.575 1.00 89.56 656 ALA A CA 1
ATOM 5372 C C . ALA A 1 656 ? 11.257 -21.017 6.402 1.00 89.56 656 ALA A C 1
ATOM 5374 O O . ALA A 1 656 ? 10.479 -21.963 6.277 1.00 89.56 656 ALA A O 1
ATOM 5375 N N . VAL A 1 657 ? 11.044 -20.026 7.262 1.00 92.50 657 VAL A N 1
ATOM 5376 C CA . VAL A 1 657 ? 9.896 -19.955 8.166 1.00 92.50 657 VAL A CA 1
ATOM 5377 C C . VAL A 1 657 ? 9.085 -18.707 7.827 1.00 92.50 657 VAL A C 1
ATOM 5379 O O . VAL A 1 657 ? 9.489 -17.602 8.212 1.00 92.50 657 VAL A O 1
ATOM 5382 N N . PRO A 1 658 ? 7.962 -18.842 7.102 1.00 92.00 658 PRO A N 1
ATOM 5383 C CA . PRO A 1 658 ? 7.041 -17.740 6.898 1.00 92.00 658 PRO A CA 1
ATOM 5384 C C . PRO A 1 658 ? 6.303 -17.436 8.206 1.00 92.00 658 PRO A C 1
ATOM 5386 O O . PRO A 1 658 ? 5.810 -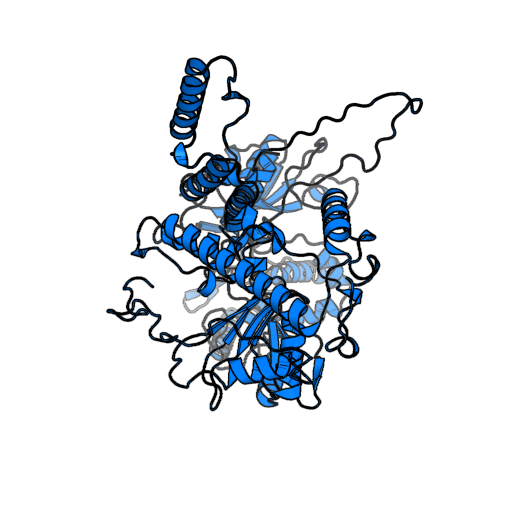18.345 8.872 1.00 92.00 658 PRO A O 1
ATOM 5389 N N . TYR A 1 659 ? 6.188 -16.164 8.575 1.00 93.00 659 TYR A N 1
ATOM 5390 C CA . TYR A 1 659 ? 5.449 -15.741 9.765 1.00 93.00 659 TYR A CA 1
ATOM 5391 C C . TYR A 1 659 ? 4.753 -14.388 9.576 1.00 93.00 659 TYR A C 1
ATOM 5393 O O . TYR A 1 659 ? 5.114 -13.585 8.710 1.00 93.00 659 TYR A O 1
ATOM 5401 N N . LYS A 1 660 ? 3.747 -14.115 10.407 1.00 92.56 660 LYS A N 1
ATOM 5402 C CA . LYS A 1 660 ? 3.100 -12.802 10.571 1.00 92.56 660 LYS A CA 1
ATOM 5403 C C . LYS A 1 660 ? 2.998 -12.456 12.046 1.00 92.56 660 LYS A C 1
ATOM 5405 O O . LYS A 1 660 ? 3.022 -13.346 12.886 1.00 92.56 660 LYS A O 1
ATOM 5410 N N . ASN A 1 661 ? 2.847 -11.175 12.367 1.00 90.19 661 ASN A N 1
ATOM 5411 C CA . ASN A 1 661 ? 2.455 -10.803 13.725 1.00 90.19 661 ASN A CA 1
ATOM 5412 C C . ASN A 1 661 ? 0.970 -11.126 13.907 1.00 90.19 661 ASN A C 1
ATOM 5414 O O . ASN A 1 661 ? 0.187 -10.915 12.979 1.00 90.19 661 ASN A O 1
ATOM 5418 N N . ARG A 1 662 ? 0.561 -11.571 15.094 1.00 86.81 662 ARG A N 1
ATOM 5419 C CA . ARG A 1 662 ? -0.864 -11.573 15.450 1.00 86.81 662 ARG A CA 1
ATOM 5420 C C . ARG A 1 662 ? -1.406 -10.142 15.423 1.00 86.81 662 ARG A C 1
ATOM 5422 O O . ARG A 1 662 ? -0.652 -9.182 15.623 1.00 86.81 662 ARG A O 1
ATOM 5429 N N . ARG A 1 663 ? -2.705 -9.989 15.145 1.00 80.25 663 ARG A N 1
ATOM 5430 C CA . ARG A 1 663 ? -3.367 -8.696 14.866 1.00 80.25 663 ARG A CA 1
ATOM 5431 C C . ARG A 1 663 ? -3.084 -7.628 15.927 1.00 80.25 663 ARG A C 1
ATOM 5433 O O . ARG A 1 663 ? -2.909 -6.458 15.590 1.00 80.25 663 ARG A O 1
ATOM 5440 N N . GLU A 1 664 ? -3.014 -8.022 17.191 1.00 80.12 664 GLU A N 1
ATOM 5441 C CA . GLU A 1 664 ? -2.831 -7.141 18.346 1.00 80.12 664 GLU A CA 1
ATOM 5442 C C . GLU A 1 664 ? -1.419 -6.536 18.396 1.00 80.12 664 GLU A C 1
ATOM 5444 O O . GLU A 1 664 ? -1.219 -5.451 18.938 1.00 80.12 664 GLU A O 1
ATOM 5449 N N . PHE A 1 665 ? -0.438 -7.211 17.790 1.00 83.81 665 PHE A N 1
ATOM 5450 C CA . PHE A 1 665 ? 0.978 -6.832 17.801 1.00 83.81 665 PHE A CA 1
ATOM 5451 C C . PHE A 1 665 ? 1.430 -6.128 16.518 1.00 83.81 665 PHE A C 1
ATOM 5453 O O . PHE A 1 665 ? 2.599 -5.749 16.387 1.00 83.81 665 PHE A O 1
ATOM 5460 N N . VAL A 1 666 ? 0.518 -5.931 15.564 1.00 82.75 666 VAL A N 1
ATOM 5461 C CA . VAL A 1 666 ? 0.802 -5.222 14.316 1.00 82.75 666 VAL A CA 1
ATOM 5462 C C . VAL A 1 666 ? 1.119 -3.764 14.622 1.00 82.75 666 VAL A C 1
ATOM 5464 O O . VAL A 1 666 ? 0.302 -3.021 15.164 1.00 82.75 666 VAL A O 1
ATOM 5467 N N . ARG A 1 667 ? 2.320 -3.331 14.235 1.00 78.38 667 ARG A N 1
ATOM 5468 C CA . ARG A 1 667 ? 2.715 -1.925 14.322 1.00 78.38 667 ARG A CA 1
ATOM 5469 C C . ARG A 1 667 ? 2.375 -1.215 13.012 1.00 78.38 667 ARG A C 1
ATOM 5471 O O . ARG A 1 667 ? 2.754 -1.721 11.953 1.00 78.38 667 ARG A O 1
ATOM 5478 N N . PRO A 1 668 ? 1.695 -0.055 13.057 1.00 73.38 668 PRO A N 1
ATOM 5479 C CA . PRO A 1 668 ? 1.455 0.731 11.857 1.00 73.38 668 PRO A CA 1
ATOM 5480 C C . PRO A 1 668 ? 2.787 1.186 11.255 1.00 73.38 668 PRO A C 1
ATOM 5482 O O . PRO A 1 668 ? 3.729 1.533 11.971 1.00 73.38 668 PRO A O 1
ATOM 5485 N N . HIS A 1 669 ? 2.864 1.189 9.928 1.00 80.00 669 HIS A N 1
ATOM 5486 C CA . HIS A 1 669 ? 3.998 1.768 9.214 1.00 80.00 669 HIS A CA 1
ATOM 5487 C C . HIS A 1 669 ? 3.963 3.302 9.363 1.00 80.00 669 HIS A C 1
ATOM 5489 O O . HIS A 1 669 ? 2.893 3.898 9.315 1.00 80.00 669 HIS A O 1
ATOM 5495 N N . ASP A 1 670 ? 5.115 3.968 9.469 1.00 76.31 670 ASP A N 1
ATOM 5496 C CA . ASP A 1 670 ? 5.222 5.444 9.577 1.00 76.31 670 ASP A CA 1
ATOM 5497 C C . ASP A 1 670 ? 4.549 6.225 8.426 1.00 76.31 670 ASP A C 1
ATOM 5499 O O . ASP A 1 670 ? 4.224 7.400 8.554 1.00 76.31 670 ASP A O 1
ATOM 5503 N N . LYS A 1 671 ? 4.324 5.554 7.298 1.00 78.88 671 LYS A N 1
ATOM 5504 C CA . LYS A 1 671 ? 3.734 6.069 6.060 1.00 78.88 671 LYS A CA 1
ATOM 5505 C C . LYS A 1 671 ? 2.328 5.523 5.818 1.00 78.88 671 LYS A C 1
ATOM 5507 O O . LYS A 1 671 ? 1.839 5.586 4.695 1.00 78.88 671 LYS A O 1
ATOM 5512 N N . TYR A 1 672 ? 1.709 4.916 6.824 1.00 84.94 672 TYR A N 1
ATOM 5513 C CA . TYR A 1 672 ? 0.344 4.414 6.752 1.00 84.94 672 TYR A CA 1
ATOM 5514 C C . TYR A 1 672 ? -0.648 5.524 7.114 1.00 84.94 672 TYR A C 1
ATOM 5516 O O . TYR A 1 672 ? -0.501 6.183 8.142 1.00 84.94 672 TYR A O 1
ATOM 5524 N N . ASN A 1 673 ? -1.662 5.727 6.270 1.00 90.25 673 ASN A N 1
ATOM 5525 C CA . ASN A 1 673 ? -2.768 6.637 6.564 1.00 90.25 673 ASN A CA 1
ATOM 5526 C C . ASN A 1 673 ? -4.034 6.215 5.803 1.00 90.25 673 ASN A C 1
ATOM 5528 O O . ASN A 1 673 ? -4.400 6.769 4.765 1.00 90.25 673 ASN A O 1
ATOM 5532 N N . ILE A 1 674 ? -4.716 5.203 6.330 1.00 90.56 674 ILE A N 1
ATOM 5533 C CA . ILE A 1 674 ? -5.918 4.653 5.696 1.00 90.56 674 ILE A CA 1
ATOM 5534 C C . ILE A 1 674 ? -7.038 5.677 5.512 1.00 90.56 674 ILE A C 1
ATOM 5536 O O . ILE A 1 674 ? -7.819 5.526 4.583 1.00 90.56 674 ILE A O 1
ATOM 5540 N N . ILE A 1 675 ? -7.091 6.730 6.335 1.00 92.56 675 ILE A N 1
ATOM 5541 C CA . ILE A 1 675 ? -8.121 7.773 6.260 1.00 92.56 675 ILE A CA 1
ATOM 5542 C C . ILE A 1 675 ? -8.024 8.542 4.940 1.00 92.56 675 ILE A C 1
ATOM 5544 O O . ILE A 1 675 ? -9.022 8.734 4.252 1.00 92.56 675 ILE A O 1
ATOM 5548 N N . LEU A 1 676 ? -6.821 8.929 4.519 1.00 93.38 676 LEU A N 1
ATOM 5549 C CA . LEU A 1 676 ? -6.654 9.643 3.249 1.00 93.38 676 LEU A CA 1
ATOM 5550 C C . LEU A 1 676 ? -6.987 8.746 2.052 1.00 93.38 676 LEU A C 1
ATOM 5552 O O . LEU A 1 676 ? -7.679 9.160 1.118 1.00 93.38 676 LEU A O 1
ATOM 5556 N N . ALA A 1 677 ? -6.538 7.490 2.097 1.00 93.50 677 ALA A N 1
ATOM 5557 C CA . ALA A 1 677 ? -6.821 6.534 1.035 1.00 93.50 677 ALA A CA 1
ATOM 5558 C C . ALA A 1 677 ? -8.313 6.180 0.951 1.00 93.50 677 ALA A C 1
ATOM 5560 O O . ALA A 1 677 ? -8.858 6.105 -0.150 1.00 93.50 677 ALA A O 1
ATOM 5561 N N . LEU A 1 678 ? -8.992 5.997 2.088 1.00 93.44 678 LEU A N 1
ATOM 5562 C CA . LEU A 1 678 ? -10.420 5.698 2.091 1.00 93.44 678 LEU A CA 1
ATOM 5563 C C . LEU A 1 678 ? -11.232 6.881 1.579 1.00 93.44 678 LEU A C 1
ATOM 5565 O O . LEU A 1 678 ? -12.094 6.651 0.742 1.00 93.44 678 LEU A O 1
ATOM 5569 N N . ILE A 1 679 ? -10.911 8.121 1.962 1.00 94.81 679 ILE A N 1
ATOM 5570 C CA . ILE A 1 679 ? -11.606 9.318 1.458 1.00 94.81 679 ILE A CA 1
ATOM 5571 C C . ILE A 1 679 ? -11.440 9.445 -0.057 1.00 94.81 679 ILE A C 1
ATOM 5573 O O . ILE A 1 679 ? -12.421 9.697 -0.757 1.00 94.81 679 ILE A O 1
ATOM 5577 N N . THR A 1 680 ? -10.232 9.183 -0.570 1.00 95.06 680 THR A N 1
ATOM 5578 C CA . THR A 1 680 ? -9.966 9.125 -2.018 1.00 95.06 680 THR A CA 1
ATOM 5579 C C . THR A 1 680 ? -10.915 8.134 -2.699 1.00 95.06 680 THR A C 1
ATOM 5581 O O . THR A 1 680 ? -11.569 8.452 -3.690 1.00 95.06 680 THR A O 1
ATOM 5584 N N . THR A 1 681 ? -11.034 6.916 -2.162 1.00 94.44 681 THR A N 1
ATOM 5585 C CA . THR A 1 681 ? -11.892 5.885 -2.766 1.00 94.44 681 THR A CA 1
ATOM 5586 C C . THR A 1 681 ? -13.386 6.129 -2.573 1.00 94.44 681 THR A C 1
ATOM 5588 O O . THR A 1 681 ? -14.148 5.881 -3.501 1.00 94.44 681 THR A O 1
ATOM 5591 N N . ALA A 1 682 ? -13.803 6.641 -1.416 1.00 94.56 682 ALA A N 1
ATOM 5592 C CA . ALA A 1 682 ? -15.187 6.964 -1.089 1.00 94.56 682 ALA A CA 1
ATOM 5593 C C . ALA A 1 682 ? -15.705 8.079 -1.997 1.00 94.56 682 ALA A C 1
ATOM 5595 O O . ALA A 1 682 ? -16.730 7.925 -2.652 1.00 94.56 682 ALA A O 1
ATOM 5596 N N . THR A 1 683 ? -14.928 9.152 -2.145 1.00 94.69 683 THR A N 1
ATOM 5597 C CA . THR A 1 683 ? -15.266 10.264 -3.041 1.00 94.69 683 THR A CA 1
ATOM 5598 C C . THR A 1 683 ? -15.304 9.803 -4.499 1.00 94.69 683 THR A C 1
ATOM 5600 O O . THR A 1 683 ? -16.221 10.162 -5.231 1.00 94.69 683 THR A O 1
ATOM 5603 N N . ALA A 1 684 ? -14.370 8.939 -4.918 1.00 93.81 684 ALA A N 1
ATOM 5604 C CA . ALA A 1 684 ? -14.401 8.340 -6.253 1.00 93.81 684 ALA A CA 1
ATOM 5605 C C . ALA A 1 684 ? -15.660 7.493 -6.496 1.00 93.81 684 ALA A C 1
ATOM 5607 O O . ALA A 1 684 ? -16.196 7.521 -7.597 1.00 93.81 684 ALA A O 1
ATOM 5608 N N . ARG A 1 685 ? -16.138 6.748 -5.490 1.00 91.44 685 ARG A N 1
ATOM 5609 C CA . ARG A 1 685 ? -17.384 5.971 -5.584 1.00 91.44 685 ARG A CA 1
ATOM 5610 C C . ARG A 1 685 ? -18.633 6.844 -5.595 1.00 91.44 685 ARG A C 1
ATOM 5612 O O . ARG A 1 685 ? -19.600 6.436 -6.209 1.00 91.44 685 ARG A O 1
ATOM 5619 N N . VAL A 1 686 ? -18.617 7.992 -4.918 1.00 91.81 686 VAL A N 1
ATOM 5620 C CA . VAL A 1 686 ? -19.720 8.970 -4.926 1.00 91.81 686 VAL A CA 1
ATOM 5621 C C . VAL A 1 686 ? -19.802 9.710 -6.264 1.00 91.81 686 VAL A C 1
ATOM 5623 O O . VAL A 1 686 ? -20.893 10.060 -6.701 1.00 91.81 686 VAL A O 1
ATOM 5626 N N . MET A 1 687 ? -18.659 9.944 -6.920 1.00 90.06 687 MET A N 1
ATOM 5627 C CA . MET A 1 687 ? -18.604 10.549 -8.257 1.00 90.06 687 MET A CA 1
ATOM 5628 C C . MET A 1 687 ? -19.093 9.622 -9.382 1.00 90.06 687 MET A C 1
ATOM 5630 O O . MET A 1 687 ? -19.459 10.129 -10.441 1.00 90.06 687 MET A O 1
ATOM 5634 N N . LEU A 1 688 ? -19.050 8.299 -9.180 1.00 85.44 688 LEU A N 1
ATOM 5635 C CA . LEU A 1 688 ? -19.517 7.271 -10.123 1.00 85.44 688 LEU A CA 1
ATOM 5636 C C . LEU A 1 688 ? -20.971 6.887 -9.842 1.00 85.44 688 LEU A C 1
ATOM 5638 O O . LEU A 1 688 ? -21.736 6.772 -10.822 1.00 85.44 688 LEU A O 1
#

=== Feature glossary ===
The record interleaves many kinds of information about one protein. Here is each kind framed as the question it answers.

Q: Are the domains correctly placed relative to each other?
A: Predicted aligned error is AlphaFold's pairwise confidence. Unlike pLDDT (per-residue), PAE is per-residue-pair and captures whether two parts of the structure are correctly placed relative to each other. Units are ångströms of expected positional error.

Q: Which residues are in helices, strands, or loops?
A: Eight-state secondary structure (DSSP): H is the canonical α-helix, G the tighter 3₁₀-helix, I the wider π-helix; E/B are β-structure, T and S are turns and bends, and '-' is everything else. DSSP derives these from the pattern of main-chain N–H···O=C hydrogen bonds, not from the sequence.

Q: What if only a Cα trace is available?
A: P-SEA three-state annotation labels each residue as helix, strand, or coil based purely on the geometry of the Cα trace. It serves as a fallback when the full backbone (and thus DSSP) is unavailable.

Q: What are the backbone torsion angles?
A: φ (phi) and ψ (psi) are the two rotatable backbone dihedrals per residue: φ is the C(i-1)–N–Cα–C torsion, ψ is the N–Cα–C–N(i+1) torsion, both in degrees on (−180°, 180°]. α-helical residues cluster near (−60°, −45°); β-strand residues near (−120°, +130°). A Ramachandran plot is simply a scatter of (φ, ψ) for every residue.

Q: What known structures does this most resemble?
A: Structural nearest neighbors (via Foldseek easy-search vs the PDB). Reported per hit: target PDB id, E-value, and alignment TM-score. A TM-score above ~0.5 is the conventional threshold for 'same fold'.

Q: What family and function is it annotated with?
A: Database cross-references. InterPro integrates a dozen domain/family signature databases into unified entries with residue-range hits. GO terms attach function/process/location labels with evidence codes. CATH codes position the fold in a four-level structural taxonomy. Organism is the NCBI-taxonomy species name.

Q: Which residues are buried vs exposed?
A: Solvent accessibility: the surface area of each residue that a 1.4 Å water probe can touch, in Å². When only backbone atoms are present the absolute values are lower than full-atom SASA (side chains contribute most of the area) and are flagged as backbone-only.

Q: What do the diagnostic plots show?
A: Three diagnostic plots accompany the record. The Cα contact map visualizes the tertiary structure as a 2D adjacency matrix (8 Å cutoff, sequence-local contacts suppressed). The Ramachandran plot shows the distribution of backbone (φ, ψ) torsions, with points in the α and β basins reflecting secondary structure content. The PAE plot shows AlphaFold's inter-residue confidence as a color matrix.

Q: What is the amino-acid chain?
A: The amino-acid sequence is the protein's primary structure: the linear order of residues from the N-terminus to the C-terminus, written in one-letter code. Everything else here — the 3D coordinates, the secondary structure, the domain annotations — is ultimately a consequence of this string.

Q: What do the rendered images show?
A: The six renders are orthographic views along the three Cartesian axes in both directions. Representation (cartoon, sticks, or surface) and color scheme (sequence-rainbow or by-chain) vary across proteins so the training set covers all the common visualization conventions.

Q: Where is each backbone atom in 3D?
A: The mmCIF table is the protein's shape written out atom by atom. For each backbone N, Cα, C, and carbonyl O, it records an (x, y, z) coordinate triple in Å plus the residue type, chain letter, and residue number.

Q: How mobile is each atom in the crystal?
A: For experimental (PDB) structures, the B-factor (temperature factor) quantifies the positional spread of each atom in the crystal — a combination of thermal vibration and static disorder — in units of Å². High B-factors mark flexible loops or poorly resolved regions; low B-factors mark the rigid, well-ordered core.

Q: How big and how compact is the whole molecule?
A: Three whole-structure scalars: the radius of gyration (RMS distance of Cα from centroid, in Å), the count of Cα–Cα contacts (pairs closer than 8 Å and separated by more than four residues in sequence — i.e. tertiary, not local, contacts), and the bounding-box dimensions. Together they distinguish compact globular folds from extended fibres or disordered chains.

Q: What does the local fold look like, residue by residue?
A: A 3Di character summarizes, for each residue, the relative orientation of the Cα frame of its nearest spatial neighbor. Because it encodes fold topology rather than chemistry, 3Di alignments detect remote structural similarity that sequence alignment misses.

Q: How confident is the AlphaFold model at each residue?
A: For AlphaFold models, the B-factor field carries pLDDT — the model's own estimate of local accuracy on a 0–100 scale. Regions with pLDDT<50 should be treated as essentially unmodeled; they often correspond to intrinsically disordered segments.